Protein AF-A0A8H2K8I1-F1 (afdb_monomer)

Solvent-accessible surface area (backbone atoms only — not comparable to full-atom values): 27202 Å² total; per-residue (Å²): 133,84,89,86,85,91,87,86,88,90,81,87,86,88,88,84,84,88,84,80,86,89,81,85,86,86,84,85,84,88,88,84,87,82,88,82,88,81,83,85,81,88,75,82,83,82,78,86,76,90,75,82,86,75,81,80,83,78,81,79,82,77,83,70,88,79,82,63,64,85,82,59,61,74,65,58,69,67,77,76,60,93,68,89,81,82,77,83,78,80,85,79,83,88,84,89,82,88,81,83,89,89,79,91,89,86,82,89,83,89,87,85,83,88,80,92,80,88,81,93,74,85,92,75,90,73,83,80,70,75,78,81,71,56,58,60,49,58,58,19,48,78,54,73,29,44,34,44,50,70,66,42,40,76,70,70,37,47,75,64,47,63,47,47,34,50,70,77,58,65,25,46,68,43,29,94,62,28,38,23,65,59,63,74,84,37,70,53,40,20,19,41,17,26,64,25,15,21,20,22,64,44,34,40,52,75,74,70,40,39,74,85,85,86,78,56,46,29,26,39,24,48,61,85,67,69,90,44,18,16,57,88,37,60,86,43,60,41,74,82,62,81,69,47,45,79,41,70,30,55,65,89,53,61,69,39,56,59,91,37,32,40,32,69,62,59,17,50,54,36,23,60,67,76,51,55,70,56,55,29,33,21,42,50,15,40,29,34,52,69,65,76,31,51,73,66,54,46,53,55,42,44,70,70,38,60,79,95,56,37,69,53,66,85,68,48,51,47,77,40,88,47,55,52,50,38,42,45,54,50,50,44,44,74,73,70,45,53,70,51,63,57,46,77,52,92,95,47,62,37,56,26,33,40,69,82,31,35,29,35,39,72,47,65,99,70,90,48,86,82,51,53,63,58,56,52,52,49,44,49,51,34,40,73,74,51,23,48,54,43,77,44,47,40,63,34,59,75,74,34,46,71,61,50,53,50,50,51,54,53,55,70,70,40,85,74,47,71,78,76,79,84,84,72,81,85,87,126

Mean predicted aligned error: 17.08 Å

pLDDT: mean 72.98, std 28.74, range [22.25, 98.75]

Organism: NCBI:txid193384

Structure (mmCIF, N/CA/C/O backbone):
data_AF-A0A8H2K8I1-F1
#
_entry.id   AF-A0A8H2K8I1-F1
#
loop_
_atom_site.group_PDB
_atom_site.id
_atom_site.type_symbol
_atom_site.label_atom_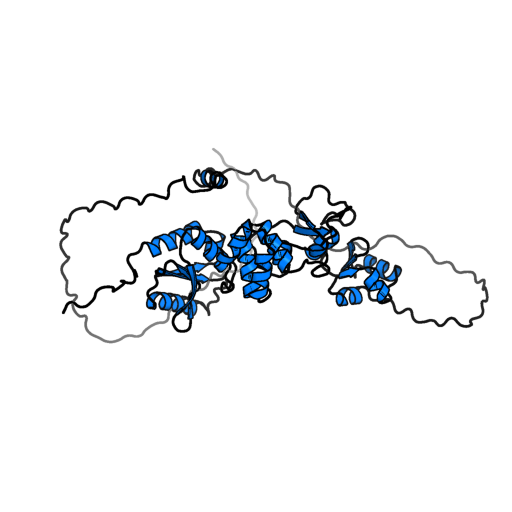id
_atom_site.label_alt_id
_atom_site.label_comp_id
_atom_site.label_asym_id
_atom_site.label_entity_id
_atom_site.label_seq_id
_atom_site.pdbx_PDB_ins_code
_atom_site.Cartn_x
_atom_site.Cartn_y
_atom_site.Cartn_z
_atom_site.occupancy
_atom_site.B_iso_or_equiv
_atom_site.auth_seq_id
_atom_site.auth_comp_id
_atom_site.auth_asym_id
_atom_site.auth_atom_id
_atom_site.pdbx_PDB_model_num
ATOM 1 N N . MET A 1 1 ? 33.918 -53.843 40.845 1.00 33.28 1 MET A N 1
ATOM 2 C CA . MET A 1 1 ? 35.133 -54.166 41.627 1.00 33.28 1 MET A CA 1
ATOM 3 C C . MET A 1 1 ? 36.343 -53.757 40.803 1.00 33.28 1 MET A C 1
ATOM 5 O O . MET A 1 1 ? 36.373 -54.200 39.665 1.00 33.28 1 MET A O 1
ATOM 9 N N . ARG A 1 2 ? 37.301 -53.020 41.396 1.00 32.81 2 ARG A N 1
ATOM 10 C CA . ARG A 1 2 ? 38.650 -52.681 40.879 1.00 32.81 2 ARG A CA 1
ATOM 11 C C . ARG A 1 2 ? 38.631 -51.814 39.600 1.00 32.81 2 ARG A C 1
ATOM 13 O O . ARG A 1 2 ? 38.100 -52.233 38.583 1.00 32.81 2 ARG A O 1
ATOM 20 N N . ASP A 1 3 ? 39.005 -50.535 39.608 1.00 29.38 3 ASP A N 1
ATOM 21 C CA . ASP A 1 3 ? 40.259 -49.874 40.031 1.00 29.38 3 ASP A CA 1
ATOM 22 C C . ASP A 1 3 ? 41.494 -50.279 39.218 1.00 29.38 3 ASP A C 1
ATOM 24 O O . ASP A 1 3 ? 41.950 -51.414 39.322 1.00 29.38 3 ASP A O 1
ATOM 28 N N . CYS A 1 4 ? 42.064 -49.311 38.482 1.00 29.55 4 CYS A N 1
ATOM 29 C CA . CYS A 1 4 ? 43.479 -48.913 38.580 1.00 29.55 4 CYS A CA 1
ATOM 30 C C . CYS A 1 4 ? 43.784 -47.667 37.713 1.00 29.55 4 CYS A C 1
ATOM 32 O O . CYS A 1 4 ? 43.279 -47.527 36.603 1.00 29.55 4 CYS A O 1
ATOM 34 N N . ALA A 1 5 ? 44.626 -46.766 38.232 1.00 33.75 5 ALA A N 1
ATOM 35 C CA . ALA A 1 5 ? 45.123 -45.558 37.553 1.00 33.75 5 ALA A CA 1
ATOM 36 C C . ALA A 1 5 ? 46.483 -45.799 36.854 1.00 33.75 5 ALA A C 1
ATOM 38 O O . ALA A 1 5 ? 47.038 -46.895 36.957 1.00 33.75 5 ALA A O 1
ATOM 39 N N . PRO A 1 6 ? 47.075 -44.768 36.213 1.00 43.28 6 PRO A N 1
ATOM 40 C CA . PRO A 1 6 ? 48.477 -44.471 36.558 1.00 43.28 6 PRO A CA 1
ATOM 41 C C . PRO A 1 6 ? 48.841 -42.978 36.750 1.00 43.28 6 PRO A C 1
ATOM 43 O O . PRO A 1 6 ? 48.071 -42.063 36.468 1.00 43.28 6 PRO A O 1
ATOM 46 N N . ILE A 1 7 ? 50.060 -42.770 37.276 1.00 30.38 7 ILE A N 1
ATOM 47 C CA . ILE A 1 7 ? 50.623 -41.566 37.932 1.00 30.38 7 ILE A CA 1
ATOM 48 C C . ILE A 1 7 ? 52.123 -41.480 37.536 1.00 30.38 7 ILE A C 1
ATOM 50 O O . ILE A 1 7 ? 52.768 -42.521 37.478 1.00 30.38 7 ILE A O 1
ATOM 54 N N . SER A 1 8 ? 52.806 -40.353 37.274 1.00 30.23 8 SER A N 1
ATOM 55 C CA . SER A 1 8 ? 52.496 -38.901 37.298 1.00 30.23 8 SER A CA 1
ATOM 56 C C . SER A 1 8 ? 53.120 -38.196 36.054 1.00 30.23 8 SER A C 1
ATOM 58 O O . SER A 1 8 ? 53.354 -38.866 35.056 1.00 30.23 8 SER A O 1
ATOM 60 N N . ARG A 1 9 ? 53.366 -36.872 35.975 1.00 31.67 9 ARG A N 1
ATOM 61 C CA . ARG A 1 9 ? 54.435 -36.100 36.669 1.00 31.67 9 ARG A CA 1
ATOM 62 C C . ARG A 1 9 ? 54.108 -34.601 36.801 1.00 31.67 9 ARG A C 1
ATOM 64 O O . ARG A 1 9 ? 53.269 -34.065 36.090 1.00 31.67 9 ARG A O 1
ATOM 71 N N . ARG A 1 10 ? 54.791 -33.939 37.745 1.00 30.62 10 ARG A N 1
ATOM 72 C CA . ARG A 1 10 ? 54.628 -32.522 38.126 1.00 30.62 10 ARG A CA 1
ATOM 73 C C . ARG A 1 10 ? 55.531 -31.574 37.325 1.00 30.62 10 ARG A C 1
ATOM 75 O O . ARG A 1 10 ? 56.692 -31.903 37.107 1.00 30.62 10 ARG A O 1
ATOM 82 N N . SER A 1 11 ? 55.071 -30.336 37.140 1.00 33.50 11 SER A N 1
ATOM 83 C CA . SER A 1 11 ? 55.921 -29.134 37.207 1.00 33.50 11 SER A CA 1
ATOM 84 C C . SER A 1 11 ? 55.107 -27.911 37.662 1.00 33.50 11 SER A C 1
ATOM 86 O O . SER A 1 11 ? 54.177 -27.487 36.983 1.00 33.50 11 SER A O 1
ATOM 88 N N . SER A 1 12 ? 55.463 -27.355 38.821 1.00 30.70 12 SER A N 1
ATOM 89 C CA . SER A 1 12 ? 55.167 -25.972 39.246 1.00 30.70 12 SER A CA 1
ATOM 90 C C . SER A 1 12 ? 55.886 -24.965 38.326 1.00 30.70 12 SER A C 1
ATOM 92 O O . SER A 1 12 ? 56.871 -25.347 37.706 1.00 30.70 12 SER A O 1
ATOM 94 N N . SER A 1 13 ? 55.543 -23.679 38.210 1.00 30.02 13 SER A N 1
ATOM 95 C CA . SER A 1 13 ? 54.646 -22.780 38.970 1.00 30.02 13 SER A CA 1
ATOM 96 C C . SER A 1 13 ? 53.791 -21.941 37.965 1.00 30.02 13 SER A C 1
ATOM 98 O O . SER A 1 13 ? 53.654 -22.372 36.826 1.00 30.02 13 SER A O 1
ATOM 100 N N . ALA A 1 14 ? 53.113 -20.811 38.226 1.00 31.45 14 ALA A N 1
ATOM 101 C CA . ALA A 1 14 ? 53.065 -19.873 39.358 1.00 31.45 14 ALA A CA 1
ATOM 102 C C . ALA A 1 14 ? 51.650 -19.254 39.542 1.00 31.45 14 ALA A C 1
ATOM 104 O O . ALA A 1 14 ? 50.650 -19.947 39.371 1.00 31.45 14 ALA A O 1
ATOM 105 N N . ALA A 1 15 ? 51.553 -17.975 39.935 1.00 31.77 15 ALA A N 1
ATOM 106 C CA . ALA A 1 15 ? 50.312 -17.278 40.291 1.00 31.77 15 ALA A CA 1
ATOM 107 C C . ALA A 1 15 ? 49.984 -16.069 39.393 1.00 31.77 15 ALA A C 1
ATOM 109 O O . ALA A 1 15 ? 50.873 -15.294 39.057 1.00 31.77 15 ALA A O 1
ATOM 110 N N . SER A 1 16 ? 48.689 -15.807 39.175 1.00 33.62 16 SER A N 1
ATOM 111 C CA . SER A 1 16 ? 48.090 -14.474 39.386 1.00 33.62 16 SER A CA 1
ATOM 112 C C . SER A 1 16 ? 46.565 -14.599 39.606 1.00 33.62 16 SER A C 1
ATOM 114 O O . SER A 1 16 ? 46.030 -15.708 39.658 1.00 33.62 16 SER A O 1
ATOM 116 N N . ARG A 1 17 ? 45.882 -13.491 39.925 1.00 34.03 17 ARG A N 1
ATOM 117 C CA . ARG A 1 17 ? 44.677 -13.485 40.783 1.00 34.03 17 ARG A CA 1
ATOM 118 C C . ARG A 1 17 ? 43.352 -13.374 40.015 1.00 34.03 17 ARG A C 1
ATOM 120 O O . ARG A 1 17 ? 43.271 -12.719 38.984 1.00 34.03 17 ARG A O 1
ATOM 127 N N . ARG A 1 18 ? 42.285 -13.945 40.594 1.00 34.06 18 ARG A N 1
ATOM 128 C CA . ARG A 1 18 ? 40.884 -13.675 40.214 1.00 34.06 18 ARG A CA 1
ATOM 129 C C . ARG A 1 18 ? 40.449 -12.287 40.703 1.00 34.06 18 ARG A C 1
ATOM 131 O O . ARG A 1 18 ? 40.826 -11.895 41.805 1.00 34.06 18 ARG A O 1
ATOM 138 N N . ALA A 1 19 ? 39.563 -11.632 39.956 1.00 34.78 19 ALA A N 1
ATOM 139 C CA . ALA A 1 19 ? 38.747 -10.513 40.428 1.00 34.78 19 ALA A CA 1
ATOM 140 C C . ALA A 1 19 ? 37.259 -10.846 40.220 1.00 34.78 19 ALA A C 1
ATOM 142 O O . ALA A 1 19 ? 36.882 -11.358 39.167 1.00 34.78 19 ALA A O 1
ATOM 143 N N . GLY A 1 20 ? 36.438 -10.609 41.247 1.00 32.41 20 GLY A N 1
ATOM 144 C CA . GLY A 1 20 ? 34.976 -10.725 41.191 1.00 32.41 20 GLY A CA 1
ATOM 145 C C . GLY A 1 20 ? 34.294 -9.371 40.938 1.00 32.41 20 GLY A C 1
ATOM 146 O O . GLY A 1 20 ? 34.984 -8.354 40.850 1.00 32.41 20 GLY A O 1
ATOM 147 N N . PRO A 1 21 ? 32.955 -9.339 40.819 1.00 36.69 21 PRO A N 1
ATOM 148 C CA . PRO A 1 21 ? 32.200 -8.112 40.566 1.00 36.69 21 PRO A CA 1
ATOM 149 C C . PRO A 1 21 ? 32.126 -7.199 41.810 1.00 36.69 21 PRO A C 1
ATOM 151 O O . PRO A 1 21 ? 32.239 -7.690 42.936 1.00 36.69 21 PRO A O 1
ATOM 154 N N . PRO A 1 22 ? 31.924 -5.879 41.633 1.00 42.97 22 PRO A N 1
ATOM 155 C CA . PRO A 1 22 ? 31.954 -4.915 42.729 1.00 42.97 22 PRO A CA 1
ATOM 156 C C . PRO A 1 22 ? 30.645 -4.870 43.531 1.00 42.97 22 PRO A C 1
ATOM 158 O O . PRO A 1 22 ? 29.550 -4.892 42.971 1.00 42.97 22 PRO A O 1
ATOM 161 N N . ALA A 1 23 ? 30.776 -4.711 44.849 1.00 32.16 23 ALA A N 1
ATOM 162 C CA . ALA A 1 23 ? 29.699 -4.296 45.743 1.00 32.16 23 ALA A CA 1
ATOM 163 C C . ALA A 1 23 ? 29.784 -2.779 45.994 1.00 32.16 23 ALA A C 1
ATOM 165 O O . ALA A 1 23 ? 30.882 -2.239 46.135 1.00 32.16 23 ALA A O 1
ATOM 166 N N . TYR A 1 24 ? 28.638 -2.098 46.071 1.00 34.94 24 TYR A N 1
ATOM 167 C CA . TYR A 1 24 ? 28.581 -0.674 46.420 1.00 34.94 24 TYR A CA 1
ATOM 168 C C . TYR A 1 24 ? 28.610 -0.453 47.940 1.00 34.94 24 TYR A C 1
ATOM 170 O O . TYR A 1 24 ? 28.112 -1.264 48.720 1.00 34.94 24 TYR A O 1
ATOM 178 N N . PHE A 1 25 ? 29.234 0.654 48.346 1.00 32.41 25 PHE A N 1
ATOM 179 C CA . PHE A 1 25 ? 29.557 0.985 49.735 1.00 32.41 25 PHE A CA 1
ATOM 180 C C . PHE A 1 25 ? 28.347 1.406 50.583 1.00 32.41 25 PHE A C 1
ATOM 182 O O . PHE A 1 25 ? 27.448 2.099 50.113 1.00 32.41 25 PHE A O 1
ATOM 189 N N . ALA A 1 26 ? 28.420 1.096 51.880 1.00 29.80 26 ALA A N 1
ATOM 190 C CA . ALA A 1 26 ? 27.641 1.749 52.930 1.00 29.80 26 ALA A CA 1
ATOM 191 C C . ALA A 1 26 ? 28.508 2.784 53.675 1.00 29.80 26 ALA A C 1
ATOM 193 O O . ALA A 1 26 ? 29.709 2.572 53.857 1.00 29.80 26 ALA A O 1
ATOM 194 N N . ALA A 1 27 ? 27.895 3.866 54.163 1.00 33.97 27 ALA A N 1
ATOM 195 C CA . ALA A 1 27 ? 28.525 4.857 55.040 1.00 33.97 27 ALA A CA 1
ATOM 196 C C . ALA A 1 27 ? 27.681 5.083 56.312 1.00 33.97 27 ALA A C 1
ATOM 198 O O . ALA A 1 27 ? 26.473 4.855 56.321 1.00 33.97 27 ALA A O 1
ATOM 199 N N . ARG A 1 28 ? 28.347 5.455 57.413 1.00 30.55 28 ARG A N 1
ATOM 200 C CA . ARG A 1 28 ? 27.813 5.430 58.790 1.00 30.55 28 ARG A CA 1
ATOM 201 C C . ARG A 1 28 ? 27.003 6.675 59.181 1.00 30.55 28 ARG A C 1
ATOM 203 O O . ARG A 1 28 ? 27.279 7.776 58.723 1.00 30.55 28 ARG A O 1
ATOM 210 N N . ALA A 1 29 ? 26.110 6.489 60.154 1.00 33.56 29 ALA A N 1
ATOM 211 C CA . ALA A 1 29 ? 25.477 7.547 60.948 1.00 33.56 29 ALA A CA 1
ATOM 212 C C . ALA A 1 29 ? 26.369 8.050 62.110 1.00 33.56 29 ALA A C 1
ATOM 214 O O . ALA A 1 29 ? 27.317 7.362 62.505 1.00 33.56 29 ALA A O 1
ATOM 215 N N . PRO A 1 30 ? 25.979 9.166 62.753 1.00 39.72 30 PRO A N 1
ATOM 216 C CA . PRO A 1 30 ? 26.017 9.278 64.215 1.00 39.72 30 PRO A CA 1
ATOM 217 C C . PRO A 1 30 ? 24.620 9.515 64.842 1.00 39.72 30 PRO A C 1
ATOM 219 O O . PRO A 1 30 ? 23.626 9.708 64.149 1.00 39.72 30 PRO A O 1
ATOM 222 N N . ARG A 1 31 ? 24.540 9.421 66.179 1.00 34.41 31 ARG A N 1
ATOM 223 C CA . ARG A 1 31 ? 23.306 9.346 67.000 1.00 34.41 31 ARG A CA 1
ATOM 224 C C . ARG A 1 31 ? 22.932 10.694 67.646 1.00 34.41 31 ARG A C 1
ATOM 226 O O . ARG A 1 31 ? 23.847 11.417 68.026 1.00 34.41 31 ARG A O 1
ATOM 233 N N . SER A 1 32 ? 21.648 10.927 67.970 1.00 32.69 32 SER A N 1
ATOM 234 C CA . SER A 1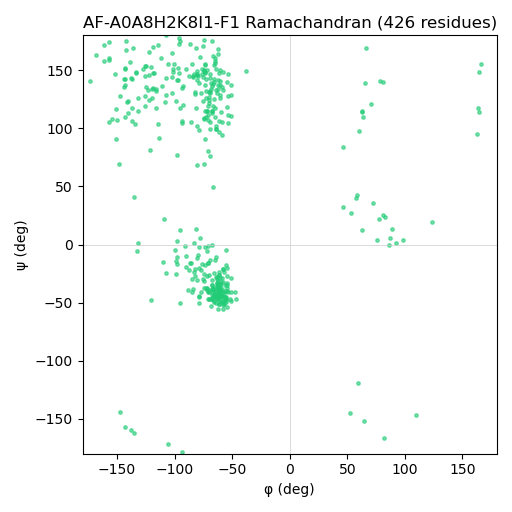 32 ? 21.133 11.091 69.365 1.00 32.69 32 SER A CA 1
ATOM 235 C C . SER A 1 32 ? 19.718 11.719 69.459 1.00 32.69 32 SER A C 1
ATOM 237 O O . SER A 1 32 ? 19.361 12.550 68.636 1.00 32.69 32 SER A O 1
ATOM 239 N N . GLY A 1 33 ? 18.944 11.331 70.494 1.00 31.64 33 GLY A N 1
ATOM 240 C CA . GLY A 1 33 ? 17.628 11.898 70.882 1.00 31.64 33 GLY A CA 1
ATOM 241 C C . GLY A 1 33 ? 16.412 11.430 70.047 1.00 31.64 33 GLY A C 1
ATOM 242 O O . GLY A 1 33 ? 16.528 11.275 68.841 1.00 31.64 33 GLY A O 1
ATOM 243 N N . GLY A 1 34 ? 15.214 11.168 70.593 1.00 30.31 34 GLY A N 1
ATOM 244 C CA . GLY A 1 34 ? 14.787 11.062 71.998 1.00 30.31 34 GLY A CA 1
ATOM 245 C C . GLY A 1 34 ? 13.250 11.142 72.167 1.00 30.31 34 GLY A C 1
ATOM 246 O O . GLY A 1 34 ? 12.683 12.195 71.913 1.00 30.31 34 GLY A O 1
ATOM 247 N N . ALA A 1 35 ? 12.614 10.070 72.675 1.00 34.31 35 ALA A N 1
ATOM 248 C CA . ALA A 1 35 ? 11.183 9.964 73.063 1.00 34.31 35 ALA A CA 1
ATOM 249 C C . ALA A 1 35 ? 10.119 10.050 71.919 1.00 34.31 35 ALA A C 1
ATOM 251 O O . ALA A 1 35 ? 10.478 10.252 70.763 1.00 34.31 35 ALA A O 1
ATOM 252 N N . PRO A 1 36 ? 8.826 9.743 72.183 1.00 42.81 36 PRO A N 1
ATOM 253 C CA . PRO A 1 36 ? 8.352 8.369 72.397 1.00 42.81 36 PRO A CA 1
ATOM 254 C C . PRO A 1 36 ? 7.238 7.934 71.412 1.00 42.81 36 PRO A C 1
ATOM 256 O O . PRO A 1 36 ? 6.616 8.748 70.737 1.00 42.81 36 PRO A O 1
ATOM 259 N N . ALA A 1 37 ? 6.960 6.627 71.346 1.00 34.25 37 ALA A N 1
ATOM 260 C CA . ALA A 1 37 ? 5.968 6.051 70.430 1.00 34.25 37 ALA A CA 1
ATOM 261 C C . ALA A 1 37 ? 4.506 6.228 70.911 1.00 34.25 37 ALA A C 1
ATOM 263 O O . ALA A 1 37 ? 4.233 5.985 72.089 1.00 34.25 37 ALA A O 1
ATOM 264 N N . PRO A 1 38 ? 3.546 6.557 70.021 1.00 38.41 38 PRO A N 1
ATOM 265 C CA . PRO A 1 38 ? 2.119 6.478 70.322 1.00 38.41 38 PRO A CA 1
ATOM 266 C C . PRO A 1 38 ? 1.595 5.036 70.204 1.00 38.41 38 PRO A C 1
ATOM 268 O O . PRO A 1 38 ? 2.035 4.256 69.358 1.00 38.41 38 PRO A O 1
ATOM 271 N N . ALA A 1 39 ? 0.636 4.682 71.061 1.00 33.53 39 ALA A N 1
ATOM 272 C CA . ALA A 1 39 ? 0.077 3.336 71.150 1.00 33.53 39 ALA A CA 1
ATOM 273 C C . ALA A 1 39 ? -0.756 2.944 69.914 1.00 33.53 39 ALA A C 1
ATOM 275 O O . ALA A 1 39 ? -1.570 3.723 69.418 1.00 33.53 39 ALA A O 1
ATOM 276 N N . ALA A 1 40 ? -0.608 1.695 69.466 1.00 33.03 40 ALA A N 1
ATOM 277 C CA . ALA A 1 40 ? -1.455 1.119 68.428 1.00 33.03 40 ALA A CA 1
ATOM 278 C C . ALA A 1 40 ? -2.850 0.793 68.991 1.00 33.03 40 ALA A C 1
ATOM 280 O O . ALA A 1 40 ? -3.021 -0.156 69.757 1.00 33.03 40 ALA A O 1
ATOM 281 N N . LEU A 1 41 ? -3.855 1.573 68.588 1.00 32.88 41 LEU A N 1
ATOM 282 C CA . LEU A 1 41 ? -5.264 1.280 68.847 1.00 32.88 41 LEU A CA 1
ATOM 283 C C . LEU A 1 41 ? -5.697 0.039 68.054 1.00 32.88 41 LEU A C 1
ATOM 285 O O . LEU A 1 41 ? -5.763 0.061 66.825 1.00 32.88 41 LEU A O 1
ATOM 289 N N . ALA A 1 42 ? -6.018 -1.040 68.765 1.00 35.97 42 ALA A N 1
ATOM 290 C CA . ALA A 1 42 ? -6.625 -2.224 68.174 1.00 35.97 42 ALA A CA 1
ATOM 291 C C . ALA A 1 42 ? -8.083 -1.927 67.781 1.00 35.97 42 ALA A C 1
ATOM 293 O O . ALA A 1 42 ? -8.927 -1.694 68.646 1.00 35.97 42 ALA A O 1
ATOM 294 N N . LEU A 1 43 ? -8.384 -1.963 66.480 1.00 33.78 43 LEU A N 1
ATOM 295 C CA . LEU A 1 43 ? -9.753 -1.918 65.961 1.00 33.78 43 LEU A CA 1
ATOM 296 C C . LEU A 1 43 ? -10.254 -3.341 65.643 1.00 33.78 43 LEU A C 1
ATOM 298 O O . LEU A 1 43 ? -9.473 -4.172 65.172 1.00 33.78 43 LEU A O 1
ATOM 302 N N . PRO A 1 44 ? -11.534 -3.653 65.917 1.00 35.50 44 PRO A N 1
ATOM 303 C CA . PRO A 1 44 ? -12.037 -5.022 65.880 1.00 35.50 44 PRO A CA 1
ATOM 304 C C . PRO A 1 44 ? -12.245 -5.557 64.457 1.00 35.50 44 PRO A C 1
ATOM 306 O O . PRO A 1 44 ? -12.707 -4.858 63.556 1.00 35.50 44 PRO A O 1
ATOM 309 N N . LEU A 1 45 ? -11.972 -6.853 64.285 1.00 37.34 45 LEU A N 1
ATOM 310 C CA . LEU A 1 45 ? -12.289 -7.609 63.073 1.00 37.34 45 LEU A CA 1
ATOM 311 C C . LEU A 1 45 ? -13.815 -7.661 62.846 1.00 37.34 45 LEU A C 1
ATOM 313 O O . LEU A 1 45 ? -14.540 -8.066 63.760 1.00 37.34 45 LEU A O 1
ATOM 317 N N . PRO A 1 46 ? -14.328 -7.349 61.640 1.00 34.47 46 PRO A N 1
ATOM 318 C CA . PRO A 1 46 ? -15.738 -7.545 61.331 1.00 34.47 46 PRO A CA 1
ATOM 319 C C . PRO A 1 46 ? -16.067 -9.041 61.240 1.00 34.47 46 PRO A C 1
ATOM 321 O O . PRO A 1 46 ? -15.379 -9.819 60.572 1.00 34.47 46 PRO A O 1
ATOM 324 N N . GLN A 1 47 ? -17.143 -9.453 61.912 1.00 34.03 47 GLN A N 1
ATOM 325 C CA . GLN A 1 47 ? -17.600 -10.841 61.904 1.00 34.03 47 GLN A CA 1
ATOM 326 C C . GLN A 1 47 ? -18.080 -11.267 60.508 1.00 34.03 47 GLN A C 1
ATOM 328 O O . GLN A 1 47 ? -18.782 -10.530 59.816 1.00 34.03 47 GLN A O 1
ATOM 333 N N . ARG A 1 48 ? -17.745 -12.501 60.108 1.00 32.28 48 ARG A N 1
ATOM 334 C CA . ARG A 1 48 ? -18.236 -13.107 58.861 1.00 32.28 48 ARG A CA 1
ATOM 335 C C . ARG A 1 48 ? -19.732 -13.412 58.959 1.00 32.28 48 ARG A C 1
ATOM 337 O O . ARG A 1 48 ? -20.112 -14.469 59.464 1.00 32.28 48 ARG A O 1
ATOM 344 N N . SER A 1 49 ? -20.577 -12.552 58.401 1.00 32.03 49 SER A N 1
ATOM 345 C CA . SER A 1 49 ? -21.962 -12.915 58.102 1.00 32.03 49 SER A CA 1
ATOM 346 C C . SER A 1 49 ? -22.000 -13.917 56.939 1.00 32.03 49 SER A C 1
ATOM 348 O O . SER A 1 49 ? -21.421 -13.705 55.874 1.00 32.03 49 SER A O 1
ATOM 350 N N . ARG A 1 50 ? -22.676 -15.055 57.140 1.00 39.03 50 ARG A N 1
ATOM 351 C CA . ARG A 1 50 ? -22.977 -16.005 56.060 1.00 39.03 50 ARG A CA 1
ATOM 352 C C . ARG A 1 50 ? -24.163 -15.470 55.254 1.00 39.03 50 ARG A C 1
ATOM 354 O O . ARG A 1 50 ? -25.306 -15.672 55.656 1.00 39.03 50 ARG A O 1
ATOM 361 N N . SER A 1 51 ? -23.910 -14.823 54.120 1.00 32.75 51 SER A N 1
ATOM 362 C CA . SER A 1 51 ? -24.935 -14.532 53.108 1.00 32.75 51 SER A CA 1
ATOM 363 C C . SER A 1 51 ? -24.780 -15.453 51.890 1.00 32.75 51 SER A C 1
ATOM 365 O O . SER A 1 51 ? -23.744 -16.084 51.681 1.00 32.75 51 SER A O 1
ATOM 367 N N . ARG A 1 52 ? -25.886 -15.653 51.166 1.00 32.75 52 ARG A N 1
ATOM 368 C CA . ARG A 1 52 ? -26.085 -16.798 50.264 1.00 32.75 52 ARG A CA 1
ATOM 369 C C . ARG A 1 52 ? -25.317 -16.653 48.948 1.00 32.75 52 ARG A C 1
ATOM 371 O O . ARG A 1 52 ? -25.214 -15.564 48.395 1.00 32.75 52 ARG A O 1
ATOM 378 N N . SER A 1 53 ? -24.869 -17.784 48.411 1.00 31.86 53 SER A N 1
ATOM 379 C CA . SER A 1 53 ? -24.314 -17.901 47.062 1.00 31.86 53 SER A CA 1
ATOM 380 C C . SER A 1 53 ? -25.332 -17.472 46.002 1.00 31.86 53 SER A C 1
ATOM 382 O O . SER A 1 53 ? -26.347 -18.144 45.810 1.00 31.86 53 SER A O 1
ATOM 384 N N . ALA A 1 54 ? -25.040 -16.379 45.297 1.00 32.59 54 ALA A N 1
ATOM 385 C CA . ALA A 1 54 ? -25.719 -16.024 44.056 1.00 32.59 54 ALA A CA 1
ATOM 386 C C . ALA A 1 54 ? -25.271 -16.973 42.922 1.00 32.59 54 ALA A C 1
ATOM 388 O O . ALA A 1 54 ? -24.096 -17.352 42.886 1.00 32.59 54 ALA A O 1
ATOM 389 N N . PRO A 1 55 ? -26.166 -17.375 42.000 1.00 34.31 55 PRO A N 1
ATOM 390 C CA . PRO A 1 55 ? -25.789 -18.204 40.861 1.00 34.31 55 PRO A CA 1
ATOM 391 C C . PRO A 1 55 ? -24.914 -17.415 39.877 1.00 34.31 55 PRO A C 1
ATOM 393 O O . PRO A 1 55 ? -25.093 -16.212 39.690 1.00 34.31 55 PRO A O 1
ATOM 396 N N . ALA A 1 56 ? -23.976 -18.105 39.226 1.00 31.44 56 ALA A N 1
ATOM 397 C CA . ALA A 1 56 ? -23.156 -17.513 38.174 1.00 31.44 56 ALA A CA 1
ATOM 398 C C . ALA A 1 56 ? -24.033 -17.057 36.987 1.00 31.44 56 ALA A C 1
ATOM 400 O O . ALA A 1 56 ? -24.975 -17.770 36.628 1.00 31.44 56 ALA A O 1
ATOM 401 N N . PRO A 1 57 ? -23.736 -15.909 36.347 1.00 32.25 57 PRO A N 1
ATOM 402 C CA . PRO A 1 57 ? -24.465 -15.481 35.159 1.00 32.25 57 PRO A CA 1
ATOM 403 C C . PRO A 1 57 ? -24.242 -16.478 34.016 1.00 32.25 57 PRO A C 1
ATOM 405 O O . PRO A 1 57 ? -23.113 -16.887 33.737 1.00 32.25 57 PRO A O 1
ATOM 408 N N . ALA A 1 58 ? -25.331 -16.866 33.352 1.00 34.88 58 ALA A N 1
ATOM 409 C CA . ALA A 1 58 ? -25.286 -17.771 32.212 1.00 34.88 58 ALA A CA 1
ATOM 410 C C . ALA A 1 58 ? -24.454 -17.172 31.065 1.00 34.88 58 ALA A C 1
ATOM 412 O O . ALA A 1 58 ? -24.537 -15.977 30.776 1.00 34.88 58 ALA A O 1
ATOM 413 N N . ALA A 1 59 ? -23.669 -18.015 30.391 1.00 32.34 59 ALA A N 1
ATOM 414 C CA . ALA A 1 59 ? -22.897 -17.604 29.227 1.00 32.34 59 ALA A CA 1
ATOM 415 C C . ALA A 1 59 ? -23.831 -17.106 28.110 1.00 32.34 59 ALA A C 1
ATOM 417 O O . ALA A 1 59 ? -24.739 -17.824 27.686 1.00 32.34 59 ALA A O 1
ATOM 418 N N . LEU A 1 60 ? -23.590 -15.886 27.622 1.00 33.09 60 LEU A N 1
ATOM 419 C CA . LEU A 1 60 ? -24.306 -15.340 26.471 1.00 33.09 60 LEU A CA 1
ATOM 420 C C . LEU A 1 60 ? -24.033 -16.205 25.224 1.00 33.09 60 LEU A C 1
ATOM 422 O O . LEU A 1 60 ? -22.885 -16.601 24.998 1.00 33.09 60 LEU A O 1
ATOM 426 N N . PRO A 1 61 ? -25.056 -16.512 24.406 1.00 29.64 61 PRO A N 1
ATOM 427 C CA . PRO A 1 61 ? -24.887 -17.373 23.245 1.00 29.64 61 PRO A CA 1
ATOM 428 C C . PRO A 1 61 ? -24.069 -16.673 22.153 1.00 29.64 61 PRO A C 1
ATOM 430 O O . PRO A 1 61 ? -24.370 -15.552 21.746 1.00 29.64 61 PRO A O 1
ATOM 433 N N . LEU A 1 62 ? -23.056 -17.373 21.637 1.00 35.59 62 LEU A N 1
ATOM 434 C CA . LEU A 1 62 ? -22.323 -16.963 20.438 1.00 35.59 62 LEU A CA 1
ATOM 435 C C . LEU A 1 62 ? -23.269 -16.898 19.219 1.00 35.59 62 LEU A C 1
ATOM 437 O O . LEU A 1 62 ? -24.204 -17.703 19.129 1.00 35.59 62 LEU A O 1
ATOM 441 N N . PRO A 1 63 ? -23.031 -15.986 18.254 1.00 36.06 63 PRO A N 1
ATOM 442 C CA . PRO A 1 63 ? -23.891 -15.835 17.084 1.00 36.06 63 PRO A CA 1
ATOM 443 C C . PRO A 1 63 ? -23.950 -17.123 16.253 1.00 36.06 63 PRO A C 1
ATOM 445 O O . PRO A 1 63 ? -22.945 -17.798 16.019 1.00 36.06 63 PRO A O 1
ATOM 448 N N . GLN A 1 64 ? -25.153 -17.477 15.796 1.00 39.75 64 GLN A N 1
ATOM 449 C CA . GLN A 1 64 ? -25.387 -18.759 15.138 1.00 39.75 64 GLN A CA 1
ATOM 450 C C . GLN A 1 64 ? -24.714 -18.857 13.756 1.00 39.75 64 GLN A C 1
ATOM 452 O O . GLN A 1 64 ? -24.711 -17.929 12.948 1.00 39.75 64 GLN A O 1
ATOM 457 N N . ARG A 1 65 ? -24.222 -20.066 13.453 1.00 37.56 65 ARG A N 1
ATOM 458 C CA . ARG A 1 65 ? -23.471 -20.497 12.248 1.00 37.56 65 ARG A CA 1
ATOM 459 C C . ARG A 1 65 ? -24.173 -20.236 10.894 1.00 37.56 65 ARG A C 1
ATOM 461 O O . ARG A 1 65 ? -23.615 -20.545 9.836 1.00 37.56 65 ARG A O 1
ATOM 468 N N . SER A 1 66 ? -25.409 -19.741 10.899 1.00 35.53 66 SER A N 1
ATOM 469 C CA . SER A 1 66 ? -26.325 -19.647 9.756 1.00 35.53 66 SER A CA 1
ATOM 470 C C . SER A 1 66 ? -26.104 -18.429 8.848 1.00 35.53 66 SER A C 1
ATOM 472 O O . SER A 1 66 ? -26.376 -18.553 7.657 1.00 35.53 66 SER A O 1
ATOM 474 N N . MET A 1 67 ? -25.559 -17.310 9.340 1.00 39.81 67 MET A N 1
ATOM 475 C CA . MET A 1 67 ? -25.499 -16.040 8.582 1.00 39.81 67 MET A CA 1
ATOM 476 C C . MET A 1 67 ? -24.236 -15.805 7.722 1.00 39.81 67 MET A C 1
ATOM 478 O O . MET A 1 67 ? -24.151 -14.796 7.028 1.00 39.81 67 MET A O 1
ATOM 482 N N . LEU A 1 68 ? -23.257 -16.719 7.710 1.00 38.16 68 LEU A N 1
ATOM 483 C CA . LEU A 1 68 ? -22.009 -16.536 6.946 1.00 38.16 68 LEU A CA 1
ATOM 484 C C . LEU A 1 68 ? -22.049 -17.142 5.525 1.00 38.16 68 LEU A C 1
ATOM 486 O O . LEU A 1 68 ? -22.438 -18.309 5.374 1.00 38.16 68 LEU A O 1
ATOM 490 N N . PRO A 1 69 ? -21.541 -16.432 4.489 1.00 41.03 69 PRO A N 1
ATOM 491 C CA . PRO A 1 69 ? -21.402 -16.965 3.135 1.00 41.03 69 PRO A CA 1
ATOM 492 C C . PRO A 1 69 ? -20.602 -18.273 3.083 1.00 41.03 69 PRO A C 1
ATOM 494 O O . PRO A 1 69 ? -19.558 -18.427 3.721 1.00 41.03 69 PRO A O 1
ATOM 497 N N . ARG A 1 70 ? -21.058 -19.211 2.243 1.00 37.12 70 ARG A N 1
ATOM 498 C CA . ARG A 1 70 ? -20.610 -20.621 2.197 1.00 37.12 70 ARG A CA 1
ATOM 499 C C . ARG A 1 70 ? -19.090 -20.825 2.025 1.00 37.12 70 ARG A C 1
ATOM 501 O O . ARG A 1 70 ? -18.591 -21.890 2.377 1.00 37.12 70 ARG A O 1
ATOM 508 N N . LYS A 1 71 ? -18.354 -19.820 1.527 1.00 37.94 71 LYS A N 1
ATOM 509 C CA . LYS A 1 71 ? -16.886 -19.839 1.368 1.00 37.94 71 LYS A CA 1
ATOM 510 C C . LYS A 1 71 ? -16.106 -19.681 2.687 1.00 37.94 71 LYS A C 1
ATOM 512 O O . LYS A 1 71 ? -14.995 -20.192 2.767 1.00 37.94 71 LYS A O 1
ATOM 517 N N . PHE A 1 72 ? -16.675 -19.063 3.727 1.00 41.19 72 PHE A N 1
ATOM 518 C CA . PHE A 1 72 ? -15.965 -18.801 4.995 1.00 41.19 72 PHE A CA 1
ATOM 519 C C . PHE A 1 72 ? -15.999 -19.961 6.004 1.00 41.19 72 PHE A C 1
ATOM 521 O O . PHE A 1 72 ? -15.178 -20.006 6.919 1.00 41.19 72 PHE A O 1
ATOM 528 N N . ARG A 1 73 ? -16.890 -20.948 5.826 1.00 43.12 73 ARG A N 1
ATOM 529 C CA . ARG A 1 73 ? -17.055 -22.053 6.792 1.00 43.12 73 ARG A CA 1
ATOM 530 C C . ARG A 1 73 ? -15.822 -22.959 6.929 1.00 43.12 73 ARG A C 1
ATOM 532 O O . ARG A 1 73 ? -15.605 -23.489 8.006 1.00 43.12 73 ARG A O 1
ATOM 539 N N . LYS A 1 74 ? -14.992 -23.101 5.886 1.00 34.19 74 LYS A N 1
ATOM 540 C CA . LYS A 1 74 ? -13.802 -23.979 5.916 1.00 34.19 74 LYS A CA 1
ATOM 541 C C . LYS A 1 74 ? -12.607 -23.422 6.704 1.00 34.19 74 LYS A C 1
ATOM 543 O O . LYS A 1 74 ? -11.718 -24.195 7.030 1.00 34.19 74 LYS A O 1
ATOM 548 N N . SER A 1 75 ? -12.573 -22.118 7.000 1.00 36.62 75 SER A N 1
ATOM 549 C CA . SER A 1 75 ? -11.490 -21.516 7.801 1.00 36.62 75 SER A CA 1
ATOM 550 C C . SER A 1 75 ? -11.697 -21.730 9.308 1.00 36.62 75 SER A C 1
ATOM 552 O O . SER A 1 75 ? -10.741 -21.880 10.061 1.00 36.62 75 SER A O 1
ATOM 554 N N . TRP A 1 76 ? -12.959 -21.804 9.744 1.00 34.53 76 TRP A N 1
ATOM 555 C CA . TRP A 1 76 ? -13.334 -21.939 11.155 1.00 34.53 76 TRP A CA 1
ATOM 556 C C . TRP A 1 76 ? -12.942 -23.291 11.767 1.00 34.53 76 TRP A C 1
ATOM 558 O O . TRP A 1 76 ? -12.447 -23.339 12.891 1.00 34.53 76 TRP A O 1
ATOM 568 N N . ASP A 1 77 ? -13.115 -24.389 11.026 1.00 34.78 77 ASP A N 1
ATOM 569 C CA . ASP A 1 77 ? -12.924 -25.741 11.571 1.00 34.78 77 ASP A CA 1
ATOM 570 C C . ASP A 1 77 ? -11.436 -26.082 11.856 1.00 34.78 77 ASP A C 1
ATOM 572 O O . ASP A 1 77 ? -11.153 -27.010 12.612 1.00 34.78 77 ASP A O 1
ATOM 576 N N . CYS A 1 78 ? -10.467 -25.328 11.312 1.00 34.28 78 CYS A N 1
ATOM 577 C CA . CYS A 1 78 ? -9.032 -25.549 11.563 1.00 34.28 78 CYS A CA 1
ATOM 578 C C . CYS A 1 78 ? -8.477 -24.853 12.818 1.00 34.28 78 CYS A C 1
ATOM 580 O O . CYS A 1 78 ? -7.386 -25.214 13.254 1.00 34.28 78 CYS A O 1
ATOM 582 N N . ALA A 1 79 ? -9.188 -23.881 13.401 1.00 37.38 79 ALA A N 1
ATOM 583 C CA . ALA A 1 79 ? -8.704 -23.127 14.565 1.00 37.38 79 ALA A CA 1
ATOM 584 C C . ALA A 1 79 ? -9.090 -23.757 15.920 1.00 37.38 79 ALA A C 1
ATOM 586 O O . ALA A 1 79 ? -8.474 -23.455 16.938 1.00 37.38 79 ALA A O 1
ATOM 587 N N . LEU A 1 80 ? -10.099 -24.639 15.940 1.00 34.69 80 LEU A N 1
ATOM 588 C CA . LEU A 1 80 ? -10.683 -25.201 17.168 1.00 34.69 80 LEU A CA 1
ATOM 589 C C . LEU A 1 80 ? -10.151 -26.591 17.560 1.00 34.69 80 LEU A C 1
ATOM 591 O O . LEU A 1 80 ? -10.415 -27.051 18.668 1.00 34.69 80 LEU A O 1
ATOM 595 N N . LEU A 1 81 ? -9.392 -27.259 16.687 1.00 34.06 81 LEU A N 1
ATOM 596 C CA . LEU A 1 81 ? -8.784 -28.564 16.963 1.00 34.06 81 LEU A CA 1
ATOM 597 C C . LEU A 1 81 ? -7.259 -28.439 17.012 1.00 34.06 81 LEU A C 1
ATOM 599 O O . LEU A 1 81 ? -6.569 -28.557 16.000 1.00 34.06 81 LEU A O 1
ATOM 603 N N . GLY A 1 82 ? -6.737 -28.205 18.217 1.00 37.88 82 GLY A N 1
ATOM 604 C CA . GLY A 1 82 ? -5.301 -28.150 18.477 1.00 37.88 82 GLY A CA 1
ATOM 605 C C . GLY A 1 82 ? -4.623 -29.500 18.228 1.00 37.88 82 GLY A C 1
ATOM 606 O O . GLY A 1 82 ? -4.636 -30.371 19.091 1.00 37.88 82 GLY A O 1
ATOM 607 N N . ALA A 1 83 ? -3.995 -29.654 17.062 1.00 28.58 83 ALA A N 1
ATOM 608 C CA . ALA A 1 83 ? -3.157 -30.801 16.722 1.00 28.58 83 ALA A CA 1
ATOM 609 C C . ALA A 1 83 ? -1.872 -30.326 16.011 1.00 28.58 83 ALA A C 1
ATOM 611 O O . ALA A 1 83 ? -1.954 -29.743 14.925 1.00 28.58 83 ALA A O 1
ATOM 612 N N . PRO A 1 84 ? -0.671 -30.559 16.577 1.00 28.47 84 PRO A N 1
ATOM 613 C CA . PRO A 1 84 ? 0.575 -30.108 15.970 1.00 28.47 84 PRO A CA 1
ATOM 614 C C . PRO A 1 84 ? 0.937 -30.982 14.763 1.00 28.47 84 PRO A C 1
ATOM 616 O O . PRO A 1 84 ? 1.367 -32.126 14.911 1.00 28.47 84 PRO A O 1
ATOM 619 N N . LYS A 1 85 ? 0.823 -30.436 13.547 1.00 29.19 85 LYS A N 1
ATOM 620 C CA . LYS A 1 85 ? 1.404 -31.071 12.355 1.00 29.19 85 LYS A CA 1
ATOM 621 C C . LYS A 1 85 ? 2.893 -30.752 12.269 1.00 29.19 85 LYS A C 1
ATOM 623 O O . LYS A 1 85 ? 3.293 -29.670 11.846 1.00 29.19 85 LYS A O 1
ATOM 628 N N . THR A 1 86 ? 3.709 -31.728 12.649 1.00 27.08 86 THR A N 1
ATOM 629 C CA . THR A 1 86 ? 5.159 -31.729 12.449 1.00 27.08 86 THR A CA 1
ATOM 630 C C . THR A 1 86 ? 5.500 -31.689 10.957 1.00 27.08 86 THR A C 1
ATOM 632 O O . THR A 1 86 ? 5.384 -32.680 10.238 1.00 27.08 86 THR A O 1
ATOM 635 N N . VAL A 1 87 ? 5.966 -30.537 10.472 1.00 26.64 87 VAL A N 1
ATOM 636 C CA . VAL A 1 87 ? 6.588 -30.442 9.146 1.00 26.64 87 VAL A CA 1
ATOM 637 C C . VAL A 1 87 ? 8.040 -30.899 9.271 1.00 26.64 87 VAL A C 1
ATOM 639 O O . VAL A 1 87 ? 8.832 -30.288 9.988 1.00 26.64 87 VAL A O 1
ATOM 642 N N . LYS A 1 88 ? 8.401 -31.986 8.578 1.00 23.75 88 LYS A N 1
ATOM 643 C CA . LYS A 1 88 ? 9.794 -32.443 8.489 1.00 23.75 88 LYS A CA 1
ATOM 644 C C . LYS A 1 88 ? 10.628 -31.403 7.736 1.00 23.75 88 LYS A C 1
ATOM 646 O O . LYS A 1 88 ? 10.506 -31.273 6.522 1.00 23.75 88 LYS A O 1
ATOM 651 N N . LEU A 1 89 ? 11.514 -30.717 8.453 1.00 25.28 89 LEU A N 1
ATOM 652 C CA . LEU A 1 89 ? 12.642 -30.007 7.857 1.00 25.28 89 LEU A CA 1
ATOM 653 C C . LEU A 1 89 ? 13.615 -31.042 7.278 1.00 25.28 89 LEU A C 1
ATOM 655 O O . LEU A 1 89 ? 14.217 -31.814 8.027 1.00 25.28 89 LEU A O 1
ATOM 659 N N . SER A 1 90 ? 13.791 -31.057 5.957 1.00 25.31 90 SER A N 1
ATOM 660 C CA . SER A 1 90 ? 14.921 -31.754 5.344 1.00 25.31 90 SER A CA 1
ATOM 661 C C . SER A 1 90 ? 16.196 -30.976 5.658 1.00 25.31 90 SER A C 1
ATOM 663 O O . SER A 1 90 ? 16.391 -29.865 5.162 1.00 25.31 90 SER A O 1
ATOM 665 N N . ARG A 1 91 ? 17.064 -31.562 6.485 1.00 24.91 91 ARG A N 1
ATOM 666 C CA . ARG A 1 91 ? 18.464 -31.145 6.555 1.00 24.91 91 ARG A CA 1
ATOM 667 C C . ARG A 1 91 ? 19.082 -31.352 5.176 1.00 24.91 91 ARG A C 1
ATOM 669 O O . ARG A 1 91 ? 19.027 -32.469 4.681 1.00 24.91 91 ARG A O 1
ATOM 676 N N . ASP A 1 92 ? 19.732 -30.324 4.645 1.00 24.94 92 ASP A N 1
ATOM 677 C CA . ASP A 1 92 ? 21.083 -30.534 4.141 1.00 24.94 92 ASP A CA 1
ATOM 678 C C . ASP A 1 92 ? 21.947 -29.271 4.260 1.00 24.94 92 ASP A C 1
ATOM 680 O O . ASP A 1 92 ? 21.782 -28.284 3.550 1.00 24.94 92 ASP A O 1
ATOM 684 N N . SER A 1 93 ? 22.860 -29.358 5.229 1.00 25.64 93 SER A N 1
ATOM 685 C CA . SER A 1 93 ? 24.268 -28.977 5.110 1.00 25.64 93 SER A CA 1
ATOM 686 C C . SER A 1 93 ? 24.618 -27.524 4.749 1.00 25.64 93 SER A C 1
ATOM 688 O O . SER A 1 93 ? 24.722 -27.117 3.596 1.00 25.64 93 SER A O 1
ATOM 690 N N . ALA A 1 94 ? 24.921 -26.759 5.801 1.00 24.52 94 ALA A N 1
ATOM 691 C CA . ALA A 1 94 ? 25.609 -25.477 5.721 1.00 24.52 94 ALA A CA 1
ATOM 692 C C . ALA A 1 94 ? 27.095 -25.642 5.359 1.00 24.52 94 ALA A C 1
ATOM 694 O O . ALA A 1 94 ? 27.736 -26.575 5.830 1.00 24.52 94 ALA A O 1
ATOM 695 N N . HIS A 1 95 ? 27.671 -24.648 4.677 1.00 23.70 95 HIS A N 1
ATOM 696 C CA . HIS A 1 95 ? 29.082 -24.292 4.844 1.00 23.70 95 HIS A CA 1
ATOM 697 C C . HIS A 1 95 ? 29.255 -22.768 4.805 1.00 23.70 95 HIS A C 1
ATOM 699 O O . HIS A 1 95 ? 28.883 -22.097 3.846 1.00 23.70 95 HIS A O 1
ATOM 705 N N . PHE A 1 96 ? 29.828 -22.233 5.882 1.00 22.92 96 PHE A N 1
ATOM 706 C CA . PHE A 1 96 ? 30.332 -20.866 5.996 1.00 22.92 96 PHE A CA 1
ATOM 707 C C . PHE A 1 96 ? 31.827 -20.881 5.647 1.00 22.92 96 PHE A C 1
ATOM 709 O O . PHE A 1 96 ? 32.531 -21.724 6.198 1.00 22.92 96 PHE A O 1
ATOM 716 N N . LEU A 1 97 ? 32.310 -19.940 4.822 1.00 23.44 97 LEU A N 1
ATOM 717 C CA . LEU A 1 97 ? 33.450 -19.042 5.120 1.00 23.44 97 LEU A CA 1
ATOM 718 C C . LEU A 1 97 ? 33.988 -18.298 3.881 1.00 23.44 97 LEU A C 1
ATOM 720 O O . LEU A 1 97 ? 33.847 -18.724 2.741 1.00 23.44 97 LEU A O 1
ATOM 724 N N . ASN A 1 98 ? 34.618 -17.158 4.177 1.00 24.48 98 ASN A N 1
ATOM 725 C CA . ASN A 1 98 ? 35.428 -16.296 3.312 1.00 24.48 98 ASN A CA 1
ATOM 726 C C . ASN A 1 98 ? 36.328 -17.036 2.299 1.00 24.48 98 ASN A C 1
ATOM 728 O O . ASN A 1 98 ? 36.969 -18.010 2.677 1.00 24.48 98 ASN A O 1
ATOM 732 N N . PHE A 1 99 ? 36.590 -16.420 1.134 1.00 22.25 99 PHE A N 1
ATOM 733 C CA . PHE A 1 99 ? 37.881 -15.730 0.945 1.00 22.25 99 PHE A CA 1
ATOM 734 C C . PHE A 1 99 ? 37.911 -14.711 -0.208 1.00 22.25 99 PHE A C 1
ATOM 736 O O . PHE A 1 99 ? 37.107 -14.740 -1.137 1.00 22.25 99 PHE A O 1
ATOM 743 N N . ARG A 1 100 ? 38.870 -13.782 -0.102 1.00 24.11 100 ARG A N 1
ATOM 744 C CA . ARG A 1 100 ? 39.320 -12.863 -1.161 1.00 24.11 100 ARG A CA 1
ATOM 745 C C . ARG A 1 100 ? 40.178 -13.600 -2.206 1.00 24.11 100 ARG A C 1
ATOM 747 O O . ARG A 1 100 ? 40.572 -14.740 -2.000 1.00 24.11 100 ARG A O 1
ATOM 754 N N . SER A 1 101 ? 40.548 -12.845 -3.247 1.00 24.66 101 SER A N 1
ATOM 755 C CA . SER A 1 101 ? 41.687 -13.047 -4.163 1.00 24.66 101 SER A CA 1
ATOM 756 C C . SER A 1 101 ? 41.703 -14.314 -5.019 1.00 24.66 101 SER A C 1
ATOM 758 O O . SER A 1 101 ? 41.995 -15.395 -4.527 1.00 24.66 101 SER A O 1
ATOM 760 N N . TRP A 1 102 ? 41.586 -14.121 -6.336 1.00 24.00 102 TRP A N 1
ATOM 761 C CA . TRP A 1 102 ? 42.322 -14.909 -7.328 1.00 24.00 102 TRP A CA 1
ATOM 762 C C . TRP A 1 102 ? 42.774 -13.984 -8.465 1.00 24.00 102 TRP A C 1
ATOM 764 O O . TRP A 1 102 ? 41.955 -13.421 -9.191 1.00 24.00 102 TRP A O 1
ATOM 774 N N . GLN A 1 103 ? 44.086 -13.794 -8.583 1.00 25.50 103 GLN A N 1
ATOM 775 C CA . GLN A 1 103 ? 44.751 -13.046 -9.648 1.00 25.50 103 GLN A CA 1
ATOM 776 C C . GLN A 1 103 ? 46.068 -13.779 -9.960 1.00 25.50 103 GLN A C 1
ATOM 778 O O . GLN A 1 103 ? 46.729 -14.228 -9.031 1.00 25.50 103 GLN A O 1
ATOM 783 N N . LEU A 1 104 ? 46.439 -13.833 -11.248 1.00 26.98 104 LEU A N 1
ATOM 784 C CA . LEU A 1 104 ? 47.721 -14.307 -11.813 1.00 26.98 104 LEU A CA 1
ATOM 785 C C . LEU A 1 104 ? 48.056 -15.814 -11.771 1.00 26.98 104 LEU A C 1
ATOM 787 O O . LEU A 1 104 ? 48.256 -16.395 -10.712 1.00 26.98 104 LEU A O 1
ATOM 791 N N . LEU A 1 105 ? 48.258 -16.378 -12.974 1.00 27.02 105 LEU A N 1
ATOM 792 C CA . LEU A 1 105 ? 49.474 -17.062 -13.486 1.00 27.02 105 LEU A CA 1
ATOM 793 C C . LEU A 1 105 ? 49.064 -17.857 -14.744 1.00 27.02 105 LEU A C 1
ATOM 795 O O . LEU A 1 105 ? 48.207 -18.729 -14.661 1.00 27.02 105 LEU A O 1
ATOM 799 N N . HIS A 1 106 ? 49.525 -17.535 -15.955 1.00 29.14 106 HIS A N 1
ATOM 800 C CA . HIS A 1 106 ? 50.841 -17.829 -16.564 1.00 29.14 106 HIS A CA 1
ATOM 801 C C . HIS A 1 106 ? 50.972 -16.973 -17.861 1.00 29.14 106 HIS A C 1
ATOM 803 O O . HIS A 1 106 ? 49.951 -16.500 -18.350 1.00 29.14 106 HIS A O 1
ATOM 809 N N . SER A 1 107 ? 52.121 -16.721 -18.507 1.00 26.44 107 SER A N 1
ATOM 810 C CA . SER A 1 107 ? 53.542 -17.051 -18.264 1.00 26.44 107 SER A CA 1
ATOM 811 C C . SER A 1 107 ? 54.461 -16.111 -19.086 1.00 26.44 107 SER A C 1
ATOM 813 O O . SER A 1 107 ? 53.993 -15.336 -19.913 1.00 26.44 107 SER A O 1
ATOM 815 N N . ARG A 1 108 ? 55.776 -16.178 -18.827 1.00 28.27 108 ARG A N 1
ATOM 816 C CA . ARG A 1 108 ? 56.874 -15.379 -19.423 1.00 28.27 108 ARG A CA 1
ATOM 817 C C . ARG A 1 108 ? 57.098 -15.655 -20.925 1.00 28.27 108 ARG A C 1
ATOM 819 O O . ARG A 1 108 ? 56.791 -16.757 -21.365 1.00 28.27 108 ARG A O 1
ATOM 826 N N . GLY A 1 109 ? 57.793 -14.753 -21.638 1.00 24.78 109 GLY A N 1
ATOM 827 C CA . GLY A 1 109 ? 58.522 -15.130 -22.866 1.00 24.78 109 GLY A CA 1
ATOM 828 C C . GLY A 1 109 ? 58.935 -14.009 -23.835 1.00 24.78 109 GLY A C 1
ATOM 829 O O . GLY A 1 109 ? 58.169 -13.682 -24.725 1.00 24.78 109 GLY A O 1
ATOM 830 N N . GLU A 1 110 ? 60.179 -13.533 -23.692 1.00 27.72 110 GLU A N 1
ATOM 831 C CA . GLU A 1 110 ? 61.097 -13.052 -24.755 1.00 27.72 110 GLU A CA 1
ATOM 832 C C . GLU A 1 110 ? 60.808 -11.798 -25.612 1.00 27.72 110 GLU A C 1
ATOM 834 O O . GLU A 1 110 ? 59.726 -11.546 -26.132 1.00 27.72 110 GLU A O 1
ATOM 839 N N . SER A 1 111 ? 61.884 -11.029 -25.829 1.00 28.86 111 SER A N 1
ATOM 840 C CA . SER A 1 111 ? 61.977 -9.950 -26.812 1.00 28.86 111 SER A CA 1
ATOM 841 C C . SER A 1 111 ? 62.755 -10.407 -28.050 1.00 28.86 111 SER A C 1
ATOM 843 O O . SER A 1 111 ? 63.766 -11.101 -27.940 1.00 28.86 111 SER A O 1
ATOM 845 N N . ARG A 1 112 ? 62.355 -9.935 -29.237 1.00 28.98 112 ARG A N 1
ATOM 846 C CA . ARG A 1 112 ? 63.235 -9.851 -30.414 1.00 28.98 112 ARG A CA 1
ATOM 847 C C . ARG A 1 112 ? 63.026 -8.522 -31.138 1.00 28.98 112 ARG A C 1
ATOM 849 O O . ARG A 1 112 ? 61.919 -7.998 -31.193 1.00 28.98 112 ARG A O 1
ATOM 856 N N . LYS A 1 113 ? 64.134 -7.966 -31.635 1.00 29.50 113 LYS A N 1
ATOM 857 C CA . LYS A 1 113 ? 64.202 -6.745 -32.455 1.00 29.50 113 LYS A CA 1
ATOM 858 C C . LYS A 1 113 ? 63.997 -7.083 -33.941 1.00 29.50 113 LYS A C 1
ATOM 860 O O . LYS A 1 113 ? 64.143 -8.243 -34.316 1.00 29.50 113 LYS A O 1
ATOM 865 N N . SER A 1 114 ? 63.884 -6.032 -34.762 1.00 26.08 114 SER A N 1
ATOM 866 C CA . SER A 1 114 ? 63.916 -6.043 -36.240 1.00 26.08 114 SER A CA 1
ATOM 867 C C . SER A 1 114 ? 62.572 -6.433 -36.896 1.00 26.08 114 SER A C 1
ATOM 869 O O . SER A 1 114 ? 61.893 -7.314 -36.387 1.00 26.08 114 SER A O 1
ATOM 871 N N . THR A 1 115 ? 62.114 -5.811 -37.991 1.00 29.92 115 THR A N 1
ATOM 872 C CA . THR A 1 115 ? 62.753 -4.788 -38.852 1.00 29.92 115 THR A CA 1
ATOM 873 C C . THR A 1 115 ? 61.732 -3.759 -39.349 1.00 29.92 115 THR A C 1
ATOM 875 O O . THR A 1 115 ? 60.556 -4.065 -39.517 1.00 29.92 115 THR A O 1
ATOM 878 N N . ASP A 1 116 ? 62.214 -2.545 -39.597 1.00 30.47 116 ASP A N 1
ATOM 879 C CA . ASP A 1 116 ? 61.496 -1.426 -40.208 1.00 30.47 116 ASP A CA 1
ATOM 880 C C . ASP A 1 116 ? 61.156 -1.699 -41.688 1.00 30.47 116 ASP A C 1
ATOM 882 O O . ASP A 1 116 ? 62.018 -2.197 -42.409 1.00 30.47 116 ASP A O 1
ATOM 886 N N . HIS A 1 117 ? 59.933 -1.375 -42.125 1.00 32.41 117 HIS A N 1
ATOM 887 C CA . HIS A 1 117 ? 59.502 -1.228 -43.528 1.00 32.41 117 HIS A CA 1
ATOM 888 C C . HIS A 1 117 ? 58.357 -0.200 -43.567 1.00 32.41 117 HIS A C 1
ATOM 890 O O . HIS A 1 117 ? 57.180 -0.535 -43.401 1.00 32.41 117 HIS A O 1
ATOM 896 N N . GLY A 1 118 ? 58.700 1.073 -43.754 1.00 30.30 118 GLY A N 1
ATOM 897 C CA . GLY A 1 118 ? 57.723 2.157 -43.812 1.00 30.30 118 GLY A CA 1
ATOM 898 C C . GLY A 1 118 ? 56.801 2.083 -45.035 1.00 30.30 118 GLY A C 1
ATOM 899 O O . GLY A 1 118 ? 57.250 1.873 -46.160 1.00 30.30 118 GLY A O 1
ATOM 900 N N . CYS A 1 119 ? 55.510 2.357 -44.832 1.00 29.97 119 CYS A N 1
ATOM 901 C CA . CYS A 1 119 ? 54.605 2.764 -45.906 1.00 29.97 119 CYS A CA 1
ATOM 902 C C . CYS A 1 119 ? 54.157 4.205 -45.646 1.00 29.97 119 CYS A C 1
ATOM 904 O O . CYS A 1 119 ? 53.346 4.482 -44.762 1.00 29.97 119 CYS A O 1
ATOM 906 N N . PHE A 1 120 ? 54.742 5.126 -46.405 1.00 32.00 120 PHE A N 1
ATOM 907 C CA . PHE A 1 120 ? 54.515 6.562 -46.307 1.00 32.00 120 PHE A CA 1
ATOM 908 C C . PHE A 1 120 ? 53.076 6.895 -46.740 1.00 32.00 120 PHE A C 1
ATOM 910 O O . PHE A 1 120 ? 52.716 6.713 -47.903 1.00 32.00 120 PHE A O 1
ATOM 917 N N . ARG A 1 121 ? 52.243 7.400 -45.822 1.00 34.78 121 ARG A N 1
ATOM 918 C CA . ARG A 1 121 ? 50.988 8.090 -46.163 1.00 34.78 121 ARG A CA 1
ATOM 919 C C . ARG A 1 121 ? 51.011 9.491 -45.573 1.00 34.78 121 ARG A C 1
ATOM 921 O O . ARG A 1 121 ? 51.227 9.667 -44.378 1.00 34.78 121 ARG A O 1
ATOM 928 N N . SER A 1 122 ? 50.813 10.471 -46.444 1.00 35.69 122 SER A N 1
ATOM 929 C CA . SER A 1 122 ? 50.815 11.895 -46.129 1.00 35.69 122 SER A CA 1
ATOM 930 C C . SER A 1 122 ? 49.640 12.284 -45.213 1.00 35.69 122 SER A C 1
ATOM 932 O O . SER A 1 122 ? 48.536 11.759 -45.376 1.00 35.69 122 SER A O 1
ATOM 934 N N . PRO A 1 123 ? 49.843 13.212 -44.258 1.00 46.44 123 PRO A N 1
ATOM 935 C CA . PRO A 1 123 ? 48.800 13.642 -43.336 1.00 46.44 123 PRO A CA 1
ATOM 936 C C . PRO A 1 123 ? 48.075 14.888 -43.865 1.00 46.44 123 PRO A C 1
ATOM 938 O O . PRO A 1 123 ? 48.607 15.991 -43.786 1.00 46.44 123 PRO A O 1
ATOM 941 N N . THR A 1 124 ? 46.839 14.740 -44.346 1.00 42.69 124 THR A N 1
ATOM 942 C CA . THR A 1 124 ? 45.939 15.892 -44.553 1.00 42.69 124 THR A CA 1
ATOM 943 C C . THR A 1 124 ? 44.505 15.551 -44.164 1.00 42.69 124 THR A C 1
ATOM 945 O O . THR A 1 124 ? 43.926 14.594 -44.665 1.00 42.69 124 THR A O 1
ATOM 948 N N . ASP A 1 125 ? 43.983 16.359 -43.245 1.00 40.62 125 ASP A N 1
ATOM 949 C CA . ASP A 1 125 ? 42.579 16.534 -42.868 1.00 40.62 125 ASP A CA 1
ATOM 950 C C . ASP A 1 125 ? 41.706 15.284 -42.641 1.00 40.62 125 ASP A C 1
ATOM 952 O O . ASP A 1 125 ? 40.844 14.883 -43.422 1.00 40.62 125 ASP A O 1
ATOM 956 N N . THR A 1 126 ? 41.800 14.752 -41.428 1.00 40.97 126 THR A N 1
ATOM 957 C CA . THR A 1 126 ? 40.582 14.390 -40.699 1.00 40.97 126 THR A CA 1
ATOM 958 C C . THR A 1 126 ? 40.725 14.970 -39.306 1.00 40.97 126 THR A C 1
ATOM 960 O O . THR A 1 126 ? 41.628 14.575 -38.568 1.00 40.97 126 THR A O 1
ATOM 963 N N . ARG A 1 127 ? 39.868 15.935 -38.947 1.00 39.94 127 ARG A N 1
ATOM 964 C CA . ARG A 1 127 ? 39.835 16.471 -37.584 1.00 39.94 127 ARG A CA 1
ATOM 965 C C . ARG A 1 127 ? 39.660 15.308 -36.617 1.00 39.94 127 ARG A C 1
ATOM 967 O O . ARG A 1 127 ? 38.644 14.616 -36.651 1.00 39.94 127 ARG A O 1
ATOM 974 N N . CYS A 1 128 ? 40.641 15.122 -35.740 1.00 37.41 128 CYS A N 1
ATOM 975 C CA . CYS A 1 128 ? 40.468 14.330 -34.536 1.00 37.41 128 CYS A CA 1
ATOM 976 C C . CYS A 1 128 ? 39.525 15.091 -33.599 1.00 37.41 128 CYS A C 1
ATOM 978 O O . CYS A 1 128 ? 39.967 15.670 -32.607 1.00 37.41 128 CYS A O 1
ATOM 980 N N . ASP A 1 129 ? 38.227 15.071 -33.913 1.00 43.75 129 ASP A N 1
ATOM 981 C CA . ASP A 1 129 ? 37.191 15.254 -32.907 1.00 43.75 129 ASP A CA 1
ATOM 982 C C . ASP A 1 129 ? 37.485 14.217 -31.826 1.00 43.75 129 ASP A C 1
ATOM 984 O O . ASP A 1 129 ? 37.302 13.011 -32.029 1.00 43.75 129 ASP A O 1
ATOM 988 N N . ALA A 1 130 ? 38.024 14.685 -30.698 1.00 44.44 130 ALA A N 1
ATOM 989 C CA . ALA A 1 130 ? 38.265 13.850 -29.540 1.00 44.44 130 ALA A CA 1
ATOM 990 C C . ALA A 1 130 ? 36.936 13.170 -29.217 1.00 44.44 130 ALA A C 1
ATOM 992 O O . ALA A 1 130 ? 35.971 13.848 -28.872 1.00 44.44 130 ALA A O 1
ATOM 993 N N . LEU A 1 131 ? 36.870 11.851 -29.427 1.00 54.47 131 LEU A N 1
ATOM 994 C CA . LEU A 1 131 ? 35.632 11.081 -29.369 1.00 54.47 131 LEU A CA 1
ATOM 995 C C . LEU A 1 131 ? 35.014 11.239 -27.980 1.00 54.47 131 LEU A C 1
ATOM 997 O O . LEU A 1 131 ? 35.352 10.481 -27.073 1.00 54.47 131 LEU A O 1
ATOM 1001 N N . VAL A 1 132 ? 34.100 12.201 -27.826 1.00 64.56 132 VAL A N 1
ATOM 1002 C CA . VAL A 1 132 ? 33.330 12.392 -26.599 1.00 64.56 132 VAL A CA 1
ATOM 1003 C C . VAL A 1 132 ? 32.483 11.139 -26.446 1.00 64.56 132 VAL A C 1
ATOM 1005 O O . VAL A 1 132 ? 31.507 10.907 -27.162 1.00 64.56 132 VAL A O 1
ATOM 1008 N N . MET A 1 133 ? 32.966 10.245 -25.591 1.00 72.69 133 MET A N 1
ATOM 1009 C CA . MET A 1 133 ? 32.345 8.958 -25.348 1.00 72.69 133 MET A CA 1
ATOM 1010 C C . MET A 1 133 ? 31.136 9.192 -24.456 1.00 72.69 133 MET A C 1
ATOM 1012 O O . MET A 1 133 ? 31.250 9.871 -23.437 1.00 72.69 133 MET A O 1
ATOM 1016 N N . ALA A 1 134 ? 29.984 8.643 -24.830 1.00 83.38 134 ALA A N 1
ATOM 1017 C CA . ALA A 1 134 ? 28.766 8.896 -24.084 1.00 83.38 134 ALA A CA 1
ATOM 1018 C C . ALA A 1 134 ? 28.856 8.196 -22.720 1.00 83.38 134 ALA A C 1
ATOM 1020 O O . ALA A 1 134 ? 29.055 6.975 -22.648 1.00 83.38 134 ALA A O 1
ATOM 1021 N N . ASP A 1 135 ? 28.690 8.956 -21.637 1.00 93.81 135 ASP A N 1
ATOM 1022 C CA . ASP A 1 135 ? 28.493 8.380 -20.311 1.00 93.81 135 ASP A CA 1
ATOM 1023 C C . ASP A 1 135 ? 27.070 7.812 -20.229 1.00 93.81 135 ASP A C 1
ATOM 1025 O O . ASP A 1 135 ? 26.094 8.479 -19.886 1.00 93.81 135 ASP A O 1
ATOM 1029 N N . ILE A 1 136 ? 26.952 6.534 -20.583 1.00 96.44 136 ILE A N 1
ATOM 1030 C CA . ILE A 1 136 ? 25.682 5.810 -20.554 1.00 96.44 136 ILE A CA 1
ATOM 1031 C C . ILE A 1 136 ? 25.122 5.717 -19.129 1.00 96.44 136 ILE A C 1
ATOM 1033 O O . ILE A 1 136 ? 23.903 5.652 -18.974 1.00 96.44 136 ILE A O 1
ATOM 1037 N N . GLN A 1 137 ? 25.967 5.725 -18.094 1.00 96.69 137 GLN A N 1
ATOM 1038 C CA . GLN A 1 137 ? 25.512 5.677 -16.708 1.00 96.69 137 GLN A CA 1
ATOM 1039 C C . GLN A 1 137 ? 24.845 7.000 -16.320 1.00 96.69 137 GLN A C 1
ATOM 1041 O O . GLN A 1 137 ? 23.723 6.974 -15.806 1.00 96.69 137 GLN A O 1
ATOM 1046 N N . ALA A 1 138 ? 25.467 8.138 -16.647 1.00 96.00 138 ALA A N 1
ATOM 1047 C CA . ALA A 1 138 ? 24.867 9.462 -16.481 1.00 96.00 138 ALA A CA 1
ATOM 1048 C C . ALA A 1 138 ? 23.541 9.583 -17.253 1.00 96.00 138 ALA A C 1
ATOM 1050 O O . ALA A 1 138 ? 22.506 9.849 -16.643 1.00 96.00 138 ALA A O 1
ATOM 1051 N N . LEU A 1 139 ? 23.526 9.253 -18.551 1.00 96.50 139 LEU A N 1
ATOM 1052 C CA . LEU A 1 139 ? 22.317 9.326 -19.388 1.00 96.50 139 LEU A CA 1
ATOM 1053 C C . LEU A 1 139 ? 21.169 8.427 -18.884 1.00 96.50 139 LEU A C 1
ATOM 1055 O O . LEU A 1 139 ? 19.993 8.773 -19.016 1.00 96.50 139 LEU A O 1
ATOM 1059 N N . VAL A 1 140 ? 21.477 7.256 -18.312 1.00 96.56 140 VAL A N 1
ATOM 1060 C CA . VAL A 1 140 ? 20.467 6.380 -17.689 1.00 96.56 140 VAL A CA 1
ATOM 1061 C C . VAL A 1 140 ? 19.970 6.963 -16.362 1.00 96.56 140 VAL A C 1
ATOM 1063 O O . VAL A 1 140 ? 18.774 6.866 -16.083 1.00 96.56 140 VAL A O 1
ATOM 1066 N N . ASN A 1 141 ? 20.843 7.584 -15.564 1.00 96.12 141 ASN A N 1
ATOM 1067 C CA . ASN A 1 141 ? 20.479 8.237 -14.303 1.00 96.12 141 ASN A CA 1
ATOM 1068 C C . ASN A 1 141 ? 19.603 9.481 -14.526 1.00 96.12 141 ASN A C 1
ATOM 1070 O O . ASN A 1 141 ? 18.575 9.608 -13.863 1.00 96.12 141 ASN A O 1
ATOM 1074 N N . GLU A 1 142 ? 19.935 10.332 -15.502 1.00 94.94 142 GLU A N 1
ATOM 1075 C CA . GLU A 1 142 ? 19.112 11.474 -15.944 1.00 94.94 142 GLU A CA 1
ATOM 1076 C C . GLU A 1 142 ? 17.696 11.047 -16.363 1.00 94.94 142 GLU A C 1
ATOM 1078 O O . GLU A 1 142 ? 16.717 11.745 -16.107 1.00 94.94 142 GLU A O 1
ATOM 1083 N N . LEU A 1 143 ? 17.568 9.862 -16.968 1.00 92.94 143 LEU A N 1
ATOM 1084 C CA . LEU A 1 143 ? 16.290 9.245 -17.337 1.00 92.94 143 LEU A CA 1
ATOM 1085 C C . LEU A 1 143 ? 15.591 8.518 -16.164 1.00 92.94 143 LEU A C 1
ATOM 1087 O O . LEU A 1 143 ? 14.642 7.760 -16.376 1.00 92.94 143 LEU A O 1
ATOM 1091 N N . GLY A 1 144 ? 16.032 8.741 -14.922 1.00 91.38 144 GLY A N 1
ATOM 1092 C CA . GLY A 1 144 ? 15.438 8.167 -13.710 1.00 91.38 144 GLY A CA 1
ATOM 1093 C C . GLY A 1 144 ? 15.900 6.740 -13.390 1.00 91.38 144 GLY A C 1
ATOM 1094 O O . GLY A 1 144 ? 15.181 5.993 -12.728 1.00 91.38 144 GLY A O 1
ATOM 1095 N N . GLY A 1 145 ? 17.073 6.331 -13.879 1.00 93.69 145 GLY A N 1
ATOM 1096 C CA . GLY A 1 145 ? 17.667 5.007 -13.650 1.00 93.69 145 GLY A CA 1
ATOM 1097 C C . GLY A 1 145 ? 17.235 3.925 -14.648 1.00 93.69 145 GLY A C 1
ATOM 1098 O O . GLY A 1 145 ? 17.600 2.754 -14.495 1.00 93.69 145 GLY A O 1
ATOM 1099 N N . PHE A 1 146 ? 16.470 4.289 -15.682 1.00 95.19 146 PHE A N 1
ATOM 1100 C CA . PHE A 1 146 ? 15.982 3.378 -16.718 1.00 95.19 146 PHE A CA 1
ATOM 1101 C C . PHE A 1 146 ? 15.867 4.073 -18.075 1.00 95.19 146 PHE A C 1
ATOM 1103 O O . PHE A 1 146 ? 15.156 5.063 -18.211 1.00 95.19 146 PHE A O 1
ATOM 1110 N N . ALA A 1 147 ? 16.471 3.490 -19.111 1.00 95.31 147 ALA A N 1
ATOM 1111 C CA . ALA A 1 147 ? 16.411 4.033 -20.464 1.00 95.31 147 ALA A CA 1
ATOM 1112 C C . ALA A 1 147 ? 16.194 2.956 -21.532 1.00 95.31 147 ALA A C 1
ATOM 1114 O O . ALA A 1 147 ? 16.752 1.853 -21.480 1.00 95.31 147 ALA A O 1
ATOM 1115 N N . GLN A 1 148 ? 15.414 3.299 -22.553 1.00 95.56 148 GLN A N 1
ATOM 1116 C CA . GLN A 1 148 ? 15.348 2.545 -23.801 1.00 95.56 148 GLN A CA 1
ATOM 1117 C C . GLN A 1 148 ? 16.525 2.914 -24.708 1.00 95.56 148 GLN A C 1
ATOM 1119 O O . GLN A 1 148 ? 16.928 4.076 -24.758 1.00 95.56 148 GLN A O 1
ATOM 1124 N N . LYS A 1 149 ? 16.997 1.966 -25.529 1.00 96.31 149 LYS A N 1
ATOM 1125 C CA . LYS A 1 149 ? 18.045 2.200 -26.541 1.00 96.31 149 LYS A CA 1
ATOM 1126 C C . LYS A 1 149 ? 17.774 3.472 -27.356 1.00 96.31 149 LYS A C 1
ATOM 1128 O O . LYS A 1 149 ? 18.668 4.296 -27.486 1.00 96.31 149 LYS A O 1
ATOM 1133 N N . ARG A 1 150 ? 16.538 3.673 -27.838 1.00 96.50 150 ARG A N 1
ATOM 1134 C CA . ARG A 1 150 ? 16.168 4.866 -28.624 1.00 96.50 150 ARG A CA 1
ATOM 1135 C C . ARG A 1 150 ? 16.355 6.191 -27.872 1.00 96.50 150 ARG A C 1
ATOM 1137 O O . ARG A 1 150 ? 16.727 7.170 -28.497 1.00 96.50 150 ARG A O 1
ATOM 1144 N N . GLN A 1 151 ? 16.145 6.225 -26.553 1.00 95.81 151 GLN A N 1
ATOM 1145 C CA . GLN A 1 151 ? 16.298 7.442 -25.740 1.00 95.81 151 GLN A CA 1
ATOM 1146 C C . GLN A 1 151 ? 17.768 7.801 -25.495 1.00 95.81 151 GLN A C 1
ATOM 1148 O O . GLN A 1 151 ? 18.079 8.979 -25.336 1.00 95.81 151 GLN A O 1
ATOM 1153 N N . LEU A 1 152 ? 18.644 6.790 -25.466 1.00 96.31 152 LEU A N 1
ATOM 1154 C CA . LEU A 1 152 ? 20.094 6.953 -25.357 1.00 96.31 152 LEU A CA 1
ATOM 1155 C C . LEU A 1 152 ? 20.697 7.343 -26.715 1.00 96.31 152 LEU A C 1
ATOM 1157 O O . LEU A 1 152 ? 21.478 8.284 -26.787 1.00 96.31 152 LEU A O 1
ATOM 1161 N N . VAL A 1 153 ? 20.278 6.686 -27.803 1.00 95.81 153 VAL A N 1
ATOM 1162 C CA . VAL A 1 153 ? 20.706 7.022 -29.176 1.00 95.81 153 VAL A CA 1
ATOM 1163 C C . VAL A 1 153 ? 20.282 8.444 -29.560 1.00 95.81 153 VAL A C 1
ATOM 1165 O O . VAL A 1 153 ? 21.085 9.188 -30.110 1.00 95.81 153 VAL A O 1
ATOM 1168 N N . ALA A 1 154 ? 19.073 8.875 -29.180 1.00 95.19 154 ALA A N 1
ATOM 1169 C CA . ALA A 1 154 ? 18.623 10.262 -29.345 1.00 95.19 154 ALA A CA 1
ATOM 1170 C C . ALA A 1 154 ? 19.428 11.292 -28.517 1.00 95.19 154 ALA A C 1
ATOM 1172 O O . ALA A 1 154 ? 19.268 12.489 -28.727 1.00 95.19 154 ALA A O 1
ATOM 1173 N N . ARG A 1 155 ? 20.286 10.841 -27.590 1.00 94.69 155 ARG A N 1
AT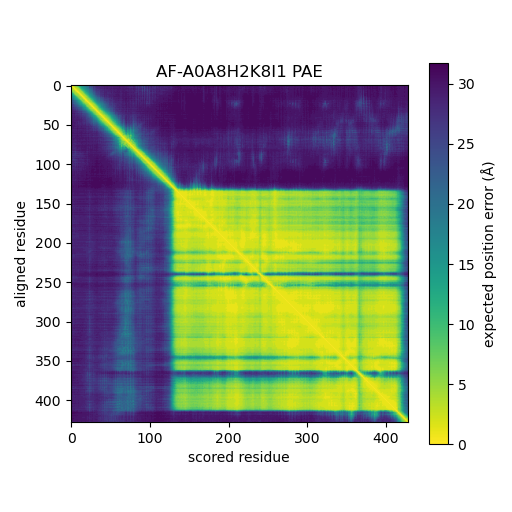OM 1174 C CA . ARG A 1 155 ? 21.256 11.650 -26.828 1.00 94.69 155 ARG A CA 1
ATOM 1175 C C . ARG A 1 155 ? 22.711 11.372 -27.253 1.00 94.69 155 ARG A C 1
ATOM 1177 O O . ARG A 1 155 ? 23.634 11.592 -26.480 1.00 94.69 155 ARG A O 1
ATOM 1184 N N . GLY A 1 156 ? 22.926 10.846 -28.462 1.00 93.94 156 GLY A N 1
ATOM 1185 C CA . GLY A 1 156 ? 24.257 10.628 -29.043 1.00 93.94 156 GLY A CA 1
ATOM 1186 C C . GLY A 1 156 ? 24.948 9.304 -28.685 1.00 93.94 156 GLY A C 1
ATOM 1187 O O . GLY A 1 156 ? 26.040 9.042 -29.186 1.00 93.94 156 GLY A O 1
ATOM 1188 N N . ALA A 1 157 ? 24.337 8.432 -27.873 1.00 94.94 157 ALA A N 1
ATOM 1189 C CA . ALA A 1 157 ? 24.929 7.132 -27.548 1.00 94.94 157 ALA A CA 1
ATOM 1190 C C . ALA A 1 157 ? 24.970 6.189 -28.763 1.00 94.94 157 ALA A C 1
ATOM 1192 O O . ALA A 1 157 ? 23.955 5.979 -29.432 1.00 94.94 157 ALA A O 1
ATOM 1193 N N . ARG A 1 158 ? 26.110 5.533 -29.001 1.00 94.88 158 ARG A N 1
ATOM 1194 C CA . ARG A 1 158 ? 26.274 4.532 -30.068 1.00 94.88 158 ARG A CA 1
ATOM 1195 C C . ARG A 1 158 ? 26.222 3.110 -29.505 1.00 94.88 158 ARG A C 1
ATOM 1197 O O . ARG A 1 158 ? 26.373 2.871 -28.308 1.00 94.88 158 ARG A O 1
ATOM 1204 N N . ASP A 1 159 ? 26.038 2.121 -30.378 1.00 93.94 159 ASP A N 1
ATOM 1205 C CA . ASP A 1 159 ? 25.930 0.709 -29.974 1.00 93.94 159 ASP A CA 1
ATOM 1206 C C . ASP A 1 159 ? 27.176 0.177 -29.253 1.00 93.94 159 ASP A C 1
ATOM 1208 O O . ASP A 1 159 ? 27.064 -0.701 -28.391 1.00 93.94 159 ASP A O 1
ATOM 1212 N N . TRP A 1 160 ? 28.352 0.725 -29.566 1.00 94.12 160 TRP A N 1
ATOM 1213 C CA . TRP A 1 160 ? 29.593 0.379 -28.884 1.00 94.12 160 TRP A CA 1
ATOM 1214 C C . TRP A 1 160 ? 29.661 1.015 -27.479 1.00 94.12 160 TRP A C 1
ATOM 1216 O O . TRP A 1 160 ? 30.055 0.304 -26.554 1.00 94.12 160 TRP A O 1
ATOM 1226 N N . ASP A 1 161 ? 29.178 2.255 -27.268 1.00 95.62 161 ASP A N 1
ATOM 1227 C CA . ASP A 1 161 ? 29.070 2.877 -25.932 1.00 95.62 161 ASP A CA 1
ATOM 1228 C C . ASP A 1 161 ? 28.198 1.992 -25.020 1.00 95.62 161 ASP A C 1
ATOM 1230 O O . ASP A 1 161 ? 28.599 1.602 -23.922 1.00 95.62 161 ASP A O 1
ATOM 1234 N N . LEU A 1 162 ? 27.028 1.582 -25.530 1.00 95.62 162 LEU A N 1
ATOM 1235 C CA . LEU A 1 162 ? 26.069 0.703 -24.845 1.00 95.62 162 LEU A CA 1
ATOM 1236 C C . LEU A 1 162 ? 26.595 -0.719 -24.598 1.00 95.62 162 LEU A C 1
ATOM 1238 O O . LEU A 1 162 ? 26.077 -1.434 -23.735 1.00 95.62 162 LEU A O 1
ATOM 1242 N N . THR A 1 163 ? 27.551 -1.177 -25.404 1.00 95.44 163 THR A N 1
ATOM 1243 C CA . THR A 1 163 ? 28.170 -2.502 -25.262 1.00 95.44 163 THR A CA 1
ATOM 1244 C C . THR A 1 163 ? 29.306 -2.456 -24.249 1.00 95.44 163 THR A C 1
ATOM 1246 O O . THR A 1 163 ? 29.389 -3.353 -23.410 1.00 95.44 163 THR A O 1
ATOM 1249 N N . ARG A 1 164 ? 30.113 -1.388 -24.270 1.00 95.94 164 ARG A N 1
ATOM 1250 C CA . ARG A 1 164 ? 31.134 -1.085 -23.263 1.00 95.94 164 ARG A CA 1
ATOM 1251 C C . ARG A 1 164 ? 30.502 -0.965 -21.875 1.00 95.94 164 ARG A C 1
ATOM 1253 O O . ARG A 1 164 ? 30.826 -1.785 -21.025 1.00 95.94 164 ARG A O 1
ATOM 1260 N N . ALA A 1 165 ? 29.501 -0.097 -21.719 1.00 96.31 165 ALA A N 1
ATOM 1261 C CA . ALA A 1 165 ? 28.843 0.172 -20.437 1.00 96.31 165 ALA A CA 1
ATOM 1262 C C . ALA A 1 165 ? 28.147 -1.063 -19.808 1.00 96.31 165 ALA A C 1
ATOM 1264 O O . ALA A 1 165 ? 27.941 -1.147 -18.601 1.00 96.31 165 ALA A O 1
ATOM 1265 N N . VAL A 1 166 ? 27.783 -2.064 -20.624 1.00 96.62 166 VAL A N 1
ATOM 1266 C CA . VAL A 1 166 ? 27.256 -3.359 -20.141 1.00 96.62 166 VAL A CA 1
ATOM 1267 C C . VAL A 1 166 ? 28.366 -4.379 -19.850 1.00 96.62 166 VAL A C 1
ATOM 1269 O O . VAL A 1 166 ? 28.134 -5.332 -19.106 1.00 96.62 166 VAL A O 1
ATOM 1272 N N . ARG A 1 167 ? 29.553 -4.216 -20.445 1.00 96.75 167 ARG A N 1
ATOM 1273 C CA . ARG A 1 167 ? 30.732 -5.070 -20.232 1.00 96.75 167 ARG A CA 1
ATOM 1274 C C . ARG A 1 167 ? 31.534 -4.646 -19.000 1.00 96.75 167 ARG A C 1
ATOM 1276 O O . ARG A 1 167 ? 32.031 -5.527 -18.307 1.00 96.75 167 ARG A O 1
ATOM 1283 N N . ASP A 1 168 ? 31.662 -3.344 -18.749 1.00 95.44 168 ASP A N 1
ATOM 1284 C CA . ASP A 1 168 ? 32.317 -2.794 -17.551 1.00 95.44 168 ASP A CA 1
ATOM 1285 C C . ASP A 1 168 ? 31.416 -2.829 -16.299 1.00 95.44 168 ASP A C 1
ATOM 1287 O O . ASP A 1 168 ? 31.920 -2.840 -15.180 1.00 95.44 168 ASP A O 1
ATOM 1291 N N . GLY A 1 169 ? 30.095 -2.940 -16.482 1.00 95.00 169 GLY A N 1
ATOM 1292 C CA . GLY A 1 169 ? 29.119 -3.068 -15.400 1.00 95.00 169 GLY A CA 1
ATOM 1293 C C . GLY A 1 169 ? 28.531 -1.745 -14.902 1.00 95.00 169 GLY A C 1
ATOM 1294 O O . GLY A 1 169 ? 27.687 -1.784 -14.008 1.00 95.00 169 GLY A O 1
ATOM 1295 N N . SER A 1 170 ? 28.909 -0.605 -15.493 1.00 95.56 170 SER A N 1
ATOM 1296 C CA . SER A 1 170 ? 28.350 0.724 -15.183 1.00 95.56 170 SER A CA 1
ATOM 1297 C C . SER A 1 170 ? 26.837 0.808 -15.421 1.00 95.56 170 SER A C 1
ATOM 1299 O O . SER A 1 170 ? 26.124 1.483 -14.676 1.00 95.56 170 SER A O 1
ATOM 1301 N N . VAL A 1 171 ? 26.315 0.068 -16.409 1.00 97.06 171 VAL A N 1
ATOM 1302 C CA . VAL A 1 171 ? 24.874 -0.153 -16.591 1.00 97.06 171 VAL A CA 1
ATOM 1303 C C . VAL A 1 171 ? 24.553 -1.619 -16.855 1.00 97.06 171 VAL A C 1
ATOM 1305 O O . VAL A 1 171 ? 25.272 -2.351 -17.533 1.00 97.06 171 VAL A O 1
ATOM 1308 N N . ALA A 1 172 ? 23.382 -2.056 -16.409 1.00 96.44 172 ALA A N 1
ATOM 1309 C CA . ALA A 1 172 ? 22.883 -3.392 -16.677 1.00 96.44 172 ALA A CA 1
ATOM 1310 C C . ALA A 1 172 ? 21.734 -3.376 -17.695 1.00 96.44 172 ALA A C 1
ATOM 1312 O O . ALA A 1 172 ? 20.861 -2.513 -17.702 1.00 96.44 172 ALA A O 1
ATOM 1313 N N . ARG A 1 173 ? 21.681 -4.385 -18.570 1.00 96.00 173 ARG A N 1
ATOM 1314 C CA . ARG A 1 173 ? 20.581 -4.544 -19.537 1.00 96.00 173 ARG A CA 1
ATOM 1315 C C . ARG A 1 173 ? 19.411 -5.304 -18.894 1.00 96.00 173 ARG A C 1
ATOM 1317 O O . ARG A 1 173 ? 19.501 -6.522 -18.719 1.00 96.00 173 ARG A O 1
ATOM 1324 N N . ALA A 1 174 ? 18.315 -4.626 -18.553 1.00 94.56 174 ALA A N 1
ATOM 1325 C CA . ALA A 1 174 ? 17.136 -5.238 -17.923 1.00 94.56 174 ALA A CA 1
ATOM 1326 C C . ALA A 1 174 ? 16.394 -6.197 -18.875 1.00 94.56 174 ALA A C 1
ATOM 1328 O O . ALA A 1 174 ? 16.095 -7.338 -18.516 1.00 94.56 174 ALA A O 1
ATOM 1329 N N . ARG A 1 175 ? 16.165 -5.746 -20.114 1.00 93.50 175 ARG A N 1
ATOM 1330 C CA . ARG A 1 175 ? 15.514 -6.457 -21.231 1.00 93.50 175 ARG A CA 1
ATOM 1331 C C . ARG A 1 175 ? 16.231 -6.077 -22.535 1.00 93.50 175 ARG A C 1
ATOM 1333 O O . ARG A 1 175 ? 17.039 -5.153 -22.553 1.00 93.50 175 ARG A O 1
ATOM 1340 N N . GLN A 1 176 ? 15.985 -6.779 -23.640 1.00 91.62 176 GLN A N 1
ATOM 1341 C CA . GLN A 1 176 ? 16.447 -6.322 -24.957 1.00 91.62 176 GLN A CA 1
ATOM 1342 C C . GLN A 1 176 ? 15.970 -4.881 -25.211 1.00 91.62 176 GLN A C 1
ATOM 1344 O O . GLN A 1 176 ? 14.790 -4.593 -25.040 1.00 91.62 176 GLN A O 1
ATOM 1349 N N . GLY A 1 177 ? 16.897 -3.988 -25.569 1.00 93.25 177 GLY A N 1
ATOM 1350 C CA . GLY A 1 177 ? 16.614 -2.564 -25.771 1.00 93.25 177 GLY A CA 1
ATOM 1351 C C . GLY A 1 177 ? 16.427 -1.730 -24.496 1.00 93.25 177 GLY A C 1
ATOM 1352 O O . GLY A 1 177 ? 16.138 -0.549 -24.632 1.00 93.25 177 GLY A O 1
ATOM 1353 N N . TRP A 1 178 ? 16.610 -2.294 -23.296 1.00 96.00 178 TRP A N 1
ATOM 1354 C CA . TRP A 1 178 ? 16.399 -1.612 -22.011 1.00 96.00 178 TRP A CA 1
ATOM 1355 C C . TRP A 1 178 ? 17.630 -1.688 -21.105 1.00 96.00 178 TRP A C 1
ATOM 1357 O O . TRP A 1 178 ? 18.119 -2.784 -20.813 1.00 96.00 178 TRP A O 1
ATOM 1367 N N . TYR A 1 179 ? 18.076 -0.535 -20.619 1.00 97.31 179 TYR A N 1
ATOM 1368 C CA . TYR A 1 179 ? 19.272 -0.336 -19.802 1.00 97.31 179 TYR A CA 1
ATOM 1369 C C . TYR A 1 179 ? 18.877 0.317 -18.472 1.00 97.31 179 TYR A C 1
ATOM 1371 O O . TYR A 1 179 ? 17.911 1.078 -18.423 1.00 97.31 179 TYR A O 1
ATOM 1379 N N . THR A 1 180 ? 19.575 -0.025 -17.393 1.00 97.44 180 THR A N 1
ATOM 1380 C CA . THR A 1 180 ? 19.268 0.430 -16.035 1.00 97.44 180 THR A CA 1
ATOM 1381 C C . THR A 1 180 ? 20.522 0.489 -15.170 1.00 97.44 180 THR A C 1
ATOM 1383 O O . THR A 1 180 ? 21.421 -0.338 -15.324 1.00 97.44 180 THR A O 1
ATOM 1386 N N . THR A 1 181 ? 20.556 1.449 -14.252 1.00 97.25 181 THR A N 1
ATOM 1387 C CA . THR A 1 181 ? 21.523 1.550 -13.146 1.00 97.25 181 THR A CA 1
ATOM 1388 C C . THR A 1 181 ? 20.944 1.037 -11.823 1.00 97.25 181 THR A C 1
ATOM 1390 O O . THR A 1 181 ? 21.653 0.944 -10.827 1.00 97.25 181 THR A O 1
ATOM 1393 N N . MET A 1 182 ? 19.655 0.674 -11.801 1.00 95.44 182 MET A N 1
ATOM 1394 C CA . MET A 1 182 ? 18.972 0.148 -10.621 1.00 95.44 182 MET A CA 1
ATOM 1395 C C . MET A 1 182 ? 19.386 -1.293 -10.301 1.00 95.44 182 MET A C 1
ATOM 1397 O O . MET A 1 182 ? 19.710 -2.078 -11.197 1.00 95.44 182 MET A O 1
ATOM 1401 N N . ASP A 1 183 ? 19.254 -1.676 -9.026 1.00 94.44 183 ASP A N 1
ATOM 1402 C CA . ASP A 1 183 ? 19.422 -3.060 -8.576 1.00 94.44 183 ASP A CA 1
ATOM 1403 C C . ASP A 1 183 ? 18.582 -4.047 -9.413 1.00 94.44 183 ASP A C 1
ATOM 1405 O O . ASP A 1 183 ? 17.364 -3.908 -9.571 1.00 94.44 183 ASP A O 1
ATOM 1409 N N . LEU A 1 184 ? 19.244 -5.098 -9.901 1.00 92.81 184 LEU A N 1
ATOM 1410 C CA . LEU A 1 184 ? 18.663 -6.139 -10.742 1.00 92.81 184 LEU A CA 1
ATOM 1411 C C . LEU A 1 184 ? 17.693 -7.082 -10.017 1.00 92.81 184 LEU A C 1
ATOM 1413 O O . LEU A 1 184 ? 16.951 -7.797 -10.715 1.00 92.81 184 LEU A O 1
ATOM 1417 N N . GLY A 1 185 ? 17.712 -7.098 -8.679 1.00 91.75 185 GLY A N 1
ATOM 1418 C CA . GLY A 1 185 ? 16.750 -7.785 -7.813 1.00 91.75 185 GLY A CA 1
ATOM 1419 C C . GLY A 1 185 ? 15.454 -6.999 -7.568 1.00 91.75 185 GLY A C 1
ATOM 1420 O O . GLY A 1 185 ? 14.421 -7.606 -7.263 1.00 91.75 185 GLY A O 1
ATOM 1421 N N . SER A 1 186 ? 15.477 -5.677 -7.758 1.00 94.81 186 SER A N 1
ATOM 1422 C CA . SER A 1 186 ? 14.353 -4.779 -7.485 1.00 94.81 186 SER A CA 1
ATOM 1423 C C . SER A 1 186 ? 13.083 -5.137 -8.266 1.00 9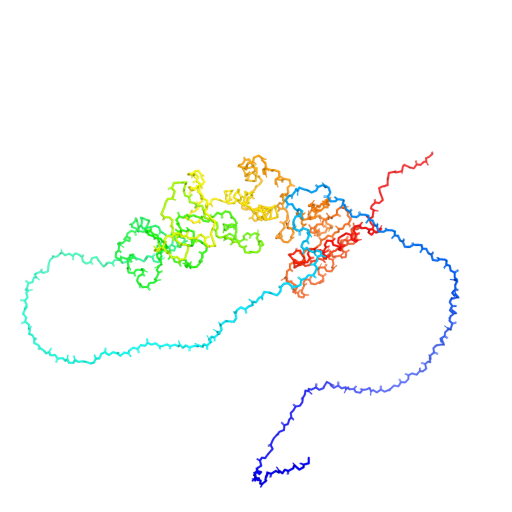4.81 186 SER A C 1
ATOM 1425 O O . SER A 1 186 ? 13.114 -5.621 -9.406 1.00 94.81 186 SER A O 1
ATOM 1427 N N . ARG A 1 187 ? 11.921 -4.860 -7.655 1.00 95.56 187 ARG A N 1
ATOM 1428 C CA . ARG A 1 187 ? 10.599 -5.105 -8.259 1.00 95.56 187 ARG A CA 1
ATOM 1429 C C . ARG A 1 187 ? 10.452 -4.367 -9.600 1.00 95.56 187 ARG A C 1
ATOM 1431 O O . ARG A 1 187 ? 10.012 -4.977 -10.575 1.00 95.56 187 ARG A O 1
ATOM 1438 N N . ARG A 1 188 ? 10.925 -3.115 -9.679 1.00 96.25 188 ARG A N 1
ATOM 1439 C CA . ARG A 1 188 ? 10.960 -2.285 -10.903 1.00 96.25 188 ARG A CA 1
ATOM 1440 C C . ARG A 1 188 ? 11.681 -2.994 -12.048 1.00 96.25 188 ARG A C 1
ATOM 1442 O O . ARG A 1 188 ? 11.104 -3.186 -13.120 1.00 96.25 188 ARG A O 1
ATOM 1449 N N . VAL A 1 189 ? 12.914 -3.457 -11.809 1.00 96.50 189 VAL A N 1
ATOM 1450 C CA . VAL A 1 189 ? 13.694 -4.151 -12.842 1.00 96.50 189 VAL A CA 1
ATOM 1451 C C . VAL A 1 189 ? 13.059 -5.484 -13.225 1.00 96.50 189 VAL A C 1
ATOM 1453 O O . VAL A 1 189 ? 13.031 -5.824 -14.411 1.00 96.50 189 VAL A O 1
ATOM 1456 N N . ARG A 1 190 ? 12.504 -6.228 -12.263 1.00 96.06 190 ARG A N 1
ATOM 1457 C CA . ARG A 1 190 ? 11.795 -7.490 -12.525 1.00 96.06 190 ARG A CA 1
ATOM 1458 C C . ARG A 1 190 ? 10.576 -7.292 -13.438 1.00 96.06 190 ARG A C 1
ATOM 1460 O O . ARG A 1 190 ? 10.428 -8.062 -14.387 1.00 96.06 190 ARG A O 1
ATOM 1467 N N . ALA A 1 191 ? 9.766 -6.252 -13.228 1.00 96.31 191 ALA A N 1
ATOM 1468 C CA . ALA A 1 191 ? 8.610 -5.943 -14.077 1.00 96.31 191 ALA A CA 1
ATOM 1469 C C . ALA A 1 191 ? 9.017 -5.579 -15.521 1.00 96.31 191 ALA A C 1
ATOM 1471 O O . ALA A 1 191 ? 8.553 -6.212 -16.479 1.00 96.31 191 ALA A O 1
ATOM 1472 N N . VAL A 1 192 ? 9.971 -4.652 -15.688 1.00 95.69 192 VAL A N 1
ATOM 1473 C CA . VAL A 1 192 ? 10.480 -4.264 -17.021 1.00 95.69 192 VAL A CA 1
ATOM 1474 C C . VAL A 1 192 ? 11.144 -5.451 -17.729 1.00 95.69 192 VAL A C 1
ATOM 1476 O O . VAL A 1 192 ? 10.975 -5.641 -18.936 1.00 95.69 192 VAL A O 1
ATOM 1479 N N . ARG A 1 193 ? 11.855 -6.313 -16.987 1.00 95.69 193 ARG A N 1
ATOM 1480 C CA . ARG A 1 193 ? 12.451 -7.554 -17.507 1.00 95.69 193 ARG A CA 1
ATOM 1481 C C . ARG A 1 193 ? 11.387 -8.491 -18.075 1.00 95.69 193 ARG A C 1
ATOM 1483 O O . ARG A 1 193 ? 11.540 -8.916 -19.224 1.00 95.69 193 ARG A O 1
ATOM 1490 N N . VAL A 1 194 ? 10.309 -8.758 -17.328 1.00 95.44 194 VAL A N 1
ATOM 1491 C CA . VAL A 1 194 ? 9.154 -9.574 -17.769 1.00 95.44 194 VAL A CA 1
ATOM 1492 C C . VAL A 1 194 ? 8.562 -9.035 -19.069 1.00 95.44 194 VAL A C 1
ATOM 1494 O O . VAL A 1 194 ? 8.306 -9.818 -19.991 1.00 95.44 194 VAL A O 1
ATOM 1497 N N . GLY A 1 195 ? 8.486 -7.708 -19.188 1.00 94.25 195 GLY A N 1
ATOM 1498 C CA . GLY A 1 195 ? 8.013 -6.983 -20.371 1.00 94.25 195 GLY A CA 1
ATOM 1499 C C . GLY A 1 195 ? 6.858 -6.026 -20.089 1.00 94.25 195 GLY A C 1
ATOM 1500 O O . GLY A 1 195 ? 6.141 -5.681 -21.021 1.00 94.25 195 GLY A O 1
ATOM 1501 N N . GLY A 1 196 ? 6.668 -5.640 -18.827 1.00 94.62 196 GLY A N 1
ATOM 1502 C CA . GLY A 1 196 ? 5.554 -4.819 -18.375 1.00 94.62 196 GLY A CA 1
ATOM 1503 C C . GLY A 1 196 ? 5.959 -3.837 -17.282 1.00 94.62 196 GLY A C 1
ATOM 1504 O O . GLY A 1 196 ? 7.132 -3.490 -17.138 1.00 94.62 196 GLY A O 1
ATOM 1505 N N . ARG A 1 197 ? 4.971 -3.402 -16.504 1.00 96.19 197 ARG A N 1
ATOM 1506 C CA . ARG A 1 197 ? 5.101 -2.423 -15.419 1.00 96.19 197 ARG A CA 1
ATOM 1507 C C . ARG A 1 197 ? 4.539 -2.989 -14.122 1.00 96.19 197 ARG A C 1
ATOM 1509 O O . ARG A 1 197 ? 3.647 -3.831 -14.156 1.00 96.19 197 ARG A O 1
ATOM 1516 N N . LEU A 1 198 ? 5.033 -2.519 -12.983 1.00 97.38 198 LEU A N 1
ATOM 1517 C CA . LEU A 1 198 ? 4.429 -2.792 -11.684 1.00 97.38 198 LEU A CA 1
ATOM 1518 C C . LEU A 1 198 ? 2.984 -2.285 -11.665 1.00 97.38 198 LEU A C 1
ATOM 1520 O O . LEU A 1 198 ? 2.703 -1.175 -12.121 1.00 97.38 198 LEU A O 1
ATOM 1524 N N . THR A 1 199 ? 2.092 -3.110 -11.126 1.00 97.88 199 THR A N 1
ATOM 1525 C CA . THR A 1 199 ? 0.674 -2.804 -10.899 1.00 97.88 199 THR A CA 1
ATOM 1526 C C . THR A 1 199 ? 0.215 -3.423 -9.579 1.00 97.88 199 THR A C 1
ATOM 1528 O O . THR A 1 199 ? 0.982 -4.145 -8.932 1.00 97.88 199 THR A O 1
ATOM 1531 N N . GLY A 1 200 ? -1.025 -3.145 -9.177 1.00 97.62 200 GLY A N 1
ATOM 1532 C CA . GLY A 1 200 ? -1.627 -3.688 -7.963 1.00 97.62 200 GLY A CA 1
ATOM 1533 C C . GLY A 1 200 ? -0.761 -3.473 -6.731 1.00 97.62 200 GLY A C 1
ATOM 1534 O O . GLY A 1 200 ? -0.028 -2.487 -6.616 1.00 97.62 200 GLY A O 1
ATOM 1535 N N . ILE A 1 201 ? -0.797 -4.458 -5.840 1.00 98.12 201 ILE A N 1
ATOM 1536 C CA . ILE A 1 201 ? -0.111 -4.409 -4.552 1.00 98.12 201 ILE A CA 1
ATOM 1537 C C . ILE A 1 201 ? 1.408 -4.204 -4.688 1.00 98.12 201 ILE A C 1
ATOM 1539 O O . ILE A 1 201 ? 2.034 -3.541 -3.867 1.00 98.12 201 ILE A O 1
ATOM 1543 N N . SER A 1 202 ? 2.009 -4.672 -5.790 1.00 98.19 202 SER A N 1
ATOM 1544 C CA . SER A 1 202 ? 3.443 -4.494 -6.053 1.00 98.19 202 SER A CA 1
ATOM 1545 C C . SER A 1 202 ? 3.845 -3.066 -6.414 1.00 98.19 202 SER A C 1
ATOM 1547 O O . SER A 1 202 ? 4.992 -2.702 -6.162 1.00 98.19 202 SER A O 1
ATOM 1549 N N . ALA A 1 203 ? 2.941 -2.271 -6.993 1.00 98.06 203 ALA A N 1
ATOM 1550 C CA . ALA A 1 203 ? 3.163 -0.840 -7.196 1.00 98.06 203 ALA A CA 1
ATOM 1551 C C . ALA A 1 203 ? 2.964 -0.063 -5.885 1.00 98.06 203 ALA A C 1
ATOM 1553 O O . ALA A 1 203 ? 3.785 0.787 -5.551 1.00 98.06 203 ALA A O 1
ATOM 1554 N N . ILE A 1 204 ? 1.937 -0.418 -5.099 1.00 98.31 204 ILE A N 1
ATOM 1555 C CA . ILE A 1 204 ? 1.685 0.176 -3.776 1.00 98.31 204 ILE A CA 1
ATOM 1556 C C . ILE A 1 204 ? 2.904 0.002 -2.856 1.00 98.31 204 ILE A C 1
ATOM 1558 O O . ILE A 1 204 ? 3.412 0.995 -2.341 1.00 98.31 204 ILE A O 1
ATOM 1562 N N . VAL A 1 205 ? 3.456 -1.214 -2.730 1.00 97.38 205 VAL A N 1
ATOM 1563 C CA . VAL A 1 205 ? 4.678 -1.461 -1.934 1.00 97.38 205 VAL A CA 1
ATOM 1564 C C . VAL A 1 205 ? 5.883 -0.661 -2.438 1.00 97.38 205 VAL A C 1
ATOM 1566 O O . VAL A 1 205 ? 6.650 -0.141 -1.632 1.00 97.38 205 VAL A O 1
ATOM 1569 N N . ASP A 1 206 ? 6.072 -0.535 -3.753 1.00 97.19 206 ASP A N 1
ATOM 1570 C CA . ASP A 1 206 ? 7.218 0.191 -4.322 1.00 97.19 206 ASP A CA 1
ATOM 1571 C C . ASP A 1 206 ? 7.137 1.717 -4.095 1.00 97.19 206 ASP A C 1
ATOM 1573 O O . ASP A 1 206 ? 8.165 2.389 -3.974 1.00 97.19 206 ASP A O 1
ATOM 1577 N N . TRP A 1 207 ? 5.925 2.259 -3.940 1.00 97.38 207 TRP A N 1
ATOM 1578 C CA . TRP A 1 207 ? 5.687 3.638 -3.500 1.00 97.38 207 TRP A CA 1
ATOM 1579 C C . TRP A 1 207 ? 5.723 3.842 -1.974 1.00 97.38 207 TRP A C 1
ATOM 1581 O O . TRP A 1 207 ? 5.535 4.976 -1.526 1.00 97.38 207 TRP A O 1
ATOM 1591 N N . GLY A 1 208 ? 5.981 2.791 -1.186 1.00 96.75 208 GLY A N 1
ATOM 1592 C CA . GLY A 1 208 ? 5.991 2.841 0.282 1.00 96.75 208 GLY A CA 1
ATOM 1593 C C . GLY A 1 208 ? 4.601 2.754 0.923 1.00 96.75 208 GLY A C 1
ATOM 1594 O O . GLY A 1 208 ? 4.401 3.274 2.018 1.00 96.75 208 GLY A O 1
ATOM 1595 N N . GLY A 1 209 ? 3.636 2.150 0.227 1.00 97.56 209 GLY A N 1
ATOM 1596 C CA . GLY A 1 209 ? 2.259 2.018 0.685 1.00 97.56 209 GLY A CA 1
ATOM 1597 C C . GLY A 1 209 ? 2.008 0.926 1.715 1.00 97.56 209 GLY A C 1
ATOM 1598 O O . GLY A 1 209 ? 2.805 0.006 1.901 1.00 97.56 209 GLY A O 1
ATOM 1599 N N . TRP A 1 210 ? 0.874 1.056 2.400 1.00 97.50 210 TRP A N 1
ATOM 1600 C CA . TRP A 1 210 ? 0.468 0.172 3.487 1.00 97.50 210 TRP A CA 1
ATOM 1601 C C . TRP A 1 210 ? 0.029 -1.192 2.963 1.00 97.50 210 TRP A C 1
ATOM 1603 O O . TRP A 1 210 ? -1.022 -1.330 2.343 1.00 97.50 210 TRP A O 1
ATOM 1613 N N . VAL A 1 211 ? 0.855 -2.202 3.230 1.00 95.38 211 VAL A N 1
ATOM 1614 C CA . VAL A 1 211 ? 0.635 -3.598 2.843 1.00 95.38 211 VAL A CA 1
ATOM 1615 C C . VAL A 1 211 ? 1.145 -4.495 3.964 1.00 95.38 211 VAL A C 1
ATOM 1617 O O . VAL A 1 211 ? 2.221 -4.252 4.514 1.00 95.38 211 VAL A O 1
ATOM 1620 N N . LEU A 1 212 ? 0.384 -5.537 4.299 1.00 92.75 212 LEU A N 1
ATOM 1621 C CA . LEU A 1 212 ? 0.768 -6.534 5.295 1.00 92.75 212 LEU A CA 1
ATOM 1622 C C . LEU A 1 212 ? 1.257 -7.818 4.607 1.00 92.75 212 LEU A C 1
ATOM 1624 O O . LEU A 1 212 ? 0.573 -8.369 3.752 1.00 92.75 212 LEU A O 1
ATOM 1628 N N . GLY A 1 213 ? 2.417 -8.329 5.027 1.00 89.56 213 GLY A N 1
ATOM 1629 C CA . GLY A 1 213 ? 2.936 -9.628 4.584 1.00 89.56 213 GLY A CA 1
ATOM 1630 C C . GLY A 1 213 ? 3.654 -9.629 3.228 1.00 89.56 213 GLY A C 1
ATOM 1631 O O . GLY A 1 213 ? 4.060 -8.594 2.699 1.00 89.56 213 GLY A O 1
ATOM 1632 N N . GLU A 1 214 ? 3.871 -10.833 2.693 1.00 89.31 214 GLU A N 1
ATOM 1633 C CA . GLU A 1 214 ? 4.497 -11.051 1.386 1.00 89.31 214 GLU A CA 1
ATOM 1634 C C . GLU A 1 214 ? 3.452 -11.246 0.286 1.00 89.31 214 GLU A C 1
ATOM 1636 O O . GLU A 1 214 ? 2.395 -11.832 0.503 1.00 89.31 214 GLU A O 1
ATOM 1641 N N . HIS A 1 215 ? 3.783 -10.804 -0.926 1.00 91.94 215 HIS A N 1
ATOM 1642 C CA . HIS A 1 215 ? 2.896 -10.839 -2.084 1.00 91.94 215 HIS A CA 1
ATOM 1643 C C . HIS A 1 215 ? 3.663 -11.257 -3.351 1.00 91.94 215 HIS A C 1
ATOM 1645 O O . HIS A 1 215 ? 4.883 -11.079 -3.459 1.00 91.94 215 HIS A O 1
ATOM 1651 N N . LEU A 1 216 ? 2.949 -11.781 -4.352 1.00 93.75 216 LEU A N 1
ATOM 1652 C CA . LEU A 1 216 ? 3.521 -12.055 -5.674 1.00 93.75 216 LEU A CA 1
ATOM 1653 C C . LEU A 1 216 ? 3.940 -10.744 -6.362 1.00 93.75 216 LEU A C 1
ATOM 1655 O O . LEU A 1 216 ? 3.413 -9.672 -6.064 1.00 93.75 216 LEU A O 1
ATOM 1659 N N . LEU A 1 217 ? 4.858 -10.807 -7.331 1.00 95.88 217 LEU A N 1
ATOM 1660 C CA . LEU A 1 217 ? 5.120 -9.649 -8.191 1.00 95.88 217 LEU A CA 1
ATOM 1661 C C . LEU A 1 217 ? 3.937 -9.453 -9.153 1.00 95.88 217 LEU A C 1
ATOM 1663 O O . LEU A 1 217 ? 3.718 -10.310 -10.000 1.00 95.88 217 LEU A O 1
ATOM 1667 N N . HIS A 1 218 ? 3.194 -8.353 -9.054 1.00 97.44 218 HIS A N 1
ATOM 1668 C CA . HIS A 1 218 ? 2.084 -8.034 -9.962 1.00 97.44 218 HIS A CA 1
ATOM 1669 C C . HIS A 1 218 ? 2.604 -7.159 -11.110 1.00 97.44 218 HIS A C 1
ATOM 1671 O O . HIS A 1 218 ? 3.143 -6.071 -10.881 1.00 97.44 218 HIS A O 1
ATOM 1677 N N . VAL A 1 219 ? 2.468 -7.648 -12.347 1.00 96.88 219 VAL A N 1
ATOM 1678 C CA . VAL A 1 219 ? 2.983 -6.990 -13.559 1.00 96.88 219 VAL A CA 1
ATOM 1679 C C . VAL A 1 219 ? 1.868 -6.808 -14.587 1.00 96.88 219 VAL A C 1
ATOM 1681 O O . VAL A 1 219 ? 1.327 -7.790 -15.084 1.00 96.88 219 VAL A O 1
ATOM 1684 N N . SER A 1 220 ? 1.571 -5.559 -14.944 1.00 97.19 220 SER A N 1
ATOM 1685 C CA . SER A 1 220 ? 0.706 -5.213 -16.077 1.00 97.19 220 SER A CA 1
ATOM 1686 C C . SER A 1 220 ? 1.512 -5.258 -17.374 1.00 97.19 220 SER A C 1
ATOM 1688 O O . SER A 1 220 ? 2.594 -4.666 -17.463 1.00 97.19 220 SER A O 1
ATOM 1690 N N . VAL A 1 221 ? 1.000 -5.967 -18.374 1.00 95.38 221 VAL A N 1
ATOM 1691 C CA . VAL A 1 221 ? 1.534 -6.058 -19.738 1.00 95.38 221 VAL A CA 1
ATOM 1692 C C . VAL A 1 221 ? 0.436 -5.666 -20.737 1.00 95.38 221 VAL A C 1
ATOM 1694 O O . VAL A 1 221 ? -0.743 -5.844 -20.433 1.00 95.38 221 VAL A O 1
ATOM 1697 N N . PRO A 1 222 ? 0.780 -5.161 -21.936 1.00 94.06 222 PRO A N 1
ATOM 1698 C CA . PRO A 1 222 ? -0.210 -4.932 -22.989 1.00 94.06 222 PRO A CA 1
ATOM 1699 C C . PRO A 1 222 ? -1.036 -6.189 -23.298 1.00 94.06 222 PRO A C 1
ATOM 1701 O O . PRO A 1 222 ? -0.516 -7.304 -23.262 1.00 94.06 222 PRO A O 1
ATOM 1704 N N . GLN A 1 223 ? -2.306 -6.018 -23.655 1.00 93.69 223 GLN A N 1
ATOM 1705 C CA . GLN A 1 223 ? -3.254 -7.117 -23.880 1.00 93.69 223 GLN A CA 1
ATOM 1706 C C . GLN A 1 223 ? -2.774 -8.165 -24.904 1.00 93.69 223 GLN A C 1
ATOM 1708 O O . GLN A 1 223 ? -3.041 -9.353 -24.750 1.00 93.69 223 GLN A O 1
ATOM 1713 N N . ASN A 1 224 ? -2.014 -7.745 -25.919 1.00 92.62 224 ASN A N 1
ATOM 1714 C CA . ASN A 1 224 ? -1.424 -8.603 -26.953 1.00 92.62 224 ASN A CA 1
ATOM 1715 C C . ASN A 1 224 ? 0.034 -9.032 -26.655 1.00 92.62 224 ASN A C 1
ATOM 1717 O O . ASN A 1 224 ? 0.732 -9.529 -27.543 1.00 92.62 224 ASN A O 1
ATOM 1721 N N . ALA A 1 225 ? 0.533 -8.826 -25.431 1.00 91.50 225 ALA A N 1
ATOM 1722 C CA . ALA A 1 225 ? 1.931 -9.067 -25.088 1.00 91.50 225 ALA A CA 1
ATOM 1723 C C . ALA A 1 225 ? 2.296 -10.561 -25.086 1.00 91.50 225 ALA A C 1
ATOM 1725 O O . ALA A 1 225 ? 2.022 -11.307 -24.142 1.00 91.50 225 ALA A O 1
ATOM 1726 N N . ALA A 1 226 ? 3.017 -10.965 -26.130 1.00 87.50 226 ALA A N 1
ATOM 1727 C CA . ALA A 1 226 ? 3.678 -12.259 -26.244 1.00 87.50 226 ALA A CA 1
ATOM 1728 C C . ALA A 1 226 ? 5.167 -12.187 -25.838 1.00 87.50 226 ALA A C 1
ATOM 1730 O O . ALA A 1 226 ? 5.746 -11.117 -25.635 1.00 87.50 226 ALA A O 1
ATOM 1731 N N . ARG A 1 227 ? 5.832 -13.352 -25.766 1.00 90.12 227 ARG A N 1
ATOM 1732 C CA . ARG A 1 227 ? 7.289 -13.477 -25.515 1.00 90.12 227 ARG A CA 1
ATOM 1733 C C . ARG A 1 227 ? 7.745 -12.809 -24.199 1.00 90.12 227 ARG A C 1
ATOM 1735 O O . ARG A 1 227 ? 8.816 -12.191 -24.127 1.00 90.12 227 ARG A O 1
ATOM 1742 N N . LEU A 1 228 ? 6.934 -12.950 -23.147 1.00 94.38 228 LEU A N 1
ATOM 1743 C CA . LEU A 1 228 ? 7.282 -12.541 -21.784 1.00 94.38 228 LEU A CA 1
ATOM 1744 C C . LEU A 1 228 ? 8.515 -13.303 -21.272 1.00 94.38 228 LEU A C 1
ATOM 1746 O O . LEU A 1 228 ? 8.777 -14.446 -21.663 1.00 94.38 228 LEU A O 1
ATOM 1750 N N . ARG A 1 229 ? 9.293 -12.664 -20.395 1.00 93.94 229 ARG A N 1
ATOM 1751 C CA . ARG A 1 229 ? 10.553 -13.214 -19.865 1.00 93.94 229 ARG A CA 1
ATOM 1752 C C . ARG A 1 229 ? 10.447 -13.548 -18.386 1.00 93.94 229 ARG A C 1
ATOM 1754 O O . ARG A 1 229 ? 9.591 -13.026 -17.680 1.00 93.94 229 ARG A O 1
ATOM 1761 N N . SER A 1 230 ? 11.348 -14.403 -17.914 1.00 92.81 230 SER A N 1
ATOM 1762 C CA . SER A 1 230 ? 11.480 -14.678 -16.486 1.00 92.81 230 SER A CA 1
ATOM 1763 C C . SER A 1 230 ? 11.874 -13.405 -15.736 1.00 92.81 230 SER A C 1
ATOM 1765 O O . SER A 1 230 ? 12.830 -12.721 -16.115 1.00 92.81 230 SER A O 1
ATOM 1767 N N . GLN A 1 231 ? 11.195 -13.139 -14.619 1.00 92.94 231 GLN A N 1
ATOM 1768 C CA . GLN A 1 231 ? 11.540 -12.047 -13.707 1.00 92.94 231 GLN A CA 1
ATOM 1769 C C . GLN A 1 231 ? 12.974 -12.132 -13.158 1.00 92.94 231 GLN A C 1
ATOM 1771 O O . GLN A 1 231 ? 13.536 -11.108 -12.786 1.00 92.94 231 GLN A O 1
ATOM 1776 N N . TRP A 1 232 ? 13.609 -13.306 -13.172 1.00 92.69 232 TRP A N 1
ATOM 1777 C CA . TRP A 1 232 ? 14.983 -13.492 -12.692 1.00 92.69 232 TRP A CA 1
ATOM 1778 C C . TRP A 1 232 ? 16.027 -13.506 -13.813 1.00 92.69 232 TRP A C 1
ATOM 1780 O O . TRP A 1 232 ? 17.182 -13.164 -13.584 1.00 92.69 232 TRP A O 1
ATOM 1790 N N . ASN A 1 233 ? 15.652 -13.871 -15.045 1.00 91.44 233 ASN A N 1
ATOM 1791 C CA . ASN A 1 233 ? 16.609 -14.021 -16.142 1.00 91.44 233 ASN A CA 1
ATOM 1792 C C . ASN A 1 233 ? 16.035 -13.545 -17.484 1.00 91.44 233 ASN A C 1
ATOM 1794 O O . ASN A 1 233 ? 15.221 -14.227 -18.104 1.00 91.44 233 ASN A O 1
ATOM 1798 N N . ARG A 1 234 ? 16.556 -12.415 -17.985 1.00 91.12 234 ARG A N 1
ATOM 1799 C CA . ARG A 1 234 ? 16.127 -11.769 -19.243 1.00 91.12 234 ARG A CA 1
ATOM 1800 C C . ARG A 1 234 ? 16.240 -12.651 -20.495 1.00 91.12 234 ARG A C 1
ATOM 1802 O O . ARG A 1 234 ? 15.607 -12.346 -21.502 1.00 91.12 234 ARG A O 1
ATOM 1809 N N . ARG A 1 235 ? 17.071 -13.703 -20.463 1.00 91.75 235 ARG A N 1
ATOM 1810 C CA . ARG A 1 235 ? 17.255 -14.646 -21.581 1.00 91.75 235 ARG A CA 1
ATOM 1811 C C . ARG A 1 235 ? 16.201 -15.760 -21.570 1.00 91.75 235 ARG A C 1
ATOM 1813 O O . ARG A 1 235 ? 15.825 -16.228 -22.640 1.00 91.75 235 ARG A O 1
ATOM 1820 N N . LYS A 1 236 ? 15.681 -16.152 -20.401 1.00 92.00 236 LYS A N 1
ATOM 1821 C CA . LYS A 1 236 ? 14.680 -17.226 -20.278 1.00 92.00 236 LYS A CA 1
ATOM 1822 C C . LYS A 1 236 ? 13.253 -16.692 -20.518 1.00 92.00 236 LYS A C 1
ATOM 1824 O O . LYS A 1 236 ? 12.969 -15.553 -20.135 1.00 92.00 236 LYS A O 1
ATOM 1829 N N . PRO A 1 237 ? 12.351 -17.468 -21.151 1.00 91.56 237 PRO A N 1
ATOM 1830 C CA . PRO A 1 237 ? 10.920 -17.149 -21.175 1.00 91.56 237 PRO A CA 1
ATOM 1831 C C . PRO A 1 237 ? 10.342 -17.164 -19.750 1.00 91.56 237 PRO A C 1
ATOM 1833 O O . PRO A 1 237 ? 11.008 -17.619 -18.818 1.00 91.56 237 PRO A O 1
ATOM 1836 N N . ILE A 1 238 ? 9.119 -16.656 -19.569 1.00 87.50 238 ILE A N 1
ATOM 1837 C CA . ILE A 1 238 ? 8.475 -16.581 -18.244 1.00 87.50 238 ILE A CA 1
ATOM 1838 C C . ILE A 1 238 ? 8.344 -17.951 -17.548 1.00 87.50 238 ILE A C 1
ATOM 1840 O O . ILE A 1 238 ? 8.533 -18.025 -16.335 1.00 87.50 238 ILE A O 1
ATOM 1844 N N . GLY A 1 239 ? 8.164 -19.034 -18.316 1.00 76.38 239 GLY A N 1
ATOM 1845 C CA . GLY A 1 239 ? 8.129 -20.409 -17.807 1.00 76.38 239 GLY A CA 1
ATOM 1846 C C . GLY A 1 239 ? 6.941 -20.659 -16.876 1.00 76.38 239 GLY A C 1
ATOM 1847 O O . GLY A 1 239 ? 5.915 -19.997 -16.988 1.00 76.38 239 GLY A O 1
ATOM 1848 N N . ALA A 1 240 ? 7.084 -21.600 -15.939 1.00 62.81 240 ALA A N 1
ATOM 1849 C CA . ALA A 1 240 ? 6.136 -21.727 -14.836 1.00 62.81 240 ALA A CA 1
ATOM 1850 C C . ALA A 1 240 ? 6.239 -20.487 -13.929 1.00 62.81 240 ALA A C 1
ATOM 1852 O O . ALA A 1 240 ? 7.306 -20.233 -13.363 1.00 62.81 240 ALA A O 1
ATOM 1853 N N . SER A 1 241 ? 5.136 -19.742 -13.792 1.00 63.50 241 SER A N 1
ATOM 1854 C CA . SER A 1 241 ? 5.009 -18.405 -13.177 1.00 63.50 241 SER A CA 1
ATOM 1855 C C . SER A 1 241 ? 5.263 -18.337 -11.658 1.00 63.50 241 SER A C 1
ATOM 1857 O O . SER A 1 241 ? 4.478 -17.773 -10.899 1.00 63.50 241 SER A O 1
ATOM 1859 N N . ARG A 1 242 ? 6.371 -18.902 -11.169 1.00 75.88 242 ARG A N 1
ATOM 1860 C CA . ARG A 1 242 ? 6.730 -18.885 -9.744 1.00 75.88 242 ARG A CA 1
ATOM 1861 C C . ARG A 1 242 ? 7.008 -17.450 -9.279 1.00 75.88 242 ARG A C 1
ATOM 1863 O O . ARG A 1 242 ? 7.952 -16.808 -9.750 1.00 75.88 242 ARG A O 1
ATOM 1870 N N . GLY A 1 243 ? 6.202 -16.971 -8.331 1.00 86.94 243 GLY A N 1
ATOM 1871 C CA . GLY A 1 243 ? 6.378 -15.668 -7.685 1.00 86.94 243 GLY A CA 1
ATOM 1872 C C . GLY A 1 243 ? 5.934 -14.458 -8.518 1.00 86.94 243 GLY A C 1
ATOM 1873 O O . GLY A 1 243 ? 6.464 -13.369 -8.291 1.00 86.94 243 GLY A O 1
ATOM 1874 N N . ILE A 1 244 ? 5.055 -14.628 -9.514 1.00 92.81 244 ILE A N 1
ATOM 1875 C CA . ILE A 1 244 ? 4.568 -13.536 -10.373 1.00 92.81 244 ILE A CA 1
ATOM 1876 C C . ILE A 1 244 ? 3.094 -13.727 -10.761 1.00 92.81 244 ILE A C 1
ATOM 1878 O O . ILE A 1 244 ? 2.692 -14.817 -11.161 1.00 92.81 244 ILE A O 1
ATOM 1882 N N . CYS A 1 245 ? 2.321 -12.646 -10.686 1.00 94.88 245 CYS A N 1
ATOM 1883 C CA . CYS A 1 245 ? 0.994 -12.500 -11.273 1.00 94.88 245 CYS A CA 1
ATOM 1884 C C . CYS A 1 245 ? 1.104 -11.545 -12.473 1.00 94.88 245 CYS A C 1
ATOM 1886 O O . CYS A 1 245 ? 1.692 -10.466 -12.355 1.00 94.88 245 CYS A O 1
ATOM 1888 N N . VAL A 1 246 ? 0.600 -11.950 -13.640 1.00 95.31 246 VAL A N 1
ATOM 1889 C CA . VAL A 1 246 ? 0.666 -11.146 -14.871 1.00 95.31 246 VAL A CA 1
ATOM 1890 C C . VAL A 1 246 ? -0.741 -10.772 -15.306 1.00 95.31 246 VAL A C 1
ATOM 1892 O O . VAL A 1 246 ? -1.618 -11.627 -15.389 1.00 95.31 246 VAL A O 1
ATOM 1895 N N . HIS A 1 247 ? -0.917 -9.491 -15.606 1.00 95.19 247 HIS A N 1
ATOM 1896 C CA . HIS A 1 247 ? -2.183 -8.868 -15.959 1.00 95.19 247 HIS A CA 1
ATOM 1897 C C . HIS A 1 247 ? -2.102 -8.352 -17.396 1.00 95.19 247 HIS A C 1
ATOM 1899 O O . HIS A 1 247 ? -1.260 -7.508 -17.692 1.00 95.19 247 HIS A O 1
ATOM 1905 N N . TRP A 1 248 ? -2.931 -8.887 -18.294 1.00 95.44 248 TRP A N 1
ATOM 1906 C CA . TRP A 1 248 ? -2.980 -8.481 -19.703 1.00 95.44 248 TRP A CA 1
ATOM 1907 C C . TRP A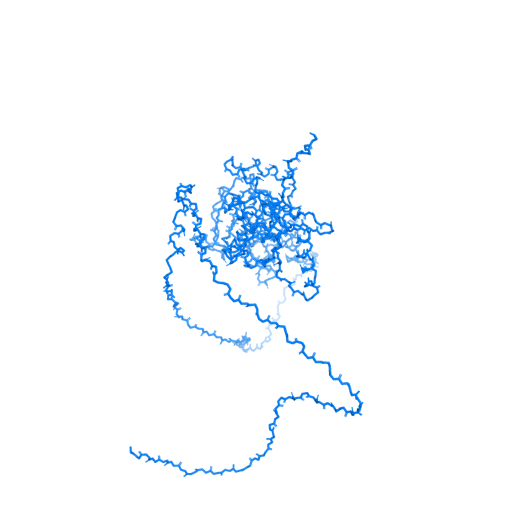 1 248 ? -4.040 -7.404 -19.890 1.00 95.44 248 TRP A C 1
ATOM 1909 O O . TRP A 1 248 ? -5.234 -7.696 -19.896 1.00 95.44 248 TRP A O 1
ATOM 1919 N N . ASP A 1 249 ? -3.589 -6.165 -20.045 1.00 93.38 249 ASP A N 1
ATOM 1920 C CA . ASP A 1 249 ? -4.441 -4.989 -19.923 1.00 93.38 249 ASP A CA 1
ATOM 1921 C C . ASP A 1 249 ? -4.525 -4.173 -21.225 1.00 93.38 249 ASP A C 1
ATOM 1923 O O . ASP A 1 249 ? -3.546 -4.096 -21.979 1.00 93.38 249 ASP A O 1
ATOM 1927 N N . PRO A 1 250 ? -5.670 -3.518 -21.501 1.00 90.69 250 PRO A N 1
ATOM 1928 C CA . PRO A 1 250 ? -5.844 -2.695 -22.696 1.00 90.69 250 PRO A CA 1
ATOM 1929 C C . PRO A 1 250 ? -4.874 -1.493 -22.723 1.00 90.69 250 PRO A C 1
ATOM 1931 O O . PRO A 1 250 ? -4.309 -1.122 -21.684 1.00 90.69 250 PRO A O 1
ATOM 1934 N N . PRO A 1 251 ? -4.684 -0.834 -23.885 1.00 84.94 251 PRO A N 1
ATOM 1935 C CA . PRO A 1 251 ? -3.813 0.342 -24.016 1.00 84.94 251 PRO A CA 1
ATOM 1936 C C . PRO A 1 251 ? -4.140 1.456 -23.012 1.00 84.94 251 PRO A C 1
ATOM 1938 O O . PRO A 1 251 ? -3.250 1.985 -22.352 1.00 84.94 251 PRO A O 1
ATOM 1941 N N . SER A 1 252 ? -5.432 1.717 -22.778 1.00 82.69 252 SER A N 1
ATOM 1942 C CA . SER A 1 252 ? -5.929 2.718 -21.821 1.00 82.69 252 SER A CA 1
ATOM 1943 C C . SER A 1 252 ? -5.387 2.562 -20.395 1.00 82.69 252 SER A C 1
ATOM 1945 O O . SER A 1 252 ? -5.309 3.553 -19.667 1.00 82.69 252 SER A O 1
ATOM 1947 N N . THR A 1 253 ? -5.023 1.336 -20.013 1.00 78.50 253 THR A N 1
ATOM 1948 C CA . THR A 1 253 ? -4.383 0.969 -18.745 1.00 78.50 253 THR A CA 1
ATOM 1949 C C . THR A 1 253 ? -2.861 0.907 -18.892 1.00 78.50 253 THR A C 1
ATOM 1951 O O . THR A 1 253 ? -2.137 1.502 -18.095 1.00 78.50 253 THR A O 1
ATOM 1954 N N . SER A 1 254 ? -2.361 0.200 -19.910 1.00 74.44 254 SER A N 1
ATOM 1955 C CA . SER A 1 254 ? -0.934 -0.124 -20.050 1.00 74.44 254 SER A CA 1
ATOM 1956 C C . SER A 1 254 ? -0.067 1.015 -20.608 1.00 74.44 254 SER A C 1
ATOM 1958 O O . SER A 1 254 ? 1.161 0.913 -20.567 1.00 74.44 254 SER A O 1
ATOM 1960 N N . GLU A 1 255 ? -0.657 2.113 -21.081 1.00 77.44 255 GLU A N 1
ATOM 1961 C CA . GLU A 1 255 ? 0.065 3.308 -21.547 1.00 77.44 255 GLU A CA 1
ATOM 1962 C C . GLU A 1 255 ? 0.148 4.423 -20.492 1.00 77.44 255 GLU A C 1
ATOM 1964 O O . GLU A 1 255 ? 1.018 5.288 -20.590 1.00 77.44 255 GLU A O 1
ATOM 1969 N N . ARG A 1 256 ? -0.688 4.384 -19.442 1.00 82.75 256 ARG A N 1
ATOM 1970 C CA . ARG A 1 256 ? -0.667 5.370 -18.348 1.00 82.75 256 ARG A CA 1
ATOM 1971 C C . ARG A 1 256 ? 0.376 5.016 -17.286 1.00 82.75 256 ARG A C 1
ATOM 1973 O O . ARG A 1 256 ? 0.548 3.852 -16.933 1.00 82.75 256 ARG A O 1
ATOM 1980 N N . GLY A 1 257 ? 0.996 6.037 -16.696 1.00 89.38 257 GLY A N 1
ATOM 1981 C CA . GLY A 1 257 ? 1.972 5.894 -15.613 1.00 89.38 257 GLY A CA 1
ATOM 1982 C C . GLY A 1 257 ? 3.395 6.229 -16.054 1.00 89.38 257 GLY A C 1
ATOM 1983 O O . GLY A 1 257 ? 3.603 7.116 -16.877 1.00 89.38 257 GLY A O 1
ATOM 1984 N N . SER A 1 258 ? 4.380 5.540 -15.481 1.00 91.44 258 SER A N 1
ATOM 1985 C CA . SER A 1 258 ? 5.804 5.760 -15.756 1.00 91.44 258 SER A CA 1
ATOM 1986 C C . SER A 1 258 ? 6.404 4.645 -16.619 1.00 91.44 258 SER A C 1
ATOM 1988 O O . SER A 1 258 ? 5.722 3.746 -17.110 1.00 91.44 258 SER A O 1
ATOM 1990 N N . THR A 1 259 ? 7.724 4.668 -16.786 1.00 90.44 259 THR A N 1
ATOM 1991 C CA . THR A 1 259 ? 8.500 3.594 -17.414 1.00 90.44 259 THR A CA 1
ATOM 1992 C C . THR A 1 259 ? 8.281 2.212 -16.776 1.00 90.44 259 THR A C 1
ATOM 1994 O O . THR A 1 259 ? 8.300 1.209 -17.488 1.00 90.44 259 THR A O 1
ATOM 1997 N N . TRP A 1 260 ? 8.072 2.141 -15.456 1.00 93.75 260 TRP A N 1
ATOM 1998 C CA . TRP A 1 260 ? 8.017 0.879 -14.699 1.00 93.75 260 TRP A CA 1
ATOM 1999 C C . TRP A 1 260 ? 6.817 0.753 -13.746 1.00 93.75 260 TRP A C 1
ATOM 2001 O O . TRP A 1 260 ? 6.695 -0.283 -13.099 1.00 93.75 260 TRP A O 1
ATOM 2011 N N . HIS A 1 261 ? 5.917 1.739 -13.688 1.00 95.94 261 HIS A N 1
ATOM 2012 C CA . HIS A 1 261 ? 4.639 1.681 -12.961 1.00 95.94 261 HIS A CA 1
ATOM 2013 C C . HIS A 1 261 ? 3.466 2.022 -13.879 1.00 95.94 261 HIS A C 1
ATOM 2015 O O . HIS A 1 261 ? 3.592 2.925 -14.705 1.00 95.94 261 HIS A O 1
ATOM 2021 N N . VAL A 1 262 ? 2.314 1.377 -13.685 1.00 96.50 262 VAL A N 1
ATOM 2022 C CA . VAL A 1 262 ? 1.024 1.948 -14.123 1.00 96.50 262 VAL A CA 1
ATOM 2023 C C . VAL A 1 262 ? 0.684 3.207 -13.299 1.00 96.50 262 VAL A C 1
ATOM 2025 O O . VAL A 1 262 ? 1.403 3.555 -12.360 1.00 96.50 262 VAL A O 1
ATOM 2028 N N . SER A 1 263 ? -0.395 3.922 -13.625 1.00 95.88 263 SER A N 1
ATOM 2029 C CA . SER A 1 263 ? -0.864 5.033 -12.779 1.00 95.88 263 SER A CA 1
ATOM 2030 C C . SER A 1 263 ? -1.346 4.547 -11.401 1.00 95.88 263 SER A C 1
ATOM 2032 O O . SER A 1 263 ? -1.770 3.402 -11.248 1.00 95.88 263 SER A O 1
ATOM 2034 N N . LEU A 1 264 ? -1.332 5.427 -10.393 1.00 97.06 264 LEU A N 1
ATOM 2035 C CA . LEU A 1 264 ? -1.816 5.099 -9.044 1.00 97.06 264 LEU A CA 1
ATOM 2036 C C . LEU A 1 264 ? -3.261 4.584 -9.053 1.00 97.06 264 LEU A C 1
ATOM 2038 O O . LEU A 1 264 ? -3.538 3.550 -8.456 1.00 97.06 264 LEU A O 1
ATOM 2042 N N . ALA A 1 265 ? -4.162 5.274 -9.759 1.00 95.94 265 ALA A N 1
ATOM 2043 C CA . ALA A 1 265 ? -5.567 4.885 -9.852 1.00 95.94 265 ALA A CA 1
ATOM 2044 C C . ALA A 1 265 ? -5.737 3.466 -10.424 1.00 95.94 265 ALA A C 1
ATOM 2046 O O . ALA A 1 265 ? -6.519 2.683 -9.900 1.00 95.94 265 ALA A O 1
ATOM 2047 N N . GLU A 1 266 ? -4.958 3.090 -11.443 1.00 96.19 266 GLU A N 1
ATOM 2048 C CA . GLU A 1 266 ? -4.989 1.733 -11.999 1.00 96.19 266 GLU A CA 1
ATOM 2049 C C . GLU A 1 266 ? -4.397 0.694 -11.035 1.00 96.19 266 GLU A C 1
ATOM 2051 O O . GLU A 1 266 ? -4.937 -0.407 -10.909 1.00 96.19 266 GLU A O 1
ATOM 2056 N N . ALA A 1 267 ? -3.317 1.032 -10.323 1.00 97.81 267 ALA A N 1
ATOM 2057 C CA . ALA A 1 267 ? -2.761 0.155 -9.298 1.00 97.81 267 ALA A CA 1
ATOM 2058 C C . ALA A 1 267 ? -3.776 -0.097 -8.170 1.00 97.81 267 ALA A C 1
ATOM 2060 O O . ALA A 1 267 ? -3.997 -1.249 -7.806 1.00 97.81 267 ALA A O 1
ATOM 2061 N N . LEU A 1 268 ? -4.454 0.943 -7.675 1.00 98.31 268 LEU A N 1
ATOM 2062 C CA . LEU A 1 268 ? -5.519 0.810 -6.675 1.00 98.31 268 LEU A CA 1
ATOM 2063 C C . LEU A 1 268 ? -6.713 0.017 -7.226 1.00 98.31 268 LEU A C 1
ATOM 2065 O O . LEU A 1 268 ? -7.161 -0.928 -6.581 1.00 98.31 268 LEU A O 1
ATOM 2069 N N . ARG A 1 269 ? -7.166 0.297 -8.457 1.00 97.31 269 ARG A N 1
ATOM 2070 C CA . ARG A 1 269 ? -8.221 -0.474 -9.144 1.00 97.31 269 ARG A CA 1
ATOM 2071 C C . ARG A 1 269 ? -7.880 -1.969 -9.212 1.00 97.31 269 ARG A C 1
ATOM 2073 O O . ARG A 1 269 ? -8.766 -2.814 -9.054 1.00 97.31 269 ARG A O 1
ATOM 2080 N N . ARG A 1 270 ? -6.600 -2.303 -9.417 1.00 96.56 270 ARG A N 1
ATOM 2081 C CA . ARG A 1 270 ? -6.095 -3.681 -9.376 1.00 96.56 270 ARG A CA 1
ATOM 2082 C C . ARG A 1 270 ? -6.117 -4.267 -7.967 1.00 96.56 270 ARG A C 1
ATOM 2084 O O . ARG A 1 270 ? -6.634 -5.365 -7.819 1.00 96.56 270 ARG A O 1
ATOM 2091 N N . VAL A 1 271 ? -5.639 -3.543 -6.949 1.00 98.19 271 VAL A N 1
ATOM 2092 C CA . VAL A 1 271 ? -5.703 -3.998 -5.543 1.00 98.19 271 VAL A CA 1
ATOM 2093 C C . VAL A 1 271 ? -7.142 -4.331 -5.145 1.00 98.19 271 VAL A C 1
ATOM 2095 O O . VAL A 1 271 ? -7.402 -5.433 -4.681 1.00 98.19 271 VAL A O 1
ATOM 2098 N N . VAL A 1 272 ? -8.100 -3.439 -5.415 1.00 98.25 272 VAL A N 1
ATOM 2099 C CA . VAL A 1 272 ? -9.525 -3.676 -5.112 1.00 98.25 272 VAL A CA 1
ATOM 2100 C C . VAL A 1 272 ? -10.091 -4.882 -5.872 1.00 98.25 272 VAL A C 1
ATOM 2102 O O . VAL A 1 272 ? -11.058 -5.498 -5.423 1.00 98.25 272 VAL A O 1
ATOM 2105 N N . SER A 1 273 ? -9.527 -5.231 -7.029 1.00 95.69 273 SER A N 1
ATOM 2106 C CA . SER A 1 273 ? -9.955 -6.391 -7.818 1.00 95.69 273 SER A CA 1
ATOM 2107 C C . SER A 1 273 ? -9.398 -7.701 -7.252 1.00 95.69 273 SER A C 1
ATOM 2109 O O . SER A 1 273 ? -10.188 -8.623 -7.022 1.00 95.69 273 SER A O 1
ATOM 2111 N N . ASP A 1 274 ? -8.083 -7.740 -7.016 1.00 95.56 274 ASP A N 1
ATOM 2112 C CA . ASP A 1 274 ? -7.283 -8.940 -6.735 1.00 95.56 274 ASP A CA 1
ATOM 2113 C C . ASP A 1 274 ? -7.229 -9.313 -5.240 1.00 95.56 274 ASP A C 1
ATOM 2115 O O . ASP A 1 274 ? -7.259 -10.500 -4.913 1.00 95.56 274 ASP A O 1
ATOM 2119 N N . GLU A 1 275 ? -7.133 -8.321 -4.349 1.00 97.06 275 GLU A N 1
ATOM 2120 C CA . GLU A 1 275 ? -6.834 -8.516 -2.923 1.00 97.06 275 GLU A CA 1
ATOM 2121 C C . GLU A 1 275 ? -8.105 -8.587 -2.046 1.00 97.06 275 GLU A C 1
ATOM 2123 O O . GLU A 1 275 ? -9.241 -8.408 -2.509 1.00 97.06 275 GLU A O 1
ATOM 2128 N N . ASP A 1 276 ? -7.915 -8.860 -0.752 1.00 96.31 276 ASP A N 1
ATOM 2129 C CA . ASP A 1 276 ? -8.983 -8.809 0.249 1.00 96.31 276 ASP A CA 1
ATOM 2130 C C . ASP A 1 276 ? -9.377 -7.373 0.654 1.00 96.31 276 ASP A C 1
ATOM 2132 O O . ASP A 1 276 ? -8.755 -6.382 0.265 1.00 96.31 276 ASP A O 1
ATOM 2136 N N . LEU A 1 277 ? -10.468 -7.260 1.423 1.00 97.50 277 LEU A N 1
ATOM 2137 C CA . LEU A 1 277 ? -11.015 -5.971 1.852 1.00 97.50 277 LEU A CA 1
ATOM 2138 C C . LEU A 1 277 ? -10.020 -5.175 2.705 1.00 97.50 277 LEU A C 1
ATOM 2140 O O . LEU A 1 277 ? -9.880 -3.976 2.499 1.00 97.50 277 LEU A O 1
ATOM 2144 N N . GLU A 1 278 ? -9.335 -5.833 3.641 1.00 96.94 278 GLU A N 1
ATOM 2145 C CA . GLU A 1 278 ? -8.368 -5.194 4.538 1.00 96.94 278 GLU A CA 1
ATOM 2146 C C . GLU A 1 278 ? -7.212 -4.562 3.762 1.00 96.94 278 GLU A C 1
ATOM 2148 O O . GLU A 1 278 ? -6.895 -3.388 3.954 1.00 96.94 278 GLU A O 1
ATOM 2153 N N . THR A 1 279 ? -6.628 -5.321 2.837 1.00 97.88 279 THR A N 1
ATOM 2154 C CA . THR A 1 279 ? -5.521 -4.870 1.989 1.00 97.88 279 THR A CA 1
ATOM 2155 C C . THR A 1 279 ? -5.963 -3.751 1.047 1.00 97.88 279 THR A C 1
ATOM 2157 O O . THR A 1 279 ? -5.230 -2.780 0.844 1.00 97.88 279 THR A O 1
ATOM 2160 N N . ALA A 1 280 ? -7.171 -3.851 0.488 1.00 98.38 280 ALA A N 1
ATOM 2161 C CA . ALA A 1 280 ? -7.710 -2.841 -0.414 1.00 98.38 280 ALA A CA 1
ATOM 2162 C C . ALA A 1 280 ? -8.062 -1.523 0.290 1.00 98.38 280 ALA A C 1
ATOM 2164 O O . ALA A 1 280 ? -7.750 -0.458 -0.245 1.00 98.38 280 ALA A O 1
ATOM 2165 N N . VAL A 1 281 ? -8.645 -1.582 1.491 1.00 98.69 281 VAL A N 1
ATOM 2166 C CA . VAL A 1 281 ? -8.916 -0.393 2.313 1.00 98.69 281 VAL A CA 1
ATOM 2167 C C . VAL A 1 281 ? -7.604 0.255 2.749 1.00 98.69 281 VAL A C 1
ATOM 2169 O O . VAL A 1 281 ? -7.415 1.439 2.485 1.00 98.69 281 VAL A O 1
ATOM 2172 N N . ALA A 1 282 ? -6.645 -0.513 3.278 1.00 98.50 282 ALA A N 1
ATOM 2173 C CA . ALA A 1 282 ? -5.344 0.017 3.695 1.00 98.50 282 ALA A CA 1
ATOM 2174 C C . ALA A 1 282 ? -4.561 0.691 2.556 1.00 98.50 282 ALA A C 1
ATOM 2176 O O . ALA A 1 282 ? -3.939 1.734 2.766 1.00 98.50 282 ALA A O 1
ATOM 2177 N N . ALA A 1 283 ? -4.617 0.145 1.338 1.00 98.69 283 ALA A N 1
ATOM 2178 C CA . ALA A 1 283 ? -3.972 0.752 0.176 1.00 98.69 283 ALA A CA 1
ATOM 2179 C C . ALA A 1 283 ? -4.624 2.081 -0.255 1.00 98.69 283 ALA A C 1
ATOM 2181 O O . ALA A 1 283 ? -3.914 2.978 -0.715 1.00 98.69 283 ALA A O 1
ATOM 2182 N N . ILE A 1 284 ? -5.949 2.223 -0.121 1.00 98.75 284 ILE A N 1
ATOM 2183 C CA . ILE A 1 284 ? -6.657 3.471 -0.454 1.00 98.75 284 ILE A CA 1
ATOM 2184 C C . ILE A 1 284 ? -6.497 4.502 0.670 1.00 98.75 284 ILE A C 1
ATOM 2186 O O . ILE A 1 284 ? -6.151 5.644 0.372 1.00 98.75 284 ILE A O 1
ATOM 2190 N N . ASP A 1 285 ? -6.657 4.104 1.936 1.00 98.62 285 ASP A N 1
ATOM 2191 C CA . ASP A 1 285 ? -6.425 4.968 3.102 1.00 98.62 285 ASP A CA 1
ATOM 2192 C C . ASP A 1 285 ? -5.006 5.556 3.056 1.00 98.62 285 ASP A C 1
ATOM 2194 O O . ASP A 1 285 ? -4.840 6.767 3.172 1.00 98.62 285 ASP A O 1
ATOM 2198 N N . TRP A 1 286 ? -3.988 4.734 2.759 1.00 98.62 286 TRP A N 1
ATOM 2199 C CA . TRP A 1 286 ? -2.618 5.206 2.531 1.00 98.62 286 TRP A CA 1
ATOM 2200 C C . TRP A 1 286 ? -2.530 6.260 1.423 1.00 98.62 286 TRP A C 1
ATOM 2202 O O . TRP A 1 286 ? -1.812 7.254 1.564 1.00 98.62 286 TRP A O 1
ATOM 2212 N N . ALA A 1 287 ? -3.204 6.037 0.292 1.00 98.56 287 ALA A N 1
ATOM 2213 C CA . ALA A 1 287 ? -3.138 6.939 -0.852 1.00 98.56 287 ALA A CA 1
ATOM 2214 C C . ALA A 1 287 ? -3.775 8.303 -0.531 1.00 98.56 287 ALA A C 1
ATOM 2216 O O . ALA A 1 287 ? -3.229 9.330 -0.940 1.00 98.56 287 ALA A O 1
ATOM 2217 N N . LEU A 1 288 ? -4.864 8.307 0.245 1.00 98.38 288 LEU A N 1
ATOM 2218 C CA . LEU A 1 288 ? -5.518 9.509 0.770 1.00 98.38 288 LEU A CA 1
ATOM 2219 C C . LEU A 1 288 ? -4.638 10.219 1.812 1.00 98.38 288 LEU A C 1
ATOM 2221 O O . LEU A 1 288 ? -4.317 11.397 1.653 1.00 98.38 288 LEU A O 1
ATOM 2225 N N . TYR A 1 289 ? -4.173 9.491 2.831 1.00 97.62 289 TYR A N 1
ATOM 2226 C CA . TYR A 1 289 ? -3.318 10.005 3.906 1.00 97.62 289 TYR A CA 1
ATOM 2227 C C . TYR A 1 289 ? -2.030 10.646 3.366 1.00 97.62 289 TYR A C 1
ATOM 2229 O O . TYR A 1 289 ? -1.666 11.766 3.728 1.00 97.62 289 TYR A O 1
ATOM 2237 N N . SER A 1 290 ? -1.368 9.974 2.419 1.00 97.50 290 SER A N 1
ATOM 2238 C CA . SER A 1 290 ? -0.159 10.479 1.751 1.00 97.50 290 SER A CA 1
ATOM 2239 C C . SER A 1 290 ? -0.428 11.532 0.664 1.00 97.50 290 SER A C 1
ATOM 2241 O O . SER A 1 290 ? 0.509 11.933 -0.030 1.00 97.50 290 SER A O 1
ATOM 2243 N N . ARG A 1 291 ? -1.685 11.983 0.502 1.00 97.38 291 ARG A N 1
ATOM 2244 C CA . ARG A 1 291 ? -2.149 12.968 -0.498 1.00 97.38 291 ARG A CA 1
ATOM 2245 C C . ARG A 1 291 ? -1.775 12.620 -1.944 1.00 97.38 291 ARG A C 1
ATOM 2247 O O . ARG A 1 291 ? -1.622 13.494 -2.793 1.00 97.38 291 ARG A O 1
ATOM 2254 N N . ARG A 1 292 ? -1.612 11.327 -2.225 1.00 97.12 292 ARG A N 1
ATOM 2255 C CA . ARG A 1 292 ? -1.398 10.782 -3.574 1.00 97.12 292 ARG A CA 1
ATOM 2256 C C . ARG A 1 292 ? -2.717 10.593 -4.323 1.00 97.12 292 ARG A C 1
ATOM 2258 O O . ARG A 1 292 ? -2.719 10.553 -5.551 1.00 97.12 292 ARG A O 1
ATOM 2265 N N . LEU A 1 293 ? -3.804 10.459 -3.571 1.00 97.25 293 LEU A N 1
ATOM 2266 C CA . LEU A 1 293 ? -5.190 10.469 -4.009 1.00 97.25 293 LEU A CA 1
ATOM 2267 C C . LEU A 1 293 ? -5.911 11.557 -3.202 1.00 97.25 293 LEU A C 1
ATOM 2269 O O . LEU A 1 293 ? -5.700 11.664 -1.996 1.00 97.25 293 LEU A O 1
ATOM 2273 N N . ASP A 1 294 ? -6.732 12.364 -3.858 1.00 96.38 294 ASP A N 1
ATOM 2274 C CA . ASP A 1 294 ? -7.635 13.333 -3.236 1.00 96.38 294 ASP A CA 1
ATOM 2275 C C . ASP A 1 294 ? -9.092 12.845 -3.338 1.00 96.38 294 ASP A C 1
ATOM 2277 O O . ASP A 1 294 ? -9.360 11.769 -3.876 1.00 96.38 294 ASP A O 1
ATOM 2281 N N . THR A 1 295 ? -10.051 13.615 -2.815 1.00 94.56 295 THR A N 1
ATOM 2282 C CA . THR A 1 295 ? -11.477 13.242 -2.833 1.00 94.56 295 THR A CA 1
ATOM 2283 C C . THR A 1 295 ? -11.993 13.028 -4.258 1.00 94.56 295 THR A C 1
ATOM 2285 O O . THR A 1 295 ? -12.622 12.012 -4.538 1.00 94.56 295 THR A O 1
ATOM 2288 N N . PHE A 1 296 ? -11.650 13.922 -5.189 1.00 96.69 296 PHE A N 1
ATOM 2289 C CA . PHE A 1 296 ? -12.034 13.780 -6.594 1.00 96.69 296 PHE A CA 1
ATOM 2290 C C . PHE A 1 296 ? -11.382 12.547 -7.242 1.00 96.69 296 PHE A C 1
ATOM 2292 O O . PHE A 1 296 ? -12.041 11.776 -7.940 1.00 96.69 296 PHE A O 1
ATOM 2299 N N . GLY A 1 297 ? -10.097 12.299 -6.976 1.00 97.12 297 GLY A N 1
ATOM 2300 C CA . GLY A 1 297 ? -9.401 11.092 -7.412 1.00 97.12 297 GLY A CA 1
ATOM 2301 C C . GLY A 1 297 ? -10.020 9.807 -6.856 1.00 97.12 297 GLY A C 1
ATOM 2302 O O . GLY A 1 297 ? -10.069 8.803 -7.574 1.00 97.12 297 GLY A O 1
ATOM 2303 N N . LEU A 1 298 ? -10.530 9.831 -5.620 1.00 97.62 298 LEU A N 1
ATOM 2304 C CA . LEU A 1 298 ? -11.282 8.725 -5.029 1.00 97.62 298 LEU A CA 1
ATOM 2305 C C . LEU A 1 298 ? -12.608 8.499 -5.762 1.00 97.62 298 LEU A C 1
ATOM 2307 O O . LEU A 1 298 ? -12.857 7.373 -6.183 1.00 97.62 298 LEU A O 1
ATOM 2311 N N . GLU A 1 299 ? -13.411 9.537 -5.998 1.00 97.50 299 GLU A N 1
ATOM 2312 C CA . GLU A 1 299 ? -14.656 9.427 -6.777 1.00 97.50 299 GLU A CA 1
ATOM 2313 C C . GLU A 1 299 ? -14.396 8.820 -8.167 1.00 97.50 299 GLU A C 1
ATOM 2315 O O . GLU A 1 299 ? -15.055 7.858 -8.573 1.00 97.50 299 GLU A O 1
ATOM 2320 N N . GLN A 1 300 ? -13.373 9.306 -8.881 1.00 96.94 300 GLN A N 1
ATOM 2321 C CA . GLN A 1 300 ? -12.973 8.759 -10.184 1.00 96.94 300 GLN A CA 1
ATOM 2322 C C . GLN A 1 300 ? -12.511 7.294 -10.087 1.00 96.94 300 GLN A C 1
ATOM 2324 O O . GLN A 1 300 ? -12.852 6.475 -10.949 1.00 96.94 300 GLN A O 1
ATOM 2329 N N . LEU A 1 301 ? -11.776 6.927 -9.029 1.00 97.12 301 LEU A N 1
ATOM 2330 C CA . LEU A 1 301 ? -11.398 5.539 -8.754 1.00 97.12 301 LEU A CA 1
ATOM 2331 C C . LEU A 1 301 ? -12.644 4.667 -8.540 1.00 97.12 301 LEU A C 1
ATOM 2333 O O . LEU A 1 301 ? -12.774 3.647 -9.221 1.00 97.12 301 LEU A O 1
ATOM 2337 N N . ILE A 1 302 ? -13.575 5.068 -7.670 1.00 98.06 302 ILE A N 1
ATOM 2338 C CA . ILE A 1 302 ? -14.812 4.325 -7.384 1.00 98.06 302 ILE A CA 1
ATOM 2339 C C . ILE A 1 302 ? -15.675 4.181 -8.645 1.00 98.06 302 ILE A C 1
ATOM 2341 O O . ILE A 1 302 ? -16.156 3.084 -8.947 1.00 98.06 302 ILE A O 1
ATOM 2345 N N . LEU A 1 303 ? -15.810 5.232 -9.456 1.00 97.12 303 LEU A N 1
ATOM 2346 C CA . LEU A 1 303 ? -16.513 5.161 -10.740 1.00 97.12 303 LEU A CA 1
ATOM 2347 C C . LEU A 1 303 ? -15.826 4.209 -11.738 1.00 97.12 303 LEU A C 1
ATOM 2349 O O . LEU A 1 303 ? -16.519 3.518 -12.490 1.00 97.12 303 LEU A O 1
ATOM 2353 N N . SER A 1 304 ? -14.495 4.089 -11.710 1.00 94.25 304 SER A N 1
ATOM 2354 C CA . SER A 1 304 ? -13.755 3.128 -12.548 1.00 94.25 304 SER A CA 1
ATOM 2355 C C . SER A 1 304 ? -13.887 1.661 -12.102 1.00 94.25 304 SER A C 1
ATOM 2357 O O . SER A 1 304 ? -13.608 0.748 -12.887 1.00 94.25 304 SER A O 1
ATOM 2359 N N . LEU A 1 305 ? -14.314 1.402 -10.859 1.00 96.44 305 LEU A N 1
ATOM 2360 C CA . LEU A 1 305 ? -14.460 0.044 -10.333 1.00 96.44 305 LEU A CA 1
ATOM 2361 C C . LEU A 1 305 ? -15.694 -0.678 -10.909 1.00 96.44 305 LEU A C 1
ATOM 2363 O O . LEU A 1 305 ? -16.743 -0.055 -11.134 1.00 96.44 305 LEU A O 1
ATOM 2367 N N . PRO A 1 306 ? -15.632 -2.022 -11.050 1.00 94.69 306 PRO A N 1
ATOM 2368 C CA . PRO A 1 306 ? -16.812 -2.850 -11.286 1.00 94.69 306 PRO A CA 1
ATOM 2369 C C . PRO A 1 306 ? -17.905 -2.551 -10.253 1.00 94.69 306 PRO A C 1
ATOM 2371 O O . PRO A 1 306 ? -17.613 -2.466 -9.061 1.00 94.69 306 PRO A O 1
ATOM 2374 N N . ARG A 1 307 ? -19.175 -2.446 -10.681 1.00 96.62 307 ARG A N 1
ATOM 2375 C CA . ARG A 1 307 ? -20.305 -2.057 -9.803 1.00 96.62 307 ARG A CA 1
ATOM 2376 C C . ARG A 1 307 ? -20.337 -2.823 -8.469 1.00 96.62 307 ARG A C 1
ATOM 2378 O O . ARG A 1 307 ? -20.527 -2.214 -7.425 1.00 96.62 307 ARG A O 1
ATOM 2385 N N . HIS A 1 308 ? -20.061 -4.129 -8.490 1.00 96.62 308 HIS A N 1
ATOM 2386 C CA . HIS A 1 308 ? -20.059 -5.003 -7.308 1.00 96.62 308 HIS A CA 1
ATOM 2387 C C . HIS A 1 308 ? -18.860 -4.821 -6.347 1.00 96.62 308 HIS A C 1
ATOM 2389 O O . HIS A 1 308 ? -18.795 -5.515 -5.335 1.00 96.62 308 HIS A O 1
ATOM 2395 N N . LYS A 1 309 ? -17.900 -3.937 -6.656 1.00 97.81 309 LYS A N 1
ATOM 2396 C CA . LYS A 1 309 ? -16.757 -3.566 -5.797 1.00 97.81 309 LYS A CA 1
ATOM 2397 C C . LYS A 1 309 ? -16.861 -2.137 -5.247 1.00 97.81 309 LYS A C 1
ATOM 2399 O O . LYS A 1 309 ? -16.145 -1.812 -4.309 1.00 97.81 309 LYS A O 1
ATOM 2404 N N . ARG A 1 310 ? -17.746 -1.290 -5.795 1.00 97.81 310 ARG A N 1
ATOM 2405 C CA . ARG A 1 310 ? -17.850 0.142 -5.438 1.00 97.81 310 ARG A CA 1
ATOM 2406 C C . ARG A 1 310 ? -18.196 0.398 -3.973 1.00 97.81 310 ARG A C 1
ATOM 2408 O O . ARG A 1 310 ? -17.780 1.407 -3.431 1.00 97.81 310 ARG A O 1
ATOM 2415 N N . TRP A 1 311 ? -18.867 -0.551 -3.318 1.00 97.00 311 TRP A N 1
ATOM 2416 C CA . TRP A 1 311 ? -19.174 -0.499 -1.885 1.00 97.00 311 TRP A CA 1
ATOM 2417 C C . TRP A 1 311 ? -17.942 -0.310 -0.988 1.00 97.00 311 TRP A C 1
ATOM 2419 O O . TRP A 1 311 ? -18.110 0.104 0.151 1.00 97.00 311 TRP A O 1
ATOM 2429 N N . ILE A 1 312 ? -16.715 -0.560 -1.470 1.00 98.19 312 ILE A N 1
ATOM 2430 C CA . ILE A 1 312 ? -15.483 -0.244 -0.730 1.00 98.19 312 ILE A CA 1
ATOM 2431 C C . ILE A 1 312 ? -15.371 1.243 -0.346 1.00 98.19 312 ILE A C 1
ATOM 2433 O O . ILE A 1 312 ? -14.729 1.563 0.649 1.00 98.19 312 ILE A O 1
ATOM 2437 N N . GLU A 1 313 ? -16.045 2.140 -1.072 1.00 97.94 313 GLU A N 1
ATOM 2438 C CA . GLU A 1 313 ? -16.173 3.561 -0.730 1.00 97.94 313 GLU A CA 1
ATOM 2439 C C . GLU A 1 313 ? -16.656 3.772 0.714 1.00 97.94 313 GLU A C 1
ATOM 2441 O O . GLU A 1 313 ? -16.082 4.572 1.444 1.00 97.94 313 GLU A O 1
ATOM 2446 N N . SER A 1 314 ? -17.621 2.974 1.191 1.00 97.50 314 SER A N 1
ATOM 2447 C CA . SER A 1 314 ? -18.110 3.072 2.574 1.00 97.50 314 SER A CA 1
ATOM 2448 C C . SER A 1 314 ? -17.119 2.552 3.624 1.00 97.50 314 SER A C 1
ATOM 2450 O O . SER A 1 314 ? -17.414 2.603 4.820 1.00 97.50 314 SER A O 1
ATOM 2452 N N . TRP A 1 315 ? -15.989 1.973 3.207 1.00 98.19 315 TRP A N 1
ATOM 2453 C CA . TRP A 1 315 ? -14.974 1.376 4.078 1.00 98.19 315 TRP A CA 1
ATOM 2454 C C . TRP A 1 315 ? -13.699 2.201 4.173 1.00 98.19 315 TRP A C 1
ATOM 2456 O O . TRP A 1 315 ? -13.014 2.094 5.185 1.00 98.19 315 TRP A O 1
ATOM 2466 N N . VAL A 1 316 ? -13.385 3.038 3.190 1.00 97.69 316 VAL A N 1
ATOM 2467 C CA . VAL A 1 316 ? -12.176 3.875 3.200 1.00 97.69 316 VAL A CA 1
ATOM 2468 C C . VAL A 1 316 ? -12.367 5.131 4.048 1.00 97.69 316 VAL A C 1
ATOM 2470 O O . VAL A 1 316 ? -13.471 5.659 4.152 1.00 97.69 316 VAL A O 1
ATOM 2473 N N . ASP A 1 317 ? -11.300 5.578 4.704 1.00 96.75 317 ASP A N 1
ATOM 2474 C CA . ASP A 1 317 ? -11.258 6.831 5.459 1.00 96.75 317 ASP A CA 1
ATOM 2475 C C . ASP A 1 317 ? -9.809 7.331 5.536 1.00 96.75 317 ASP A C 1
ATOM 2477 O O . ASP A 1 317 ? -8.972 6.790 6.261 1.00 96.75 317 ASP A O 1
ATOM 2481 N N . GLY A 1 318 ? -9.515 8.399 4.791 1.00 94.31 318 GLY A N 1
ATOM 2482 C CA . GLY A 1 318 ? -8.182 9.004 4.724 1.00 94.31 318 GLY A CA 1
ATOM 2483 C C . GLY A 1 318 ? -7.705 9.673 6.017 1.00 94.31 318 GLY A C 1
ATOM 2484 O O . GLY A 1 318 ? -6.598 10.212 6.030 1.00 94.31 318 GLY A O 1
ATOM 2485 N N . ARG A 1 319 ? -8.516 9.676 7.087 1.00 96.00 319 ARG A N 1
ATOM 2486 C CA . ARG A 1 319 ? -8.089 10.110 8.425 1.00 96.00 319 ARG A CA 1
ATOM 2487 C C . ARG A 1 319 ? -7.250 9.056 9.147 1.00 96.00 319 ARG A C 1
ATOM 2489 O O . ARG A 1 319 ? -6.515 9.453 10.046 1.00 96.00 319 ARG A O 1
ATOM 2496 N N . SER A 1 320 ? -7.342 7.770 8.783 1.00 95.06 320 SER A N 1
ATOM 2497 C CA . SER A 1 320 ? -6.439 6.749 9.333 1.00 95.06 320 SER A CA 1
ATOM 2498 C C . SER A 1 320 ? -4.997 7.144 9.022 1.00 95.06 320 SER A C 1
ATOM 2500 O O . SER A 1 320 ? -4.706 7.519 7.887 1.00 95.06 320 SER A O 1
ATOM 2502 N N . ASP A 1 321 ? -4.110 7.087 10.014 1.00 93.38 321 ASP A N 1
ATOM 2503 C CA . ASP A 1 321 ? -2.745 7.620 9.906 1.00 93.38 321 ASP A CA 1
ATOM 2504 C C . ASP A 1 321 ? -1.679 6.561 9.593 1.00 93.38 321 ASP A C 1
ATOM 2506 O O . ASP A 1 321 ? -0.549 6.873 9.199 1.00 93.38 321 ASP A O 1
ATOM 2510 N N . SER A 1 322 ? -2.048 5.290 9.752 1.00 95.62 322 SER A N 1
ATOM 2511 C CA . SER A 1 322 ? -1.128 4.169 9.680 1.00 95.62 322 SER A CA 1
ATOM 2512 C C . SER A 1 322 ? -1.833 2.852 9.330 1.00 95.62 322 SER A C 1
ATOM 2514 O O . SER A 1 322 ? -3.032 2.656 9.542 1.00 95.62 322 SER A O 1
ATOM 2516 N N . LEU A 1 323 ? -1.057 1.890 8.811 1.00 96.69 323 LEU A N 1
ATOM 2517 C CA . LEU A 1 323 ? -1.535 0.537 8.500 1.00 96.69 323 LEU A CA 1
ATOM 2518 C C . LEU A 1 323 ? -2.283 -0.150 9.669 1.00 96.69 323 LEU A C 1
ATOM 2520 O O . LEU A 1 323 ? -3.352 -0.702 9.409 1.00 96.69 323 LEU A O 1
ATOM 2524 N N . PRO A 1 324 ? -1.785 -0.184 10.928 1.00 96.94 324 PRO A N 1
ATOM 2525 C CA . PRO A 1 324 ? -2.501 -0.866 12.002 1.00 96.94 324 PRO A CA 1
ATOM 2526 C C . PRO A 1 324 ? -3.820 -0.166 12.365 1.00 96.94 324 PRO A C 1
ATOM 2528 O O . PRO A 1 324 ? -4.764 -0.876 12.700 1.00 96.94 324 PRO A O 1
ATOM 2531 N N . GLU A 1 325 ? -3.943 1.161 12.225 1.00 97.06 325 GLU A N 1
ATOM 2532 C CA . GLU A 1 325 ? -5.249 1.827 12.330 1.00 97.06 325 GLU A CA 1
ATOM 2533 C C . GLU A 1 325 ? -6.208 1.345 11.237 1.00 97.06 325 GLU A C 1
ATOM 2535 O O . GLU A 1 325 ? -7.277 0.820 11.538 1.00 97.06 325 GLU A O 1
ATOM 2540 N N . SER A 1 326 ? -5.827 1.451 9.962 1.00 98.19 326 SER A N 1
ATOM 2541 C CA . SER A 1 326 ? -6.709 1.064 8.851 1.00 98.19 326 SER A CA 1
ATOM 2542 C C . SER A 1 326 ? -7.191 -0.399 8.959 1.00 98.19 326 SER A C 1
ATOM 2544 O O . SER A 1 326 ? -8.382 -0.696 8.784 1.00 98.19 326 SER A O 1
ATOM 2546 N N . LEU A 1 327 ? -6.300 -1.315 9.364 1.00 97.88 327 LEU A N 1
ATOM 2547 C CA . LEU A 1 327 ? -6.650 -2.715 9.625 1.00 97.88 327 LEU A CA 1
ATOM 2548 C C . LEU A 1 327 ? -7.574 -2.884 10.840 1.00 97.88 327 LEU A C 1
ATOM 2550 O O . LEU A 1 327 ? -8.571 -3.604 10.745 1.00 97.88 327 LEU A O 1
ATOM 2554 N N . ALA A 1 328 ? -7.276 -2.241 11.975 1.00 97.88 328 ALA A N 1
ATOM 2555 C CA . ALA A 1 328 ? -8.112 -2.340 13.172 1.00 97.88 328 ALA A CA 1
ATOM 2556 C C . ALA A 1 328 ? -9.526 -1.798 12.912 1.00 97.88 328 ALA A C 1
ATOM 2558 O O . ALA A 1 328 ? -10.503 -2.470 13.246 1.00 97.88 328 ALA A O 1
ATOM 2559 N N . ARG A 1 329 ? -9.637 -0.656 12.220 1.00 98.31 329 ARG A N 1
ATOM 2560 C CA . ARG A 1 329 ? -10.902 -0.038 11.796 1.00 98.31 329 ARG A CA 1
ATOM 2561 C C . ARG A 1 329 ? -11.725 -0.992 10.939 1.00 98.31 329 ARG A C 1
ATOM 2563 O O . ARG A 1 329 ? -12.892 -1.244 11.235 1.00 98.31 329 ARG A O 1
ATOM 2570 N N . THR A 1 330 ? -11.102 -1.568 9.910 1.00 98.44 330 THR A N 1
ATOM 2571 C CA . THR A 1 330 ? -11.762 -2.509 8.993 1.00 98.44 330 THR A CA 1
ATOM 2572 C C . THR A 1 330 ? -12.270 -3.747 9.734 1.00 98.44 330 THR A C 1
ATOM 2574 O O . THR A 1 330 ? -13.424 -4.139 9.562 1.00 98.44 330 THR A O 1
ATOM 2577 N N . ARG A 1 331 ? -11.454 -4.335 10.615 1.00 98.25 331 ARG A N 1
ATOM 2578 C CA . ARG A 1 331 ? -11.816 -5.548 11.363 1.00 98.25 331 ARG A CA 1
ATOM 2579 C C . ARG A 1 331 ? -12.870 -5.320 12.444 1.00 98.25 331 ARG A C 1
ATOM 2581 O O . ARG A 1 331 ? -13.774 -6.140 12.575 1.00 98.25 331 ARG A O 1
ATOM 2588 N N . LEU A 1 332 ? -12.798 -4.215 13.186 1.00 98.44 332 LEU A N 1
ATOM 2589 C CA . LEU A 1 332 ?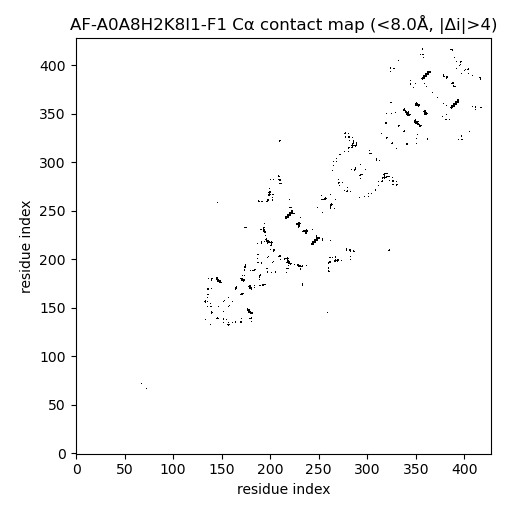 -13.823 -3.843 14.169 1.00 98.44 332 LEU A CA 1
ATOM 2590 C C . LEU A 1 332 ? -15.180 -3.603 13.490 1.00 98.44 332 LEU A C 1
ATOM 2592 O O . LEU A 1 332 ? -16.202 -4.096 13.968 1.00 98.44 332 LEU A O 1
ATOM 2596 N N . ARG A 1 333 ? -15.191 -2.936 12.328 1.00 98.31 333 ARG A N 1
ATOM 2597 C CA . ARG A 1 333 ? -16.408 -2.758 11.519 1.00 98.31 333 ARG A CA 1
ATOM 2598 C C . ARG A 1 333 ? -16.932 -4.076 10.939 1.00 98.31 333 ARG A C 1
ATOM 2600 O O . ARG A 1 333 ? -18.139 -4.293 10.943 1.00 98.31 333 ARG A O 1
ATOM 2607 N N . LEU A 1 334 ? -16.055 -4.988 10.503 1.00 97.88 334 LEU A N 1
ATOM 2608 C CA . LEU A 1 334 ? -16.442 -6.353 10.102 1.00 97.88 334 LEU A CA 1
ATOM 2609 C C . LEU A 1 334 ? -17.039 -7.169 11.261 1.00 97.88 334 LEU A C 1
ATOM 2611 O O . LEU A 1 334 ? -17.892 -8.021 11.021 1.00 97.88 334 LEU A O 1
ATOM 2615 N N . ALA A 1 335 ? -16.623 -6.900 12.500 1.00 97.44 335 ALA A N 1
ATOM 2616 C CA . ALA A 1 335 ? -17.200 -7.491 13.705 1.00 97.44 335 ALA A CA 1
ATOM 2617 C C . ALA A 1 335 ? -18.533 -6.841 14.144 1.00 97.44 335 ALA A C 1
ATOM 2619 O O . ALA A 1 335 ? -19.157 -7.318 15.089 1.00 97.44 335 ALA A O 1
ATOM 2620 N N . GLY A 1 336 ? -18.999 -5.800 13.441 1.00 97.44 336 GLY A N 1
ATOM 2621 C CA . GLY A 1 336 ? -20.301 -5.158 13.653 1.00 97.44 336 GLY A CA 1
ATOM 2622 C C . GLY A 1 336 ? -20.280 -3.878 14.495 1.00 97.44 336 GLY A C 1
ATOM 2623 O O . GLY A 1 336 ? -21.347 -3.321 14.744 1.00 97.44 336 GLY A O 1
ATOM 2624 N N . HIS A 1 337 ? -19.107 -3.395 14.911 1.00 98.19 337 HIS A N 1
ATOM 2625 C CA . HIS A 1 337 ? -18.987 -2.183 15.727 1.00 98.19 337 HIS A CA 1
ATOM 2626 C C . HIS A 1 337 ? -19.069 -0.898 14.891 1.00 98.19 337 HIS A C 1
ATOM 2628 O O . HIS A 1 337 ? -18.558 -0.834 13.764 1.00 98.19 337 HIS A O 1
ATOM 2634 N N . ARG A 1 338 ? -19.633 0.165 15.476 1.00 97.56 338 ARG A N 1
ATOM 2635 C CA . ARG A 1 338 ? -19.397 1.541 15.016 1.00 97.56 338 ARG A CA 1
ATOM 2636 C C . ARG A 1 338 ? -17.983 1.940 15.424 1.00 97.56 338 ARG A C 1
ATOM 2638 O O . ARG A 1 338 ? -17.591 1.727 16.568 1.00 97.56 338 ARG A O 1
ATOM 2645 N N . VAL A 1 339 ? -17.225 2.505 14.489 1.00 97.94 339 VAL A N 1
ATOM 2646 C CA . VAL A 1 339 ? -15.847 2.951 14.721 1.00 97.94 339 VAL A CA 1
ATOM 2647 C C . VAL A 1 339 ? -15.685 4.333 14.116 1.00 97.94 339 VAL A C 1
ATOM 2649 O O . VAL A 1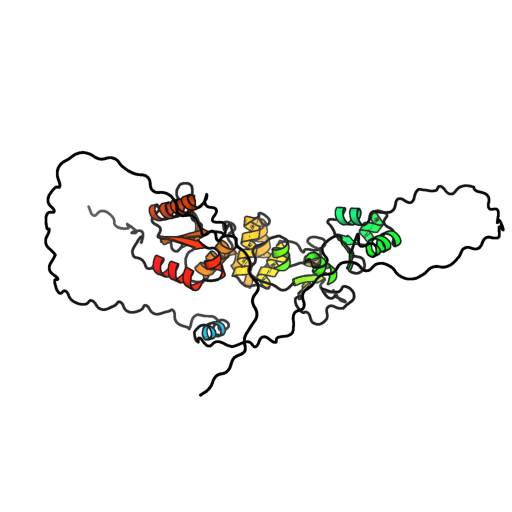 339 ? -15.559 4.459 12.898 1.00 97.94 339 VAL A O 1
ATOM 2652 N N . GLU A 1 340 ? -15.676 5.346 14.974 1.00 97.25 340 GLU A N 1
ATOM 2653 C CA . GLU A 1 340 ? -15.223 6.684 14.604 1.00 97.25 340 GLU A CA 1
ATOM 2654 C C . GLU A 1 340 ? -13.719 6.776 14.813 1.00 97.25 340 GLU A C 1
ATOM 2656 O O . GLU A 1 340 ? -13.187 6.180 15.748 1.00 97.25 340 GLU A O 1
ATOM 2661 N N . ILE A 1 341 ? -13.021 7.514 13.952 1.00 96.75 341 ILE A N 1
ATOM 2662 C CA . ILE A 1 341 ? -11.568 7.669 14.055 1.00 96.75 341 ILE A CA 1
ATOM 2663 C C . ILE A 1 341 ? -11.144 9.114 14.222 1.00 96.75 341 ILE A C 1
ATOM 2665 O O . ILE A 1 341 ? -11.806 10.038 13.739 1.00 96.75 341 ILE A O 1
ATOM 2669 N N . GLN A 1 342 ? -9.992 9.282 14.870 1.00 93.56 342 GLN A N 1
ATOM 2670 C CA . GLN A 1 342 ? -9.314 10.563 15.026 1.00 93.56 342 GLN A CA 1
ATOM 2671 C C . GLN A 1 342 ? -10.194 11.604 15.743 1.00 93.56 342 GLN A C 1
ATOM 2673 O O . GLN A 1 342 ? -10.272 12.774 15.356 1.00 93.56 342 GLN A O 1
ATOM 2678 N N . VAL A 1 343 ? -10.882 11.147 16.795 1.00 93.69 343 VAL A N 1
ATOM 2679 C CA . VAL A 1 343 ? -11.887 11.897 17.560 1.00 93.69 343 VAL A CA 1
ATOM 2680 C C . VAL A 1 343 ? -11.198 12.908 18.473 1.00 93.69 343 VAL A C 1
ATOM 2682 O O . VAL A 1 343 ? -10.370 12.541 19.303 1.00 93.69 343 VAL A O 1
ATOM 2685 N N . ALA A 1 344 ? -11.535 14.191 18.341 1.00 91.06 344 ALA A N 1
ATOM 2686 C CA . ALA A 1 344 ? -10.939 15.249 19.153 1.00 91.06 344 ALA A CA 1
ATOM 2687 C C . ALA A 1 344 ? -11.382 15.165 20.627 1.00 91.06 344 ALA A C 1
ATOM 2689 O O . ALA A 1 344 ? -12.575 15.114 20.924 1.00 91.06 344 ALA A O 1
ATOM 2690 N N . VAL A 1 345 ? -10.413 15.210 21.544 1.00 84.12 345 VAL A N 1
ATOM 2691 C CA . VAL A 1 345 ? -10.617 15.262 22.998 1.00 84.12 345 VAL A CA 1
ATOM 2692 C C . VAL A 1 345 ? -9.648 16.281 23.593 1.00 84.12 345 VAL A C 1
ATOM 2694 O O . VAL A 1 345 ? -8.440 16.056 23.677 1.00 84.12 345 VAL A O 1
ATOM 2697 N N . GLY A 1 346 ? -10.187 17.437 23.988 1.00 81.00 346 GLY A N 1
ATOM 2698 C CA . GLY A 1 346 ? -9.384 18.577 24.427 1.00 81.00 346 GLY A CA 1
ATOM 2699 C C . GLY A 1 346 ? -8.426 19.032 23.324 1.00 81.00 346 GLY A C 1
ATOM 2700 O O . GLY A 1 346 ? -8.859 19.407 22.238 1.00 81.00 346 GLY A O 1
ATOM 2701 N N . ASN A 1 347 ? -7.123 18.979 23.604 1.00 81.00 347 ASN A N 1
ATOM 2702 C CA . ASN A 1 347 ? -6.053 19.297 22.656 1.00 81.00 347 ASN A CA 1
ATOM 2703 C C . ASN A 1 347 ? -5.427 18.063 21.969 1.00 81.00 347 ASN A C 1
ATOM 2705 O O . ASN A 1 347 ? -4.471 18.226 21.210 1.00 81.00 347 ASN A O 1
ATOM 2709 N N . LYS A 1 348 ? -5.929 16.846 22.222 1.00 83.19 348 LYS A N 1
ATOM 2710 C CA . LYS A 1 348 ? -5.462 15.601 21.587 1.00 83.19 348 LYS A CA 1
ATOM 2711 C C . LYS A 1 348 ? -6.552 14.984 20.698 1.00 83.19 348 LYS A C 1
ATOM 2713 O O . LYS A 1 348 ? -7.699 15.430 20.675 1.00 83.19 348 LYS A O 1
ATOM 2718 N N . ARG A 1 349 ? -6.184 13.946 19.945 1.00 90.06 349 ARG A N 1
ATOM 2719 C CA . ARG A 1 349 ? -7.087 13.092 19.156 1.00 90.06 349 ARG A CA 1
ATOM 2720 C C . ARG A 1 349 ? -6.966 11.657 19.645 1.00 90.06 349 ARG A C 1
ATOM 2722 O O . ARG A 1 349 ? -5.841 11.207 19.819 1.00 90.06 349 ARG A O 1
ATOM 2729 N N . ILE A 1 350 ? -8.090 10.981 19.853 1.00 92.25 350 ILE A N 1
ATOM 2730 C CA . ILE A 1 350 ? -8.147 9.533 20.073 1.00 92.25 350 ILE A CA 1
ATOM 2731 C C . ILE A 1 350 ? -8.116 8.855 18.709 1.00 92.25 350 ILE A C 1
ATOM 2733 O O . ILE A 1 350 ? -8.903 9.232 17.834 1.00 92.25 350 ILE A O 1
ATOM 2737 N N . ASP A 1 351 ? -7.254 7.859 18.537 1.00 94.75 351 ASP A N 1
ATOM 2738 C CA . ASP A 1 351 ? -7.082 7.169 17.254 1.00 94.75 351 ASP A CA 1
ATOM 2739 C C . ASP A 1 351 ? -8.414 6.543 16.800 1.00 94.75 351 ASP A C 1
ATOM 2741 O O . ASP A 1 351 ? -8.838 6.743 15.657 1.00 94.75 351 ASP A O 1
ATOM 2745 N N . MET A 1 352 ? -9.141 5.881 17.717 1.00 96.56 352 MET A N 1
ATOM 2746 C CA . MET A 1 352 ? -10.515 5.404 17.484 1.00 96.56 352 MET A CA 1
ATOM 2747 C C . MET A 1 352 ? -11.440 5.501 18.699 1.00 96.56 352 MET A C 1
ATOM 2749 O O . MET A 1 352 ? -11.018 5.323 19.837 1.00 96.56 352 MET A O 1
ATOM 2753 N N . VAL A 1 353 ? -12.741 5.645 18.445 1.00 97.38 353 VAL A N 1
ATOM 2754 C CA . VAL A 1 353 ? -13.817 5.418 19.418 1.00 97.38 353 VAL A CA 1
ATOM 2755 C C . VAL A 1 353 ? -14.740 4.313 18.901 1.00 97.38 353 VAL A C 1
ATOM 2757 O O . VAL A 1 353 ? -15.244 4.388 17.780 1.00 97.38 353 VAL A O 1
ATOM 2760 N N . ILE A 1 354 ? -14.956 3.282 19.721 1.00 98.00 354 ILE A N 1
ATOM 2761 C CA . ILE A 1 354 ? -15.730 2.077 19.391 1.00 98.00 354 ILE A CA 1
ATOM 2762 C C . ILE A 1 354 ? -17.056 2.099 20.156 1.00 98.00 354 ILE A C 1
ATOM 2764 O O . ILE A 1 354 ? -17.058 2.184 21.388 1.00 98.00 354 ILE A O 1
ATOM 2768 N N . ASP A 1 355 ? -18.169 2.026 19.418 1.00 96.75 355 ASP A N 1
ATOM 2769 C CA . ASP A 1 355 ? -19.557 2.056 19.919 1.00 96.75 355 ASP A CA 1
ATOM 2770 C C . ASP A 1 355 ? -19.847 3.162 20.958 1.00 96.75 355 ASP A C 1
ATOM 2772 O O . ASP A 1 355 ? -20.678 2.987 21.846 1.00 96.75 355 ASP A O 1
ATOM 2776 N N . ASP A 1 356 ? -19.164 4.306 20.837 1.00 94.50 356 ASP A N 1
ATOM 2777 C CA . ASP A 1 356 ? -19.248 5.463 21.746 1.00 94.50 356 ASP A CA 1
ATOM 2778 C C . ASP A 1 356 ? -18.787 5.190 23.199 1.00 94.50 356 ASP A C 1
ATOM 2780 O O . ASP A 1 356 ? -19.009 6.024 24.079 1.00 94.50 356 ASP A O 1
ATOM 2784 N N . VAL A 1 357 ? -18.125 4.050 23.452 1.00 95.00 357 VAL A N 1
ATOM 2785 C CA . VAL A 1 357 ? -17.744 3.571 24.798 1.00 95.00 357 VAL A CA 1
ATOM 2786 C C . VAL A 1 357 ? -16.234 3.387 24.960 1.00 95.00 357 VAL A C 1
ATOM 2788 O O . VAL A 1 357 ? -15.678 3.854 25.952 1.00 95.00 357 VAL A O 1
ATOM 2791 N N . VAL A 1 358 ? -15.545 2.723 24.025 1.00 96.81 358 VAL A N 1
ATOM 2792 C CA . VAL A 1 358 ? -14.097 2.444 24.146 1.00 96.81 358 VAL A CA 1
ATOM 2793 C C . VAL A 1 358 ? -13.299 3.461 23.345 1.00 96.81 358 VAL A C 1
ATOM 2795 O O . VAL A 1 358 ? -13.502 3.571 22.140 1.00 96.81 358 VAL A O 1
ATOM 2798 N N . GLY A 1 359 ? -12.370 4.160 23.994 1.00 96.31 359 GLY A N 1
ATOM 2799 C CA . GLY A 1 359 ? -11.370 4.996 23.333 1.00 96.31 359 GLY A CA 1
ATOM 2800 C C . GLY A 1 359 ? -10.088 4.191 23.156 1.00 96.31 359 GLY A C 1
ATOM 2801 O O . GLY A 1 359 ? -9.504 3.744 24.144 1.00 96.31 359 GLY A O 1
ATOM 2802 N N . LEU A 1 360 ? -9.694 3.965 21.907 1.00 95.69 360 LEU A N 1
ATOM 2803 C CA . LEU A 1 360 ? -8.598 3.087 21.520 1.00 95.69 360 LEU A CA 1
ATOM 2804 C C . LEU A 1 360 ? -7.412 3.876 20.963 1.00 95.69 360 LEU A C 1
ATOM 2806 O O . LEU A 1 360 ? -7.581 4.725 20.093 1.00 95.69 360 LEU A O 1
ATOM 2810 N N . GLU A 1 361 ? -6.228 3.478 21.413 1.00 94.94 361 GLU A N 1
ATOM 2811 C CA . GLU A 1 361 ? -4.910 3.975 21.019 1.00 94.94 361 GLU A CA 1
ATOM 2812 C C . GLU A 1 361 ? -4.073 2.847 20.397 1.00 94.94 361 GLU A C 1
ATOM 2814 O O . GLU A 1 361 ? -4.042 1.731 20.935 1.00 94.94 361 GLU A O 1
ATOM 2819 N N . ILE A 1 362 ? -3.400 3.110 19.271 1.00 92.88 362 ILE A N 1
ATOM 2820 C CA . ILE A 1 362 ? -2.648 2.102 18.501 1.00 92.88 362 ILE A CA 1
ATOM 2821 C C . ILE A 1 362 ? -1.172 2.504 18.376 1.00 92.88 362 ILE A C 1
ATOM 2823 O O . ILE A 1 362 ? -0.687 2.986 17.352 1.00 92.88 362 ILE A O 1
ATOM 2827 N N . ASN A 1 363 ? -0.405 2.226 19.426 1.00 86.12 363 ASN A N 1
ATOM 2828 C CA . ASN A 1 363 ? 0.975 2.683 19.537 1.00 86.12 363 ASN A CA 1
ATOM 2829 C C . ASN A 1 363 ? 1.889 1.943 18.532 1.00 86.12 363 ASN A C 1
ATOM 2831 O O . ASN A 1 363 ? 2.045 0.707 18.538 1.00 86.12 363 ASN A O 1
ATOM 2835 N N . GLY A 1 364 ? 2.541 2.723 17.666 1.00 71.75 364 GLY A N 1
ATOM 2836 C CA . GLY A 1 364 ? 3.615 2.262 16.786 1.00 71.75 364 GLY A CA 1
ATOM 2837 C C . GLY A 1 364 ? 4.855 1.820 17.575 1.00 71.75 364 GLY A C 1
ATOM 2838 O O . GLY A 1 364 ? 5.108 2.275 18.686 1.00 71.75 364 GLY A O 1
ATOM 2839 N N . LYS A 1 365 ? 5.677 0.921 17.012 1.00 54.03 365 LYS A N 1
ATOM 2840 C CA . LYS A 1 365 ? 6.884 0.399 17.691 1.00 54.03 365 LYS A CA 1
ATOM 2841 C C . LYS A 1 365 ? 8.042 1.413 17.745 1.00 54.03 365 LYS A C 1
ATOM 2843 O O . LYS A 1 365 ? 9.081 1.183 17.125 1.00 54.03 365 LYS A O 1
ATOM 2848 N N . ARG A 1 366 ? 7.888 2.483 18.524 1.00 49.94 366 ARG A N 1
ATOM 2849 C CA . ARG A 1 366 ? 8.973 3.341 19.026 1.00 49.94 366 ARG A CA 1
ATOM 2850 C C . ARG A 1 366 ? 8.600 3.908 20.398 1.00 49.94 366 ARG A C 1
ATOM 2852 O O . ARG A 1 366 ? 8.403 5.104 20.539 1.00 49.94 366 ARG A O 1
ATOM 2859 N N . PHE A 1 367 ? 8.555 3.041 21.410 1.00 49.94 367 PHE A N 1
ATOM 2860 C CA . PHE A 1 367 ? 8.651 3.485 22.803 1.00 49.94 367 PHE A CA 1
ATOM 2861 C C . PHE A 1 367 ? 10.088 3.955 23.059 1.00 49.94 367 PHE A C 1
ATOM 2863 O O . PHE A 1 367 ? 10.933 3.200 23.544 1.00 49.94 367 PHE A O 1
ATOM 2870 N N . HIS A 1 368 ? 10.380 5.182 22.640 1.00 56.03 368 HIS A N 1
ATOM 2871 C CA . HIS A 1 368 ? 11.473 5.951 23.211 1.00 56.03 368 HIS A CA 1
ATOM 2872 C C . HIS A 1 368 ? 11.006 6.443 24.599 1.00 56.03 368 HIS A C 1
ATOM 2874 O O . HIS A 1 368 ? 9.810 6.567 24.855 1.00 56.03 368 HIS A O 1
ATOM 2880 N N . ALA A 1 369 ? 11.929 6.617 25.549 1.00 59.44 369 ALA A N 1
ATOM 2881 C CA . ALA A 1 369 ? 11.564 6.904 26.944 1.00 59.44 369 ALA A CA 1
ATOM 2882 C C . ALA A 1 369 ? 10.951 8.308 27.148 1.00 59.44 369 ALA A C 1
ATOM 2884 O O . ALA A 1 369 ? 10.378 8.581 28.196 1.00 59.44 369 ALA A O 1
ATOM 2885 N N . ASP A 1 370 ? 11.074 9.173 26.144 1.00 62.19 370 ASP A N 1
ATOM 2886 C CA . ASP A 1 370 ? 10.520 10.524 26.051 1.00 62.19 370 ASP A CA 1
ATOM 2887 C C . ASP A 1 370 ? 9.003 10.550 25.776 1.00 62.19 370 ASP A C 1
ATOM 2889 O O . ASP A 1 370 ? 8.325 11.441 26.280 1.00 62.19 370 ASP A O 1
ATOM 2893 N N . THR A 1 371 ? 8.439 9.570 25.057 1.00 68.94 371 THR A N 1
ATOM 2894 C CA . THR A 1 371 ? 6.992 9.527 24.742 1.00 68.94 371 THR A CA 1
ATOM 2895 C C . THR A 1 371 ? 6.141 8.786 25.781 1.00 68.94 371 THR A C 1
ATOM 2897 O O . THR A 1 371 ? 4.914 8.838 25.731 1.00 68.94 371 THR A O 1
ATOM 2900 N N . PHE A 1 372 ? 6.767 8.095 26.739 1.00 72.00 372 PHE A N 1
ATOM 2901 C CA . PHE A 1 372 ? 6.087 7.226 27.711 1.00 72.00 372 PHE A CA 1
ATOM 2902 C C . PHE A 1 372 ? 5.059 7.970 28.585 1.00 72.00 372 PHE A C 1
ATOM 2904 O O . PHE A 1 372 ? 3.925 7.517 28.743 1.00 72.00 372 PHE A O 1
ATOM 2911 N N . GLU A 1 373 ? 5.430 9.140 29.109 1.00 79.62 373 GLU A N 1
ATOM 2912 C CA . GLU A 1 373 ? 4.522 9.983 29.899 1.00 79.62 373 GLU A CA 1
ATOM 2913 C C . GLU A 1 373 ? 3.389 10.564 29.036 1.00 79.62 373 GLU A C 1
ATOM 2915 O O . GLU A 1 373 ? 2.248 10.670 29.485 1.00 79.62 373 GLU A O 1
ATOM 2920 N N . GLU A 1 374 ? 3.655 10.897 27.769 1.00 80.06 374 GLU A N 1
ATOM 2921 C CA . GLU A 1 374 ? 2.643 11.460 26.867 1.00 80.06 374 GLU A CA 1
ATOM 2922 C C . GLU A 1 374 ? 1.542 10.449 26.509 1.00 80.06 374 GLU A C 1
ATOM 2924 O O . GLU A 1 374 ? 0.362 10.832 26.469 1.00 80.06 374 GLU A O 1
ATOM 2929 N N . ASP A 1 375 ? 1.915 9.177 26.317 1.00 78.75 375 ASP A N 1
ATOM 2930 C CA . ASP A 1 375 ? 1.014 8.032 26.105 1.00 78.75 375 ASP A CA 1
ATOM 2931 C C . ASP A 1 375 ? 0.135 7.771 27.346 1.00 78.75 375 ASP A C 1
ATOM 2933 O O . ASP A 1 375 ? -1.086 7.578 27.242 1.00 78.75 375 ASP A O 1
ATOM 2937 N N . HIS A 1 376 ? 0.727 7.826 28.545 1.00 82.75 376 HIS A N 1
ATOM 2938 C CA . HIS A 1 376 ? -0.014 7.705 29.803 1.00 82.75 376 HIS A CA 1
ATOM 2939 C C . HIS A 1 376 ? -0.983 8.873 30.017 1.00 82.75 376 HIS A C 1
ATOM 2941 O O . HIS A 1 376 ? -2.159 8.648 30.321 1.00 82.75 376 HIS A O 1
ATOM 2947 N N . LEU A 1 377 ? -0.545 10.110 29.772 1.00 85.50 377 LEU A N 1
ATOM 2948 C CA . LEU A 1 377 ? -1.408 11.292 29.819 1.00 85.50 377 LEU A CA 1
ATOM 2949 C C . LEU A 1 377 ? -2.552 11.209 28.796 1.00 85.50 377 LEU A C 1
ATOM 2951 O O . LEU A 1 377 ? -3.676 11.586 29.123 1.00 85.50 377 LEU A O 1
ATOM 2955 N N . LYS A 1 378 ? -2.307 10.685 27.582 1.00 84.94 378 LYS A N 1
ATOM 2956 C CA . LYS A 1 378 ? -3.357 10.459 26.566 1.00 84.94 378 LYS A CA 1
ATOM 2957 C C . LYS A 1 378 ? -4.396 9.449 27.079 1.00 84.94 378 LYS A C 1
ATOM 2959 O O . LYS A 1 378 ? -5.588 9.743 27.058 1.00 84.94 378 LYS A O 1
ATOM 2964 N N . SER A 1 379 ? -3.955 8.334 27.664 1.00 87.44 379 SER A N 1
ATOM 2965 C CA . SER A 1 379 ? -4.836 7.315 28.270 1.00 87.44 379 SER A CA 1
ATOM 2966 C C . SER A 1 379 ? -5.697 7.862 29.425 1.00 87.44 379 SER A C 1
ATOM 2968 O O . SER A 1 379 ? -6.890 7.556 29.532 1.00 87.44 379 SER A O 1
ATOM 2970 N N . ILE A 1 380 ? -5.124 8.726 30.270 1.00 89.31 380 ILE A N 1
ATOM 2971 C CA . ILE A 1 380 ? -5.859 9.420 31.340 1.00 89.31 380 ILE A CA 1
ATOM 2972 C C . ILE A 1 380 ? -6.900 10.382 30.744 1.00 89.31 380 ILE A C 1
ATOM 2974 O O . ILE A 1 380 ? -8.051 10.376 31.177 1.00 89.31 380 ILE A O 1
ATOM 2978 N N . GLN A 1 381 ? -6.542 11.162 29.720 1.00 89.44 381 GLN A N 1
ATOM 2979 C CA . GLN A 1 381 ? -7.464 12.091 29.051 1.00 89.44 381 GLN A CA 1
ATOM 2980 C C . GLN A 1 381 ? -8.649 11.378 28.379 1.00 89.44 381 GLN A C 1
ATOM 2982 O O . GLN A 1 381 ? -9.775 11.865 28.473 1.00 89.44 381 GLN A O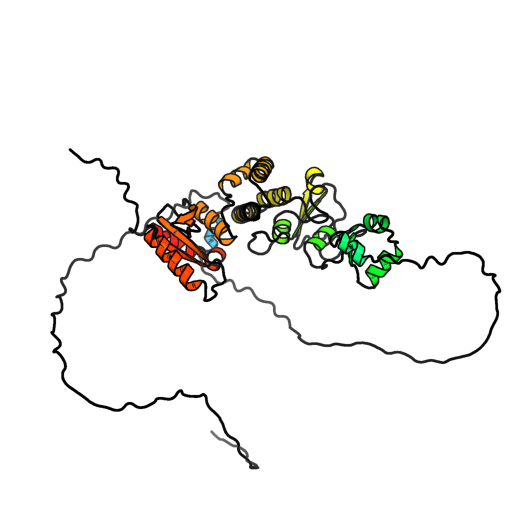 1
ATOM 2987 N N . ILE A 1 382 ? -8.430 10.205 27.776 1.00 91.19 382 ILE A N 1
ATOM 2988 C CA . ILE A 1 382 ? -9.499 9.345 27.232 1.00 91.19 382 ILE A CA 1
ATOM 2989 C C . ILE A 1 382 ? -10.483 8.934 28.336 1.00 91.19 382 ILE A C 1
ATOM 2991 O O . ILE A 1 382 ? -11.698 9.025 28.157 1.00 91.19 382 ILE A O 1
ATOM 2995 N N . THR A 1 383 ? -9.954 8.550 29.501 1.00 91.81 383 THR A N 1
ATOM 2996 C CA . THR A 1 383 ? -10.761 8.171 30.671 1.00 91.81 383 THR A CA 1
ATOM 2997 C C . THR A 1 383 ? -11.558 9.362 31.216 1.00 91.81 383 THR A C 1
ATOM 2999 O O . THR A 1 383 ? -12.752 9.237 31.485 1.00 91.81 383 THR A O 1
ATOM 3002 N N . ILE A 1 384 ? -10.935 10.544 31.317 1.00 90.94 384 ILE A N 1
ATOM 3003 C CA . ILE A 1 384 ? -11.591 11.797 31.739 1.00 90.94 384 ILE A CA 1
ATOM 3004 C C . ILE A 1 384 ? -12.711 12.202 30.766 1.00 90.94 384 ILE A C 1
ATOM 3006 O O . ILE A 1 384 ? -13.748 12.698 31.200 1.00 90.94 384 ILE A O 1
ATOM 3010 N N . ALA A 1 385 ? -12.547 11.947 29.465 1.00 89.81 385 ALA A N 1
ATOM 3011 C CA . ALA A 1 385 ? -13.576 12.188 28.451 1.00 89.81 385 ALA A CA 1
ATOM 3012 C C . ALA A 1 385 ? -14.774 11.215 28.519 1.00 89.81 385 ALA A C 1
ATOM 3014 O O . ALA A 1 385 ? -15.724 11.352 27.743 1.00 89.81 385 ALA A O 1
ATOM 3015 N N . GLY A 1 386 ? -14.755 10.257 29.452 1.00 90.31 386 GLY A N 1
ATOM 3016 C CA . GLY A 1 386 ? -15.837 9.304 29.687 1.00 90.31 386 GLY A CA 1
ATOM 3017 C C . GLY A 1 386 ? -15.749 8.029 28.849 1.00 90.31 386 GLY A C 1
ATOM 3018 O O . GLY A 1 386 ? -16.723 7.282 28.802 1.00 90.31 386 GLY A O 1
ATOM 3019 N N . PHE A 1 387 ? -14.617 7.754 28.200 1.00 92.94 387 PHE A N 1
ATOM 3020 C CA . PHE A 1 387 ? -14.405 6.504 27.471 1.00 92.94 387 PHE A CA 1
ATOM 3021 C C . PHE A 1 387 ? -13.630 5.487 28.314 1.00 92.94 387 PHE A C 1
ATOM 3023 O O . PHE A 1 387 ? -12.784 5.843 29.134 1.00 92.94 387 PHE A O 1
ATOM 3030 N N . HIS A 1 388 ? -13.852 4.198 28.068 1.00 94.12 388 HIS A N 1
ATOM 3031 C CA . HIS A 1 388 ? -12.945 3.157 28.533 1.00 94.12 388 HIS A CA 1
ATOM 3032 C C . HIS A 1 388 ? -11.648 3.236 27.717 1.00 94.12 388 HIS A C 1
ATOM 3034 O O . HIS A 1 388 ? -11.644 2.887 26.536 1.00 94.12 388 HIS A O 1
ATOM 3040 N N . ALA A 1 389 ? -10.561 3.708 28.328 1.00 93.81 389 ALA A N 1
ATOM 3041 C CA . ALA A 1 389 ? -9.269 3.825 27.661 1.00 93.81 389 ALA A CA 1
ATOM 3042 C C . ALA A 1 389 ? -8.617 2.452 27.443 1.00 93.81 389 ALA A C 1
ATOM 3044 O O . ALA A 1 389 ? -8.406 1.693 28.391 1.00 93.81 389 ALA A O 1
ATOM 3045 N N . LEU A 1 390 ? -8.254 2.154 26.197 1.00 94.31 390 LEU A N 1
ATOM 3046 C CA . LEU A 1 390 ? -7.508 0.962 25.810 1.00 94.31 390 LEU A CA 1
ATOM 3047 C C . LEU A 1 390 ? -6.345 1.374 24.902 1.00 94.31 390 LEU A C 1
ATOM 3049 O O . LEU A 1 390 ? -6.559 2.007 23.878 1.00 94.31 390 LEU A O 1
ATOM 3053 N N . SER A 1 391 ? -5.118 0.982 25.241 1.00 92.31 391 SER A N 1
ATOM 3054 C CA . SER A 1 391 ? -3.949 1.154 24.369 1.00 92.31 391 SER A CA 1
ATOM 3055 C C . SER A 1 391 ? -3.395 -0.208 23.975 1.00 92.31 391 SER A C 1
ATOM 3057 O O . SER A 1 391 ? -3.259 -1.108 24.812 1.00 92.31 391 SER A O 1
ATOM 3059 N N . VAL A 1 392 ? -3.105 -0.379 22.684 1.00 92.62 392 VAL A N 1
ATOM 3060 C CA . VAL A 1 392 ? -2.551 -1.614 22.125 1.00 92.62 392 VAL A CA 1
ATOM 3061 C C . VAL A 1 392 ? -1.390 -1.314 21.190 1.00 92.62 392 VAL A C 1
ATOM 3063 O O . VAL A 1 392 ? -1.370 -0.326 20.469 1.00 92.62 392 VAL A O 1
ATOM 3066 N N . SER A 1 393 ? -0.411 -2.214 21.140 1.00 91.81 393 SER A N 1
ATOM 3067 C CA . SER A 1 393 ? 0.666 -2.086 20.154 1.00 91.81 393 SER A CA 1
ATOM 3068 C C . SER A 1 393 ? 0.203 -2.501 18.754 1.00 91.81 393 SER A C 1
ATOM 3070 O O . SER A 1 393 ? -0.565 -3.456 18.603 1.00 91.81 393 SER A O 1
ATOM 3072 N N . ALA A 1 394 ? 0.801 -1.928 17.707 1.00 92.62 394 ALA A N 1
ATOM 3073 C CA . ALA A 1 394 ? 0.608 -2.393 16.324 1.00 92.62 394 ALA A CA 1
ATOM 3074 C C . ALA A 1 394 ? 0.839 -3.918 16.142 1.00 92.62 394 ALA A C 1
ATOM 3076 O O . ALA A 1 394 ? 0.212 -4.562 15.302 1.00 92.62 394 ALA A O 1
ATOM 3077 N N . LYS A 1 395 ? 1.698 -4.542 16.971 1.00 92.06 395 LYS A N 1
ATOM 3078 C CA . LYS A 1 395 ? 1.910 -6.004 16.979 1.00 92.06 395 LYS A CA 1
ATOM 3079 C C . LYS A 1 395 ? 0.641 -6.773 17.366 1.00 92.06 395 LYS A C 1
ATOM 3081 O O . LYS A 1 395 ? 0.423 -7.858 16.821 1.00 92.06 395 LYS A O 1
ATOM 3086 N N . MET A 1 396 ? -0.171 -6.240 18.278 1.00 94.44 396 MET A N 1
ATOM 3087 C CA . MET A 1 396 ? -1.426 -6.867 18.694 1.00 94.44 396 MET A CA 1
ATOM 3088 C C . MET A 1 396 ? -2.424 -6.877 17.537 1.00 94.44 396 MET A C 1
ATOM 3090 O O . MET A 1 396 ? -2.946 -7.941 17.214 1.00 94.44 396 MET A O 1
ATOM 3094 N N . VAL A 1 397 ? -2.571 -5.755 16.822 1.00 95.44 397 VAL A N 1
ATOM 3095 C CA . VAL A 1 397 ? -3.394 -5.686 15.602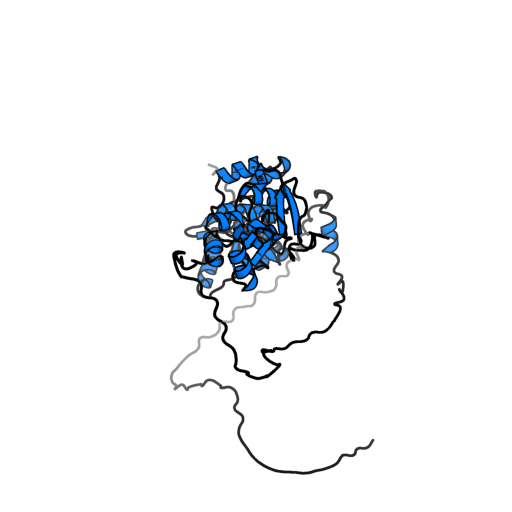 1.00 95.44 397 VAL A CA 1
ATOM 3096 C C . VAL A 1 397 ? -2.916 -6.692 14.547 1.00 95.44 397 VAL A C 1
ATOM 3098 O O . VAL A 1 397 ? -3.720 -7.453 14.011 1.00 95.44 397 VAL A O 1
ATOM 3101 N N . PHE A 1 398 ? -1.611 -6.752 14.259 1.00 94.00 398 PHE A N 1
ATOM 3102 C CA . PHE A 1 398 ? -1.093 -7.633 13.204 1.00 94.00 398 PHE A CA 1
ATOM 3103 C C . PHE A 1 398 ? -1.113 -9.128 13.555 1.00 94.00 398 PHE A C 1
ATOM 3105 O O . PHE A 1 398 ? -1.334 -9.945 12.666 1.00 94.00 398 PHE A O 1
ATOM 3112 N N . THR A 1 399 ? -0.828 -9.505 14.808 1.00 94.00 399 THR A N 1
ATOM 3113 C CA . THR A 1 399 ? -0.498 -10.906 15.165 1.00 94.00 399 THR A CA 1
ATOM 3114 C C . THR A 1 399 ? -1.223 -11.470 16.385 1.00 94.00 399 THR A C 1
ATOM 3116 O O . THR A 1 399 ? -1.060 -12.650 16.682 1.00 94.00 399 THR A O 1
ATOM 3119 N N . GLN A 1 400 ? -1.996 -10.664 17.116 1.00 95.69 400 GLN A N 1
ATOM 3120 C CA . GLN A 1 400 ? -2.693 -11.084 18.341 1.00 95.69 400 GLN A CA 1
ATOM 3121 C C . GLN A 1 400 ? -4.138 -10.564 18.343 1.00 95.69 400 GLN A C 1
ATOM 3123 O O . GLN A 1 400 ? -4.639 -10.096 19.367 1.00 95.69 400 GLN A O 1
ATOM 3128 N N . TRP A 1 401 ? -4.790 -10.630 17.175 1.00 96.12 401 TRP A N 1
ATOM 3129 C CA . TRP A 1 401 ? -6.120 -10.068 16.948 1.00 96.12 401 TRP A CA 1
ATOM 3130 C C . TRP A 1 401 ? -7.141 -10.532 17.993 1.00 96.12 401 TRP A C 1
ATOM 3132 O O . TRP A 1 401 ? -7.816 -9.700 18.587 1.00 96.12 401 TRP A O 1
ATOM 3142 N N . ASP A 1 402 ? -7.193 -11.832 18.288 1.00 97.00 402 ASP A N 1
ATOM 3143 C CA . ASP A 1 402 ? -8.171 -12.398 19.228 1.00 97.00 402 ASP A CA 1
ATOM 3144 C C . ASP A 1 402 ? -8.006 -11.859 20.657 1.00 97.00 402 ASP A C 1
ATOM 3146 O O . ASP A 1 402 ? -8.989 -11.678 21.374 1.00 97.00 402 ASP A O 1
ATOM 3150 N N . LEU A 1 403 ? -6.770 -11.556 21.075 1.00 96.31 403 LEU A N 1
ATOM 3151 C CA . LEU A 1 403 ? -6.489 -10.947 22.377 1.00 96.31 403 LEU A CA 1
ATOM 3152 C C . LEU A 1 403 ? -6.980 -9.495 22.419 1.00 96.31 403 LEU A C 1
ATOM 3154 O O . LEU A 1 403 ? -7.645 -9.103 23.377 1.00 96.31 403 LEU A O 1
ATOM 3158 N N . PHE A 1 404 ? -6.677 -8.721 21.375 1.00 96.94 404 PHE A N 1
ATOM 3159 C CA . PHE A 1 404 ? -7.139 -7.339 21.241 1.00 96.94 404 PHE A CA 1
ATOM 3160 C C . PHE A 1 404 ? -8.672 -7.265 21.180 1.00 96.94 404 PHE A C 1
ATOM 3162 O O . PHE A 1 404 ? -9.290 -6.556 21.973 1.00 96.94 404 PHE A O 1
ATOM 3169 N N . TYR A 1 405 ? -9.297 -8.055 20.308 1.00 97.62 405 TYR A N 1
ATOM 3170 C CA . TYR A 1 405 ? -10.747 -8.072 20.142 1.00 97.62 405 TYR A CA 1
ATOM 3171 C C . TYR A 1 405 ? -11.477 -8.543 21.411 1.00 97.62 405 TYR A C 1
ATOM 3173 O O . TYR A 1 405 ? -12.519 -7.991 21.773 1.00 97.62 405 TYR A O 1
ATOM 3181 N N . ARG A 1 406 ? -10.904 -9.501 22.155 1.00 96.88 406 ARG A N 1
ATOM 3182 C CA . ARG A 1 406 ? -11.420 -9.895 23.475 1.00 96.88 406 ARG A CA 1
ATOM 3183 C C . ARG A 1 406 ? -11.336 -8.754 24.493 1.00 96.88 406 ARG A C 1
ATOM 3185 O O . ARG A 1 406 ? -12.279 -8.591 25.263 1.00 96.88 406 ARG A O 1
ATOM 3192 N N . ALA A 1 407 ? -10.253 -7.973 24.504 1.00 96.12 407 ALA A N 1
ATOM 3193 C CA . ALA A 1 407 ? -10.130 -6.812 25.389 1.00 96.12 407 ALA A CA 1
ATOM 3194 C C . ALA A 1 407 ? -11.202 -5.753 25.074 1.00 96.12 407 ALA A C 1
ATOM 3196 O O . ALA A 1 407 ? -11.918 -5.335 25.983 1.00 96.12 407 ALA A O 1
ATOM 3197 N N . VAL A 1 408 ? -11.395 -5.417 23.791 1.00 96.81 408 VAL A N 1
ATOM 3198 C CA . VAL A 1 408 ? -12.483 -4.530 23.329 1.00 96.81 408 VAL A CA 1
ATOM 3199 C C . VAL A 1 408 ? -13.854 -5.064 23.755 1.00 96.81 408 VAL A C 1
ATOM 3201 O O . VAL A 1 408 ? -14.648 -4.328 24.330 1.00 96.81 408 VAL A O 1
ATOM 3204 N N . SER A 1 409 ? -14.119 -6.357 23.551 1.00 96.25 409 SER A N 1
ATOM 3205 C CA . SER A 1 409 ? -15.402 -6.982 23.911 1.00 96.25 409 SER A CA 1
ATOM 3206 C C . SER A 1 409 ? -15.708 -6.902 25.415 1.00 96.25 409 SER A C 1
ATOM 3208 O O . SER A 1 409 ? -16.850 -6.669 25.804 1.00 96.25 409 SER A O 1
ATOM 3210 N N . VAL A 1 410 ? -14.696 -7.079 26.274 1.00 95.38 410 VAL A N 1
ATOM 3211 C CA . VAL A 1 410 ? -14.838 -6.961 27.740 1.00 95.38 410 VAL A CA 1
ATOM 3212 C C . VAL A 1 410 ? -15.017 -5.502 28.170 1.00 95.38 410 VAL A C 1
ATOM 3214 O O . VAL A 1 410 ? -15.832 -5.219 29.050 1.00 95.38 410 VAL A O 1
ATOM 3217 N N . ALA A 1 411 ? -14.305 -4.571 27.531 1.00 94.44 411 ALA A N 1
ATOM 3218 C CA . ALA A 1 411 ? -14.463 -3.141 27.768 1.00 94.44 411 ALA A CA 1
ATOM 3219 C C . ALA A 1 411 ? -15.883 -2.659 27.413 1.00 94.44 411 ALA A C 1
ATOM 3221 O O . ALA A 1 411 ? -16.537 -2.039 28.246 1.00 94.44 411 ALA A O 1
ATOM 3222 N N . LEU A 1 412 ? -16.408 -3.046 26.244 1.00 94.38 412 LEU A N 1
ATOM 3223 C CA . LEU A 1 412 ? -17.777 -2.734 25.799 1.00 94.38 412 LEU A CA 1
ATOM 3224 C C . LEU A 1 412 ? -18.870 -3.336 26.700 1.00 94.38 412 LEU A C 1
ATOM 3226 O O . LEU A 1 412 ? -19.946 -2.758 26.846 1.00 94.38 412 LEU A O 1
ATOM 3230 N N . ALA A 1 413 ? -18.613 -4.497 27.308 1.00 90.94 413 ALA A N 1
ATOM 3231 C CA . ALA A 1 413 ? -19.541 -5.139 28.240 1.00 90.94 413 ALA A CA 1
ATOM 3232 C C . ALA A 1 413 ? -19.500 -4.544 29.662 1.00 90.94 413 ALA A C 1
ATOM 3234 O O . ALA A 1 413 ? -20.359 -4.868 30.487 1.00 90.94 413 ALA A O 1
ATOM 3235 N N . SER A 1 414 ? -18.508 -3.705 29.976 1.00 80.31 414 SER A N 1
ATOM 3236 C CA . SER A 1 414 ? -18.333 -3.150 31.319 1.00 80.31 414 SER A CA 1
ATOM 3237 C C . SER A 1 414 ? -19.388 -2.067 31.613 1.00 80.31 414 SER A C 1
ATOM 3239 O O . SER A 1 414 ? -19.643 -1.222 30.760 1.00 80.31 414 SER A O 1
ATOM 3241 N N . PRO A 1 415 ? -19.999 -2.019 32.817 1.00 65.12 415 PRO A N 1
ATOM 3242 C CA . PRO A 1 415 ? -21.024 -1.015 33.143 1.00 65.12 415 PRO A CA 1
ATOM 3243 C C . PRO A 1 415 ? -20.537 0.444 33.170 1.00 65.12 415 PRO A C 1
ATOM 3245 O O . PRO A 1 415 ? -21.356 1.361 33.224 1.00 65.12 415 PRO A O 1
ATOM 3248 N N . ALA A 1 416 ? -19.221 0.668 33.172 1.00 56.53 416 ALA A N 1
ATOM 3249 C CA . ALA A 1 416 ? -18.627 1.996 33.166 1.00 56.53 416 ALA A CA 1
ATOM 3250 C C . ALA A 1 416 ? -18.837 2.679 31.802 1.00 56.53 416 ALA A C 1
ATOM 3252 O O . ALA A 1 416 ? -18.356 2.190 30.789 1.00 56.53 416 ALA A O 1
ATOM 3253 N N . SER A 1 417 ? -19.534 3.819 31.830 1.00 52.44 417 SER A N 1
ATOM 3254 C CA . SER A 1 417 ? -19.801 4.743 30.714 1.00 52.44 417 SER A CA 1
ATOM 3255 C C . SER A 1 417 ? -20.795 4.345 29.613 1.00 52.44 417 SER A C 1
ATOM 3257 O O . SER A 1 417 ? -20.755 4.877 28.502 1.00 52.44 417 SER A O 1
ATOM 3259 N N . ARG A 1 418 ? -21.871 3.624 29.964 1.00 54.50 418 ARG A N 1
ATOM 3260 C CA . ARG A 1 418 ? -23.148 3.943 29.292 1.00 54.50 418 ARG A CA 1
ATOM 3261 C C . ARG A 1 418 ? -23.476 5.409 29.580 1.00 54.50 418 ARG A C 1
ATOM 3263 O O . ARG A 1 418 ? -23.898 5.722 30.692 1.00 54.50 418 ARG A O 1
ATOM 3270 N N . ARG A 1 419 ? -23.296 6.297 28.593 1.00 52.38 419 ARG A N 1
ATOM 3271 C CA . ARG A 1 419 ? -23.871 7.650 28.624 1.00 52.38 419 ARG A CA 1
ATOM 3272 C C . ARG A 1 419 ? -25.354 7.497 28.943 1.00 52.38 419 ARG A C 1
ATOM 3274 O O . ARG A 1 419 ? -26.106 6.961 28.131 1.00 52.38 419 ARG A O 1
ATOM 3281 N N . SER A 1 420 ? -25.764 7.923 30.134 1.00 45.97 420 SER A N 1
ATOM 3282 C CA . SER A 1 420 ? -27.170 7.961 30.509 1.00 45.97 420 SER A CA 1
ATOM 3283 C C . SER A 1 420 ? -27.858 8.956 29.583 1.00 45.97 420 SER A C 1
ATOM 3285 O O . SER A 1 420 ? -27.704 10.167 29.749 1.00 45.97 420 SER A O 1
ATOM 3287 N N . GLY A 1 421 ? -28.573 8.441 28.582 1.00 42.56 421 GLY A N 1
ATOM 3288 C CA . GLY A 1 421 ? -29.453 9.240 27.744 1.00 42.56 421 GLY A CA 1
ATOM 3289 C C . GLY A 1 421 ? -30.522 9.848 28.637 1.00 42.56 421 GLY A C 1
ATOM 3290 O O . GLY A 1 421 ? -31.483 9.173 28.994 1.00 42.56 421 GLY A O 1
ATOM 3291 N N . ASN A 1 422 ? -30.316 11.098 29.049 1.00 45.00 422 ASN A N 1
ATOM 3292 C CA . ASN A 1 422 ? -31.210 11.792 29.964 1.00 45.00 422 ASN A CA 1
ATOM 3293 C C . ASN A 1 422 ? -32.423 12.328 29.190 1.00 45.00 422 ASN A C 1
ATOM 3295 O O . ASN A 1 422 ? -32.572 13.529 28.979 1.00 45.00 422 ASN A O 1
ATOM 3299 N N . SER A 1 423 ? -33.263 11.411 28.710 1.00 52.69 423 SER A N 1
ATOM 3300 C CA . SER A 1 423 ? -34.562 11.698 28.105 1.00 52.69 423 SER A CA 1
ATOM 3301 C C . SER A 1 423 ? -35.657 11.490 29.154 1.00 52.69 423 SER A C 1
ATOM 3303 O O . SER A 1 423 ? -36.335 10.463 29.168 1.00 52.69 423 SER A O 1
ATOM 3305 N N . GLY A 1 424 ? -35.791 12.459 30.058 1.00 38.97 424 GLY A N 1
ATOM 3306 C CA . GLY A 1 424 ? -36.797 12.479 31.119 1.00 38.97 424 GLY A CA 1
ATOM 3307 C C . GLY A 1 424 ? -37.036 13.914 31.574 1.00 38.97 424 GLY A C 1
ATOM 3308 O O . GLY A 1 424 ? -36.181 14.509 32.221 1.00 38.97 424 GLY A O 1
ATOM 3309 N N . LEU A 1 425 ? -38.174 14.481 31.170 1.00 41.81 425 LEU A N 1
ATOM 3310 C CA . LEU A 1 425 ? -38.592 15.844 31.513 1.00 41.81 425 LEU A CA 1
ATOM 3311 C C . LEU A 1 425 ? -38.814 15.990 33.031 1.00 41.81 425 LEU A C 1
ATOM 3313 O O . LEU A 1 425 ? -39.220 15.017 33.671 1.00 41.81 425 LEU A O 1
ATOM 3317 N N . PRO A 1 426 ? -38.618 17.188 33.615 1.00 41.62 426 PRO A N 1
ATOM 3318 C CA . PRO A 1 426 ? -39.073 17.449 34.973 1.00 41.62 426 PRO A CA 1
ATOM 3319 C C . PRO A 1 426 ? -40.606 17.395 35.009 1.00 41.62 426 PRO A C 1
ATOM 3321 O O . PRO A 1 426 ? -41.273 18.098 34.251 1.00 41.62 426 PRO A O 1
ATOM 3324 N N . ALA A 1 427 ? -41.158 16.567 35.895 1.00 41.94 427 ALA A N 1
ATOM 3325 C CA . ALA A 1 427 ? -42.569 16.644 36.247 1.00 41.94 427 ALA A CA 1
ATOM 3326 C C . ALA A 1 427 ? -42.780 17.882 37.132 1.00 41.94 427 ALA A C 1
ATOM 3328 O O . ALA A 1 427 ? -42.212 17.959 38.224 1.00 41.94 427 ALA A O 1
ATOM 3329 N N . GLY A 1 428 ? -43.548 18.843 36.617 1.00 44.91 428 GLY A N 1
ATOM 3330 C CA . GLY A 1 428 ? -44.171 19.922 37.389 1.00 44.91 428 GLY A CA 1
ATOM 3331 C C . GLY A 1 428 ? -45.625 19.597 37.703 1.00 44.91 428 GLY A C 1
ATOM 3332 O O . GLY A 1 428 ? -46.173 18.700 37.022 1.00 44.91 428 GLY A O 1
#

Radius of gyration: 36.75 Å; Cα contacts (8 Å, |Δi|>4): 477; chains: 1; bounding box: 108×74×119 Å

Sequence (428 aa):
MRDCAPISRRSSSAASRRAGPPAYFAARAPRSGGAPAPAALALPLPQRSRSRSAPAPAALPLPQRSMLPRKFRKSWDCALLGAPKTVKLSRDSAHFLNFRSWQLLHSRGESRKSTDHGCFRSPTDTRCDALVMADIQALVNELGGFAQKRQLVARGARDWDLTRAVRDGSVARARQGWYTTMDLGSRRVRAVRVGGRLTGISAIVDWGGWVLGEHLLHVSVPQNAARLRSQWNRRKPIGASRGICVHWDPPSTSERGSTWHVSLAEALRRVVSDEDLETAVAAIDWALYSRRLDTFGLEQLILSLPRHKRWIESWVDGRSDSLPESLARTRLRLAGHRVEIQVAVGNKRIDMVIDDVVGLEINGKRFHADTFEEDHLKSIQITIAGFHALSVSAKMVFTQWDLFYRAVSVALASPASRRSGNSGLPAG

Secondary structure (DSSP, 8-state):
--------------------PPPPPP----------PPP---PPPPP------PPPPPPPPPPPTTSS-TTSHHHHTTTSS------------------------------------------------------HHHHHHHTTSEEEHHHHHTTT--HHHHHHHHHSSSSEEEETTEEE-S-TTSHHHHHHHHTSEE-HHHHHHHTT----S---EEEEEETT--S-B-SS-TTSB--S-TTEEEEEE-HHHHTSS-SSB--HHHHHHHHHHHS-HHHHHHHHHHHHHTTSS-HHHHHHHHHHS-GGGGGGGGT--TT--SHHHHHHHHHHHHTT--EEEEEEETTEEEEEEETTTEEEEEE-S---TTTHHHHHHHHHHHHHTTSEEEEEEHHHHHH-HHHHHHHHHHHHHSSTT-----------

Foldseek 3Di:
DDDDDDDDDDDDDDDDDDDDDDDDDDDDDDDDDDDDDDDDDDDDDDDDDDDDDDDDDDDDDDDDPPPDDPVPPVVVVVPPDDDDDDDDDDDDDDDDDDDDDDDDDDDDDDDDDDDDDDDDDDDDDDPPPVPPQDPVLVQCVVLVFKDFLVSVVVVVHDPVSVVVCCVVVSWHALAVRMIGNDDLLDLQSLQVLQPFAFAAPQVCVVVVFQDDDDAAGEGEHALPDDQGAPSNDSVHGVPPVPRYDYHHDHCVFRVDDGPHHTQLLRRLLRNLVPHDLLRSQRSVLRCLLVVVADPVNLVVSLVPHDPVSSCSVVLHDVLQNHSLLSLVSNVLVVVPWDKDAQPDQPPGTQGIDTNVAAGEAEDEPDPDVVCPVVVVVVQVSCVVVQHHYDYDYSCCSRPVVVVVVVVVVVRVVDPRRPPPPPPDDDDD

Nearest PDB structures (foldseek):
  6y8q-assembly3_C  TM=4.244E-01  e=2.010E-05  Streptococcus agalactiae
  3r3p-assembly1_B  TM=8.122E-01  e=6.120E-02  Bacillus phage 0305phi8-36
  4zu9-assembly1_A  TM=5.448E-01  e=2.492E+00  Aquifex aeolicus VF5
  6ptw-assembly1_B  TM=3.134E-01  e=4.863E+00  Homo sapiens